Protein AF-0000000079003129 (afdb_homodimer)

Organism: Staphylothermus marinus (strain ATCC 43588 / DSM 3639 / JCM 9404 / F1) (NCBI:txid399550)

Radius of gyration: 28.79 Å; Cα contacts (8 Å, |Δi|>4): 1093; chains: 2; bounding box: 42×87×66 Å

Structure (mmCIF, N/CA/C/O backbone):
data_AF-0000000079003129-model_v1
#
loop_
_entity.id
_entity.type
_entity.pdbx_description
1 polymer 'Damage-control phosphatase ARMT1-like metal-binding domain-containing protein'
#
loop_
_atom_site.group_PDB
_atom_site.id
_atom_site.type_symbol
_atom_site.label_atom_id
_atom_site.label_alt_id
_atom_site.label_comp_id
_atom_site.label_asym_id
_atom_site.label_entity_id
_atom_site.label_seq_id
_atom_site.pdbx_PDB_ins_code
_atom_site.Cartn_x
_atom_site.Cartn_y
_atom_site.Cartn_z
_atom_site.occupancy
_atom_site.B_iso_or_equiv
_atom_site.auth_seq_id
_atom_site.auth_comp_id
_atom_site.auth_asym_id
_atom_site.auth_atom_id
_atom_site.pdbx_PDB_model_num
ATOM 1 N N . MET A 1 1 ? 6.66 21.547 -3.824 1 91.62 1 MET A N 1
ATOM 2 C CA . MET A 1 1 ? 7.543 20.406 -4.074 1 91.62 1 MET A CA 1
ATOM 3 C C . MET A 1 1 ? 7.039 19.578 -5.25 1 91.62 1 MET A C 1
ATOM 5 O O . MET A 1 1 ? 5.828 19.406 -5.418 1 91.62 1 MET A O 1
ATOM 9 N N . LYS A 1 2 ? 7.93 19.141 -6.023 1 94.62 2 LYS A N 1
ATOM 10 C CA . LYS A 1 2 ? 7.59 18.281 -7.152 1 94.62 2 LYS A CA 1
ATOM 11 C C . LYS A 1 2 ? 7.445 16.828 -6.711 1 94.62 2 LYS A C 1
ATOM 13 O O . LYS A 1 2 ? 8.008 16.422 -5.691 1 94.62 2 LYS A O 1
ATOM 18 N N . PRO A 1 3 ? 6.66 16.094 -7.484 1 96.31 3 PRO A N 1
ATOM 19 C CA . PRO A 1 3 ? 6.523 14.664 -7.145 1 96.31 3 PRO A CA 1
ATOM 20 C C . PRO A 1 3 ? 7.852 13.914 -7.211 1 96.31 3 PRO A C 1
ATOM 22 O O . PRO A 1 3 ? 8.672 14.18 -8.102 1 96.31 3 PRO A O 1
ATOM 25 N N . HIS A 1 4 ? 8.047 13.062 -6.23 1 96.31 4 HIS A N 1
ATOM 26 C CA . HIS A 1 4 ? 9.133 12.094 -6.23 1 96.31 4 HIS A CA 1
ATOM 27 C C . HIS A 1 4 ? 8.617 10.688 -6.543 1 96.31 4 HIS A C 1
ATOM 29 O O . HIS A 1 4 ? 7.406 10.461 -6.555 1 96.31 4 HIS A O 1
ATOM 35 N N . THR A 1 5 ? 9.469 9.734 -6.707 1 96 5 THR A N 1
ATOM 36 C CA . THR A 1 5 ? 9.188 8.391 -7.199 1 96 5 THR A CA 1
ATOM 37 C C . THR A 1 5 ? 8.117 7.719 -6.348 1 96 5 THR A C 1
ATOM 39 O O . THR A 1 5 ? 7.18 7.117 -6.879 1 96 5 THR A O 1
ATOM 42 N N . PRO A 1 6 ? 8.141 7.875 -5.074 1 96.62 6 PRO A N 1
ATOM 43 C CA . PRO A 1 6 ? 7.148 7.145 -4.285 1 96.62 6 PRO A CA 1
ATOM 44 C C . PRO A 1 6 ? 5.82 7.891 -4.168 1 96.62 6 PRO A C 1
ATOM 46 O O . PRO A 1 6 ? 4.84 7.332 -3.672 1 96.62 6 PRO A O 1
ATOM 49 N N . CYS A 1 7 ? 5.734 9.125 -4.645 1 97.62 7 CYS A N 1
ATOM 50 C CA . CYS A 1 7 ? 4.609 10 -4.359 1 97.62 7 CYS A CA 1
ATOM 51 C C . CYS A 1 7 ? 3.338 9.5 -5.031 1 97.62 7 CYS A C 1
ATOM 53 O O . CYS A 1 7 ? 2.25 9.578 -4.457 1 97.62 7 CYS A O 1
ATOM 55 N N . ILE A 1 8 ? 3.447 9.008 -6.238 1 98.31 8 ILE A N 1
ATOM 56 C CA . ILE A 1 8 ? 2.273 8.555 -6.977 1 98.31 8 ILE A CA 1
ATOM 57 C C . ILE A 1 8 ? 1.655 7.348 -6.277 1 98.31 8 ILE A C 1
ATOM 59 O O . ILE A 1 8 ? 0.441 7.297 -6.07 1 98.31 8 ILE A O 1
ATOM 63 N N . GLN A 1 9 ? 2.518 6.402 -5.914 1 97.5 9 GLN A N 1
ATOM 64 C CA . GLN A 1 9 ? 2.041 5.23 -5.184 1 97.5 9 GLN A CA 1
ATOM 65 C C . GLN A 1 9 ? 1.341 5.641 -3.889 1 97.5 9 GLN A C 1
ATOM 67 O O . GLN A 1 9 ? 0.284 5.102 -3.553 1 97.5 9 GLN A O 1
ATOM 72 N N . CYS A 1 10 ? 1.914 6.562 -3.26 1 96.75 10 CYS A N 1
ATOM 73 C CA . CYS A 1 10 ? 1.377 7.008 -1.979 1 96.75 10 CYS A CA 1
ATOM 74 C C . CYS A 1 10 ? 0.003 7.645 -2.156 1 96.75 10 CYS A C 1
ATOM 76 O O . CYS A 1 10 ? -0.964 7.234 -1.513 1 96.75 10 CYS A O 1
ATOM 78 N N . ILE A 1 11 ? -0.132 8.578 -3.061 1 97.94 11 ILE A N 1
ATOM 79 C CA . ILE A 1 11 ? -1.363 9.344 -3.246 1 97.94 11 ILE A CA 1
ATOM 80 C C . ILE A 1 11 ? -2.469 8.414 -3.756 1 97.94 11 ILE A C 1
ATOM 82 O O . ILE A 1 11 ? -3.586 8.43 -3.234 1 97.94 11 ILE A O 1
ATOM 86 N N . VAL A 1 12 ? -2.164 7.574 -4.656 1 98.38 12 VAL A N 1
ATOM 87 C CA . VAL A 1 12 ? -3.164 6.695 -5.258 1 98.38 12 VAL A CA 1
ATOM 88 C C . VAL A 1 12 ? -3.617 5.656 -4.234 1 98.38 12 VAL A C 1
ATOM 90 O O . VAL A 1 12 ? -4.812 5.379 -4.109 1 98.38 12 VAL A O 1
ATOM 93 N N . SER A 1 13 ? -2.693 5.113 -3.492 1 96.88 13 SER A N 1
ATOM 94 C CA . SER A 1 13 ? -3.025 4.098 -2.498 1 96.88 13 SER A CA 1
ATOM 95 C C . SER A 1 13 ? -3.959 4.656 -1.429 1 96.88 13 SER A C 1
ATOM 97 O O . SER A 1 13 ? -4.898 3.98 -1 1 96.88 13 SER A O 1
ATOM 99 N N . VAL A 1 14 ? -3.672 5.84 -0.996 1 96.62 14 VAL A N 1
ATOM 100 C CA . VAL A 1 14 ? -4.508 6.457 0.031 1 96.62 14 VAL A CA 1
ATOM 101 C C . VAL A 1 14 ? -5.922 6.652 -0.503 1 96.62 14 VAL A C 1
ATOM 103 O O . VAL A 1 14 ? -6.902 6.375 0.194 1 96.62 14 VAL A O 1
ATOM 106 N N . ARG A 1 15 ? -6.035 7.156 -1.76 1 98.31 15 ARG A N 1
ATOM 107 C CA . ARG A 1 15 ? -7.344 7.387 -2.359 1 98.31 15 ARG A CA 1
ATOM 108 C C . ARG A 1 15 ? -8.102 6.078 -2.539 1 98.31 15 ARG A C 1
ATOM 110 O O . ARG A 1 15 ? -9.312 6.016 -2.303 1 98.31 15 ARG A O 1
ATOM 117 N N . LEU A 1 16 ? -7.391 5.043 -2.965 1 98.19 16 LEU A N 1
ATOM 118 C CA . LEU A 1 16 ? -8.031 3.74 -3.127 1 98.19 16 LEU A CA 1
ATOM 119 C C . LEU A 1 16 ? -8.547 3.215 -1.792 1 98.19 16 LEU A C 1
ATOM 121 O O . LEU A 1 16 ? -9.68 2.736 -1.703 1 98.19 16 LEU A O 1
ATOM 125 N N . ARG A 1 17 ? -7.797 3.334 -0.798 1 96.56 17 ARG A N 1
ATOM 126 C CA . ARG A 1 17 ? -8.195 2.883 0.531 1 96.56 17 ARG A CA 1
ATOM 127 C C . ARG A 1 17 ? -9.414 3.648 1.026 1 96.56 17 ARG A C 1
ATOM 129 O O . ARG A 1 17 ? -10.273 3.084 1.707 1 96.56 17 ARG A O 1
ATOM 136 N N . GLU A 1 18 ? -9.422 4.918 0.735 1 97.06 18 GLU A N 1
ATOM 137 C CA . GLU A 1 18 ? -10.562 5.742 1.132 1 97.06 18 GLU A CA 1
ATOM 138 C C . GLU A 1 18 ? -11.852 5.234 0.502 1 97.06 18 GLU A C 1
ATOM 140 O O . GLU A 1 18 ? -12.891 5.168 1.167 1 97.06 18 GLU A O 1
ATOM 145 N N . ILE A 1 19 ? -11.766 4.918 -0.777 1 98.44 19 ILE A N 1
ATOM 146 C CA . ILE A 1 19 ? -12.938 4.383 -1.465 1 98.44 19 ILE A CA 1
ATOM 147 C C . ILE A 1 19 ? -13.359 3.066 -0.819 1 98.44 19 ILE A C 1
ATOM 149 O O . ILE A 1 19 ? -14.531 2.881 -0.479 1 98.44 19 ILE A O 1
ATOM 153 N N . ILE A 1 20 ? -12.414 2.191 -0.557 1 97.25 20 ILE A N 1
ATOM 154 C CA . ILE A 1 20 ? -12.664 0.854 -0.031 1 97.25 20 ILE A CA 1
ATOM 155 C C . ILE A 1 20 ? -13.297 0.957 1.354 1 97.25 20 ILE A C 1
ATOM 157 O O . ILE A 1 20 ? -14.227 0.212 1.677 1 97.25 20 ILE A O 1
ATOM 161 N N . ASN A 1 21 ? -12.891 1.899 2.135 1 95.88 21 ASN A N 1
ATOM 162 C CA . ASN A 1 21 ? -13.328 2.021 3.52 1 95.88 21 ASN A CA 1
ATOM 163 C C . ASN A 1 21 ? -14.672 2.746 3.615 1 95.88 21 ASN A C 1
ATOM 165 O O . ASN A 1 21 ? -15.375 2.631 4.621 1 95.88 21 ASN A O 1
ATOM 169 N N . SER A 1 22 ? -15.023 3.473 2.594 1 97.19 22 SER A N 1
ATOM 170 C CA . SER A 1 22 ? -16.172 4.352 2.752 1 97.19 22 SER A CA 1
ATOM 171 C C . SER A 1 22 ? -17.359 3.879 1.905 1 97.19 22 SER A C 1
ATOM 173 O O . SER A 1 22 ? -18.516 4.195 2.203 1 97.19 22 SER A O 1
ATOM 175 N N . VAL A 1 23 ? -17.047 3.164 0.83 1 97.5 23 VAL A N 1
ATOM 176 C CA . VAL A 1 23 ? -18.078 2.752 -0.102 1 97.5 23 VAL A CA 1
ATOM 177 C C . VAL A 1 23 ? -18.375 1.263 0.075 1 97.5 23 VAL A C 1
ATOM 179 O O . VAL A 1 23 ? -17.578 0.415 -0.326 1 97.5 23 VAL A O 1
ATOM 182 N N . ARG A 1 24 ? -19.609 0.883 0.523 1 94.19 24 ARG A N 1
ATOM 183 C CA . ARG A 1 24 ? -19.953 -0.479 0.912 1 94.19 24 ARG A CA 1
ATOM 184 C C . ARG A 1 24 ? -20.328 -1.32 -0.307 1 94.19 24 ARG A C 1
ATOM 186 O O . ARG A 1 24 ? -20 -2.506 -0.37 1 94.19 24 ARG A O 1
ATOM 193 N N . ASN A 1 25 ? -20.938 -0.733 -1.204 1 96.62 25 ASN A N 1
ATOM 194 C CA . ASN A 1 25 ? -21.359 -1.46 -2.4 1 96.62 25 ASN A CA 1
ATOM 195 C C . ASN A 1 25 ? -20.156 -1.816 -3.277 1 96.62 25 ASN A C 1
ATOM 197 O O . ASN A 1 25 ? -19.438 -0.932 -3.74 1 96.62 25 ASN A O 1
ATOM 201 N N . GLN A 1 26 ? -19.969 -3.072 -3.547 1 95.75 26 GLN A N 1
ATOM 202 C CA . GLN A 1 26 ? -18.797 -3.557 -4.246 1 95.75 26 GLN A CA 1
ATOM 203 C C . GLN A 1 26 ? -18.719 -3 -5.668 1 95.75 26 GLN A C 1
ATOM 205 O O . GLN A 1 26 ? -17.672 -2.52 -6.102 1 95.75 26 GLN A O 1
ATOM 210 N N . GLU A 1 27 ? -19.781 -3.094 -6.367 1 96.69 27 GLU A N 1
ATOM 211 C CA . GLU A 1 27 ? -19.797 -2.631 -7.754 1 96.69 27 GLU A CA 1
ATOM 212 C C . GLU A 1 27 ? -19.469 -1.141 -7.84 1 96.69 27 GLU A C 1
ATOM 214 O O . GLU A 1 27 ? -18.672 -0.72 -8.68 1 96.69 27 GLU A O 1
ATOM 219 N N . ARG A 1 28 ? -20.094 -0.384 -6.965 1 97.94 28 ARG A N 1
ATOM 220 C CA . ARG A 1 28 ? -19.844 1.054 -6.934 1 97.94 28 ARG A CA 1
ATOM 221 C C . ARG A 1 28 ? -18.391 1.352 -6.539 1 97.94 28 ARG A C 1
ATOM 223 O O . ARG A 1 28 ? -17.766 2.24 -7.113 1 97.94 28 ARG A O 1
ATOM 230 N N . SER A 1 29 ? -17.922 0.639 -5.566 1 98.38 29 SER A N 1
ATOM 231 C CA . SER A 1 29 ? -16.547 0.796 -5.125 1 98.38 29 SER A CA 1
ATOM 232 C C . SER A 1 29 ? -15.57 0.579 -6.273 1 98.38 29 SER A C 1
ATOM 234 O O . SER A 1 29 ? -14.664 1.388 -6.488 1 98.38 29 SER A O 1
ATOM 236 N N . ILE A 1 30 ? -15.766 -0.465 -7.043 1 98.25 30 ILE A N 1
ATOM 237 C CA . ILE A 1 30 ? -14.891 -0.8 -8.156 1 98.25 30 ILE A CA 1
ATOM 238 C C . ILE A 1 30 ? -14.953 0.302 -9.211 1 98.25 30 ILE A C 1
ATOM 240 O O . ILE A 1 30 ? -13.914 0.761 -9.703 1 98.25 30 ILE A O 1
ATOM 244 N N . LYS A 1 31 ? -16.156 0.721 -9.531 1 98.19 31 LYS A N 1
ATOM 245 C CA . LYS A 1 31 ? -16.344 1.772 -10.531 1 98.19 31 LYS A CA 1
ATOM 246 C C . LYS A 1 31 ? -15.617 3.053 -10.117 1 98.19 31 LYS A C 1
ATOM 248 O O . LYS A 1 31 ? -14.969 3.701 -10.938 1 98.19 31 LYS A O 1
ATOM 253 N N . LEU A 1 32 ? -15.703 3.426 -8.859 1 98.75 32 LEU A N 1
ATOM 254 C CA . LEU A 1 32 ? -15.07 4.633 -8.344 1 98.75 32 LEU A CA 1
ATOM 255 C C . LEU A 1 32 ? -13.555 4.508 -8.367 1 98.75 32 LEU A C 1
ATOM 257 O O . LEU A 1 32 ? -12.844 5.48 -8.648 1 98.75 32 LEU A O 1
ATOM 261 N N . GLN A 1 33 ? -13.078 3.32 -8.039 1 98.81 33 GLN A N 1
ATOM 262 C CA . GLN A 1 33 ? -11.641 3.088 -8.078 1 98.81 33 GLN A CA 1
ATOM 263 C C . GLN A 1 33 ? -11.102 3.236 -9.5 1 98.81 33 GLN A C 1
ATOM 265 O O . GLN A 1 33 ? -10.023 3.803 -9.703 1 98.81 33 GLN A O 1
ATOM 270 N N . ILE A 1 34 ? -11.859 2.705 -10.453 1 98.81 34 ILE A N 1
ATOM 271 C CA . ILE A 1 34 ? -11.461 2.84 -11.852 1 98.81 34 ILE A CA 1
ATOM 272 C C . ILE A 1 34 ? -11.445 4.316 -12.242 1 98.81 34 ILE A C 1
ATOM 274 O O . ILE A 1 34 ? -10.508 4.785 -12.883 1 98.81 34 ILE A O 1
ATOM 278 N N . GLN A 1 35 ? -12.422 5.055 -11.867 1 98.75 35 GLN A N 1
ATOM 279 C CA . GLN A 1 35 ? -12.484 6.484 -12.141 1 98.75 35 GLN A CA 1
ATOM 280 C C . GLN A 1 35 ? -11.328 7.227 -11.492 1 98.75 35 GLN A C 1
ATOM 282 O O . GLN A 1 35 ? -10.797 8.188 -12.055 1 98.75 35 GLN A O 1
ATOM 287 N N . LEU A 1 36 ? -10.961 6.812 -10.289 1 98.88 36 LEU A N 1
ATOM 288 C CA . LEU A 1 36 ? -9.836 7.418 -9.586 1 98.88 36 LEU A CA 1
ATOM 289 C C . LEU A 1 36 ? -8.555 7.305 -10.406 1 98.88 36 LEU A C 1
ATOM 291 O O . LEU A 1 36 ? -7.742 8.234 -10.43 1 98.88 36 LEU A O 1
ATOM 295 N N . LEU A 1 37 ? -8.352 6.148 -11.047 1 98.88 37 LEU A N 1
ATOM 296 C CA . LEU A 1 37 ? -7.16 5.965 -11.867 1 98.88 37 LEU A CA 1
ATOM 297 C C . LEU A 1 37 ? -7.102 7.008 -12.984 1 98.88 37 LEU A C 1
ATOM 299 O O . LEU A 1 37 ? -6.039 7.574 -13.25 1 98.88 37 LEU A O 1
ATOM 303 N N . LYS A 1 38 ? -8.234 7.254 -13.586 1 98.81 38 LYS A N 1
ATOM 304 C CA . LYS A 1 38 ? -8.312 8.273 -14.625 1 98.81 38 LYS A CA 1
ATOM 305 C C . LYS A 1 38 ? -8.023 9.656 -14.062 1 98.81 38 LYS A C 1
ATOM 307 O O . LYS A 1 38 ? -7.25 10.422 -14.648 1 98.81 38 LYS A O 1
ATOM 312 N N . ILE A 1 39 ? -8.625 10 -12.984 1 98.81 39 ILE A N 1
ATOM 313 C CA . ILE A 1 39 ? -8.461 11.297 -12.336 1 98.81 39 ILE A CA 1
ATOM 314 C C . ILE A 1 39 ? -6.988 11.508 -11.984 1 98.81 39 ILE A C 1
ATOM 316 O O . ILE A 1 39 ? -6.43 12.578 -12.25 1 98.81 39 ILE A O 1
ATOM 320 N N . ALA A 1 40 ? -6.375 10.484 -11.359 1 98.88 40 ALA A N 1
ATOM 321 C CA . ALA A 1 40 ? -4.973 10.57 -10.961 1 98.88 40 ALA A CA 1
ATOM 322 C C . ALA A 1 40 ? -4.066 10.758 -12.172 1 98.88 40 ALA A C 1
ATOM 324 O O . ALA A 1 40 ? -3.16 11.594 -12.156 1 98.88 40 ALA A O 1
ATOM 325 N N . TYR A 1 41 ? -4.395 10 -13.25 1 98.81 41 TYR A N 1
ATOM 326 C CA . TYR A 1 41 ? -3.629 10.148 -14.484 1 98.81 41 TYR A CA 1
ATOM 327 C C . TYR A 1 41 ? -3.699 11.578 -15 1 98.81 41 TYR A C 1
ATOM 329 O O . TYR A 1 41 ? -2.67 12.188 -15.312 1 98.81 41 TYR A O 1
ATOM 337 N N . GLU A 1 42 ? -4.848 12.133 -15.07 1 98.81 42 GLU A N 1
ATOM 338 C CA . GLU A 1 42 ? -5.066 13.477 -15.594 1 98.81 42 GLU A CA 1
ATOM 339 C C . GLU A 1 42 ? -4.352 14.523 -14.742 1 98.81 42 GLU A C 1
ATOM 341 O O . GLU A 1 42 ? -3.691 15.414 -15.273 1 98.81 42 GLU A O 1
ATOM 346 N N . GLU A 1 43 ? -4.414 14.414 -13.445 1 98.62 43 GLU A N 1
ATOM 347 C CA . GLU A 1 43 ? -3.857 15.414 -12.547 1 98.62 43 GLU A CA 1
ATOM 348 C C . GLU A 1 43 ? -2.332 15.383 -12.555 1 98.62 43 GLU A C 1
ATOM 350 O O . GLU A 1 43 ? -1.68 16.422 -12.609 1 98.62 43 GLU A O 1
ATOM 355 N N . PHE A 1 44 ? -1.783 14.156 -12.508 1 98.44 44 PHE A N 1
ATOM 356 C CA . PHE A 1 44 ? -0.33 14.039 -12.523 1 98.44 44 PHE A CA 1
ATOM 357 C C . PHE A 1 4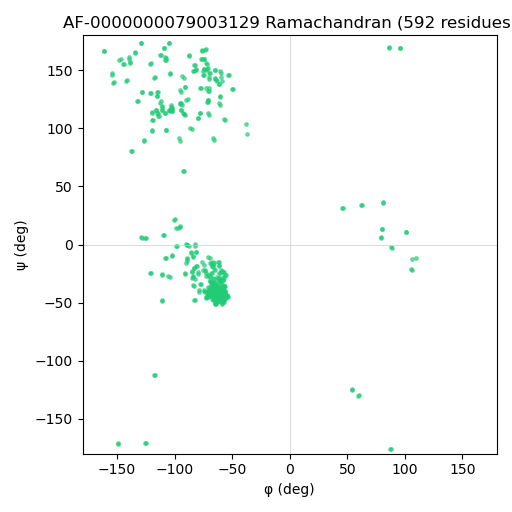4 ? 0.238 14.469 -13.867 1 98.44 44 PHE A C 1
ATOM 359 O O . PHE A 1 44 ? 1.4 14.875 -13.953 1 98.44 44 PHE A O 1
ATOM 366 N N . SER A 1 45 ? -0.617 14.383 -14.953 1 97.88 45 SER A N 1
ATOM 367 C CA . SER A 1 45 ? -0.169 14.773 -16.281 1 97.88 45 SER A CA 1
ATOM 368 C C . SER A 1 45 ? -0.201 16.297 -16.453 1 97.88 45 SER A C 1
ATOM 370 O O . SER A 1 45 ? 0.578 16.844 -17.219 1 97.88 45 SER A O 1
ATOM 372 N N . LYS A 1 46 ? -1 16.938 -15.727 1 96.94 46 LYS A N 1
ATOM 373 C CA . LYS A 1 46 ? -1.263 18.359 -15.977 1 96.94 46 LYS A CA 1
ATOM 374 C C . LYS A 1 46 ? -0.547 19.234 -14.961 1 96.94 46 LYS A C 1
ATOM 376 O O . LYS A 1 46 ? -0.281 20.406 -15.227 1 96.94 46 LYS A O 1
ATOM 381 N N . ASN A 1 47 ? -0.288 18.766 -13.781 1 94.12 47 ASN A N 1
ATOM 382 C CA . ASN A 1 47 ? 0.251 19.562 -12.688 1 94.12 47 ASN A CA 1
ATOM 383 C C . ASN A 1 47 ? 1.589 19.016 -12.203 1 94.12 47 ASN A C 1
ATOM 385 O O . ASN A 1 47 ? 1.892 17.844 -12.398 1 94.12 47 ASN A O 1
ATOM 389 N N . ASN A 1 48 ? 2.338 19.906 -11.602 1 94.5 48 ASN A N 1
ATOM 390 C CA . ASN A 1 48 ? 3.662 19.484 -11.164 1 94.5 48 ASN A CA 1
ATOM 391 C C . ASN A 1 48 ? 3.912 19.844 -9.703 1 94.5 48 ASN A C 1
ATOM 393 O O . ASN A 1 48 ? 5.039 19.734 -9.219 1 94.5 48 ASN A O 1
ATOM 397 N N . GLU A 1 49 ? 2.979 20.328 -9.008 1 95.81 49 GLU A N 1
ATOM 398 C CA . GLU A 1 49 ? 3.064 20.578 -7.578 1 95.81 49 GLU A CA 1
ATOM 399 C C . GLU A 1 49 ? 2.312 19.516 -6.777 1 95.81 49 GLU A C 1
ATOM 401 O O . GLU A 1 49 ? 1.089 19.406 -6.887 1 95.81 49 GLU A O 1
ATOM 406 N N . LEU A 1 50 ? 2.99 18.844 -5.961 1 97.38 50 LEU A N 1
ATOM 407 C CA . LEU A 1 50 ? 2.514 17.625 -5.324 1 97.38 50 LEU A CA 1
ATOM 408 C C . LEU A 1 50 ? 1.254 17.891 -4.508 1 97.38 50 LEU A C 1
ATOM 410 O O . LEU A 1 50 ? 0.261 17.172 -4.633 1 97.38 50 LEU A O 1
ATOM 414 N N . THR A 1 51 ? 1.272 18.953 -3.65 1 97.69 51 THR A N 1
ATOM 415 C CA . THR A 1 51 ? 0.145 19.203 -2.762 1 97.69 51 THR A CA 1
ATOM 416 C C . THR A 1 51 ? -1.08 19.656 -3.559 1 97.69 51 THR A C 1
ATOM 418 O O . THR A 1 51 ? -2.215 19.359 -3.174 1 97.69 51 THR A O 1
ATOM 421 N N . ILE A 1 52 ? -0.861 20.328 -4.637 1 97.81 52 ILE A N 1
ATOM 422 C CA . ILE A 1 52 ? -1.953 20.734 -5.516 1 97.81 52 ILE A CA 1
ATOM 423 C C . ILE A 1 52 ? -2.557 19.5 -6.191 1 97.81 52 ILE A C 1
ATOM 425 O O . ILE A 1 52 ? -3.779 19.344 -6.227 1 97.81 52 ILE A O 1
ATOM 429 N N . ILE A 1 53 ? -1.697 18.609 -6.672 1 98.5 53 ILE A N 1
ATOM 430 C CA . ILE A 1 53 ? -2.129 17.375 -7.301 1 98.5 53 ILE A CA 1
ATOM 431 C C . ILE A 1 53 ? -2.967 16.562 -6.32 1 98.5 53 ILE A C 1
ATOM 433 O O . ILE A 1 53 ? -4.082 16.141 -6.641 1 98.5 53 ILE A O 1
ATOM 437 N N . ALA A 1 54 ? -2.426 16.359 -5.113 1 98.44 54 ALA A N 1
ATOM 438 C CA . ALA A 1 54 ? -3.115 15.578 -4.086 1 98.44 54 ALA A CA 1
ATOM 439 C C . ALA A 1 54 ? -4.477 16.188 -3.764 1 98.44 54 ALA A C 1
ATOM 441 O O . ALA A 1 54 ? -5.473 15.469 -3.652 1 98.44 54 ALA A O 1
ATOM 442 N N . THR A 1 55 ? -4.531 17.484 -3.662 1 98.56 55 THR A N 1
ATOM 443 C CA . THR A 1 55 ? -5.766 18.188 -3.324 1 98.56 55 THR A CA 1
ATOM 444 C C . THR A 1 55 ? -6.789 18.047 -4.445 1 98.56 55 THR A C 1
ATOM 446 O O . THR A 1 55 ? -7.957 17.75 -4.191 1 98.56 55 THR A O 1
ATOM 449 N N . ASN A 1 56 ? -6.324 18.281 -5.672 1 98.56 56 ASN A N 1
ATOM 450 C CA . ASN A 1 56 ? -7.223 18.172 -6.816 1 98.56 56 ASN A CA 1
ATOM 451 C C . ASN A 1 56 ? -7.809 16.781 -6.953 1 98.56 56 ASN A C 1
ATOM 453 O O . ASN A 1 56 ? -9.008 16.625 -7.195 1 98.56 56 ASN A O 1
ATOM 457 N N . ILE A 1 57 ? -7.004 15.773 -6.809 1 98.88 57 ILE A N 1
ATOM 458 C CA . ILE A 1 57 ? -7.473 14.391 -6.906 1 98.88 57 ILE A CA 1
ATOM 459 C C . ILE A 1 57 ? -8.516 14.125 -5.824 1 98.88 57 ILE A C 1
ATOM 461 O O . ILE A 1 57 ? -9.578 13.57 -6.102 1 98.88 57 ILE A O 1
ATOM 465 N N . PHE A 1 58 ? -8.203 14.508 -4.648 1 98.69 58 PHE A N 1
ATOM 466 C CA . PHE A 1 58 ? -9.117 14.297 -3.533 1 98.69 58 PHE A CA 1
ATOM 467 C C . PHE A 1 58 ? -10.453 14.984 -3.789 1 98.69 58 PHE A C 1
ATOM 469 O O . PHE A 1 58 ? -11.508 14.383 -3.615 1 98.69 58 PHE A O 1
ATOM 476 N N . ASN A 1 59 ? -10.383 16.234 -4.191 1 98.56 59 ASN A N 1
ATOM 477 C CA . ASN A 1 59 ? -11.602 17.016 -4.402 1 98.56 59 ASN A CA 1
ATOM 478 C C . ASN A 1 59 ? -12.461 16.422 -5.512 1 98.56 59 ASN A C 1
ATOM 480 O O . ASN A 1 59 ? -13.688 16.375 -5.395 1 98.56 59 ASN A O 1
ATOM 484 N N . ARG A 1 60 ? -11.867 16.031 -6.559 1 98.5 60 ARG A N 1
ATOM 485 C CA . ARG A 1 60 ? -12.625 15.383 -7.621 1 98.5 60 ARG A CA 1
ATOM 486 C C . ARG A 1 60 ? -13.242 14.078 -7.125 1 98.5 60 ARG A C 1
ATOM 488 O O . ARG A 1 60 ? -14.375 13.75 -7.488 1 98.5 60 ARG A O 1
ATOM 495 N N . LEU A 1 61 ? -12.523 13.328 -6.285 1 98.44 61 LEU A N 1
ATOM 496 C CA . LEU A 1 61 ? -12.992 12.055 -5.762 1 98.44 61 LEU A CA 1
ATOM 497 C C . LEU A 1 61 ? -14.195 12.25 -4.848 1 98.44 61 LEU A C 1
ATOM 499 O O . LEU A 1 61 ? -15.195 11.531 -4.953 1 98.44 61 LEU A O 1
ATOM 503 N N . ILE A 1 62 ? -14.141 13.266 -3.963 1 98.19 62 ILE A N 1
ATOM 504 C CA . ILE A 1 62 ? -15.211 13.414 -2.982 1 98.19 62 ILE A CA 1
ATOM 505 C C . ILE A 1 62 ? -16.469 13.953 -3.664 1 98.19 62 ILE A C 1
ATOM 507 O O . ILE A 1 62 ? -17.578 13.828 -3.133 1 98.19 62 ILE A O 1
ATOM 511 N N . ARG A 1 63 ? -16.312 14.625 -4.836 1 98.06 63 ARG A N 1
ATOM 512 C CA . ARG A 1 63 ? -17.484 15.008 -5.613 1 98.06 63 ARG A CA 1
ATOM 513 C C . ARG A 1 63 ? -18.234 13.773 -6.125 1 98.06 63 ARG A C 1
ATOM 515 O O . ARG A 1 63 ? -19.453 13.758 -6.16 1 98.06 63 ARG A O 1
ATOM 522 N N . LEU A 1 64 ? -17.469 12.734 -6.434 1 97.94 64 LEU A N 1
ATOM 523 C CA . LEU A 1 64 ? -18.031 11.5 -6.957 1 97.94 64 LEU A CA 1
ATOM 524 C C . LEU A 1 64 ? -18.516 10.594 -5.824 1 97.94 64 LEU A C 1
ATOM 526 O O . LEU A 1 64 ? -19.438 9.797 -6.004 1 97.94 64 LEU A O 1
ATOM 530 N N . ALA A 1 65 ? -17.922 10.719 -4.664 1 97.88 65 ALA A N 1
ATOM 531 C CA . ALA A 1 65 ? -18.188 9.836 -3.529 1 97.88 65 ALA A CA 1
ATOM 532 C C . ALA A 1 65 ? -18.281 10.633 -2.23 1 97.88 65 ALA A C 1
ATOM 534 O O . ALA A 1 65 ? -17.359 10.609 -1.414 1 97.88 65 ALA A O 1
ATOM 535 N N . PRO A 1 66 ? -19.359 11.219 -1.995 1 97.06 66 PRO A N 1
ATOM 536 C CA . PRO A 1 66 ? -19.531 12.008 -0.772 1 97.06 66 PRO A CA 1
ATOM 537 C C . PRO A 1 66 ? -19.391 11.164 0.495 1 97.06 66 PRO A C 1
ATOM 539 O O . PRO A 1 66 ? -19.188 11.711 1.582 1 97.06 66 PRO A O 1
ATOM 542 N N . GLU A 1 67 ? -19.5 9.789 0.366 1 97.38 67 GLU A N 1
ATOM 543 C CA . GLU A 1 67 ? -19.312 8.867 1.485 1 97.38 67 GLU A CA 1
ATOM 544 C C . GLU A 1 67 ? -17.953 9.07 2.145 1 97.38 67 GLU A C 1
ATOM 546 O O . GLU A 1 67 ? -17.797 8.82 3.342 1 97.38 67 GLU A O 1
ATOM 551 N N . ILE A 1 68 ? -17.094 9.539 1.392 1 98.12 68 ILE A N 1
ATOM 552 C CA . ILE A 1 68 ? -15.734 9.727 1.889 1 98.12 68 ILE A CA 1
ATOM 553 C C . ILE A 1 68 ? -15.703 10.859 2.906 1 98.12 68 ILE A C 1
ATOM 555 O O . ILE A 1 68 ? -14.961 10.805 3.889 1 98.12 68 ILE A O 1
ATOM 559 N N . ILE A 1 69 ? -16.484 11.906 2.686 1 97.75 69 ILE A N 1
ATOM 560 C CA . ILE A 1 69 ? -16.578 13.031 3.607 1 97.75 69 ILE A CA 1
ATOM 561 C C . ILE A 1 69 ? -17.094 12.555 4.965 1 97.75 69 ILE A C 1
ATOM 563 O O . ILE A 1 69 ? -16.531 12.914 6.004 1 97.75 69 ILE A O 1
ATOM 567 N N . GLU A 1 70 ? -18.094 11.727 4.891 1 97.31 70 GLU A N 1
ATOM 568 C CA . GLU A 1 70 ? -18.656 11.195 6.121 1 97.31 70 GLU A CA 1
ATOM 569 C C . GLU A 1 70 ? -17.672 10.289 6.844 1 97.31 70 GLU A C 1
ATOM 571 O O . GLU A 1 70 ? -17.594 10.297 8.07 1 97.31 70 GLU A O 1
ATOM 576 N N . TYR A 1 71 ? -17 9.516 6.062 1 97.06 71 TYR A N 1
ATOM 577 C CA . TYR A 1 71 ? -15.961 8.648 6.602 1 97.06 71 TYR A CA 1
ATOM 578 C C . TYR A 1 71 ? -14.938 9.445 7.402 1 97.06 71 TYR A C 1
ATOM 580 O O . TYR A 1 71 ? -14.633 9.102 8.547 1 97.06 71 TYR A O 1
ATOM 588 N N . TYR A 1 72 ? -14.492 10.562 6.918 1 96.75 72 TYR A N 1
ATOM 589 C CA . TYR A 1 72 ? -13.477 11.359 7.598 1 96.75 72 TYR A CA 1
ATOM 590 C C . TYR A 1 72 ? -14.078 12.148 8.75 1 96.75 72 TYR A C 1
ATOM 592 O O . TYR A 1 72 ? -13.414 12.414 9.75 1 96.75 72 TYR A O 1
ATOM 600 N N . ARG A 1 73 ? -15.289 12.57 8.594 1 96.81 73 ARG A N 1
ATOM 601 C CA . ARG A 1 73 ? -15.961 13.234 9.711 1 96.81 73 ARG A CA 1
ATOM 602 C C . ARG A 1 73 ? -15.93 12.359 10.961 1 96.81 73 ARG A C 1
ATOM 604 O O . ARG A 1 73 ? -15.594 12.836 12.047 1 96.81 73 ARG A O 1
ATOM 611 N N . GLU A 1 74 ? -16.203 11.109 10.773 1 95.88 74 GLU A N 1
ATOM 612 C CA . GLU A 1 74 ? -16.219 10.164 11.883 1 95.88 74 GLU A CA 1
ATOM 613 C C . GLU A 1 74 ? -14.82 9.953 12.453 1 95.88 74 GLU A C 1
ATOM 615 O O . GLU A 1 74 ? -14.641 9.938 13.672 1 95.88 74 GLU A O 1
ATOM 620 N N . ILE A 1 75 ? -13.914 9.828 11.594 1 94.62 75 ILE A N 1
ATOM 621 C CA . ILE A 1 75 ? -12.523 9.609 11.992 1 94.62 75 ILE A CA 1
ATOM 622 C C . ILE A 1 75 ? -12.023 10.812 12.797 1 94.62 75 ILE A C 1
ATOM 624 O O . ILE A 1 75 ? -11.383 10.648 13.836 1 94.62 75 ILE A O 1
ATOM 628 N N . LYS A 1 76 ? -12.336 11.992 12.383 1 95.88 76 LYS A N 1
ATOM 629 C CA . LYS A 1 76 ? -11.883 13.211 13.047 1 95.88 76 LYS A CA 1
ATOM 630 C C . LYS A 1 76 ? -12.516 13.336 14.438 1 95.88 76 LYS A C 1
ATOM 632 O O . LYS A 1 76 ? -11.828 13.656 15.406 1 95.88 76 LYS A O 1
ATOM 637 N N . ARG A 1 77 ? -13.75 13.094 14.5 1 96.38 77 ARG A N 1
ATOM 638 C CA . ARG A 1 77 ? -14.438 13.234 15.781 1 96.38 77 ARG A CA 1
ATOM 639 C C . ARG A 1 77 ? -13.914 12.219 16.797 1 96.38 77 ARG A C 1
ATOM 641 O O . ARG A 1 77 ? -13.695 12.562 17.953 1 96.38 77 ARG A O 1
ATOM 648 N N . LYS A 1 78 ? -13.727 11.031 16.297 1 95.12 78 LYS A N 1
ATOM 649 C CA . LYS A 1 78 ? -13.148 10.016 17.172 1 95.12 78 LYS A CA 1
ATOM 650 C C . LYS A 1 78 ? -11.766 10.438 17.672 1 95.12 78 LYS A C 1
ATOM 652 O O . LYS A 1 78 ? -11.438 10.273 18.844 1 95.12 78 LYS A O 1
ATOM 657 N N . ALA A 1 79 ? -10.992 10.938 16.797 1 94.75 79 ALA A N 1
ATOM 658 C CA . ALA A 1 79 ? -9.633 11.375 17.125 1 94.75 79 ALA A CA 1
ATOM 659 C C . ALA A 1 79 ? -9.664 12.531 18.125 1 94.75 79 ALA A C 1
ATOM 661 O O . ALA A 1 79 ? -8.875 12.547 19.078 1 94.75 79 ALA A O 1
ATOM 662 N N . ILE A 1 80 ? -10.547 13.469 17.953 1 96.94 80 ILE A N 1
ATOM 663 C CA . ILE A 1 80 ? -10.695 14.617 18.844 1 96.94 80 ILE A CA 1
ATOM 664 C C . ILE A 1 80 ? -11.094 14.141 20.234 1 96.94 80 ILE A C 1
ATOM 666 O O . ILE A 1 80 ? -10.484 14.539 21.234 1 96.94 80 ILE A O 1
ATOM 670 N N . ASP A 1 81 ? -12.062 13.266 20.25 1 96.69 81 ASP A N 1
ATOM 671 C CA . ASP A 1 81 ? -12.555 12.75 21.531 1 96.69 81 ASP A CA 1
ATOM 672 C C . ASP A 1 81 ? -11.445 12.016 22.281 1 96.69 81 ASP A C 1
ATOM 674 O O . ASP A 1 81 ? -11.258 12.219 23.484 1 96.69 81 ASP A O 1
ATOM 678 N N . LYS A 1 82 ? -10.742 11.242 21.562 1 94.56 82 LYS A N 1
ATOM 679 C CA . LYS A 1 82 ? -9.648 10.492 22.172 1 94.56 82 LYS A CA 1
ATOM 680 C C . LYS A 1 82 ? -8.562 11.43 22.703 1 94.56 82 LYS A C 1
ATOM 682 O O . LYS A 1 82 ? -8.008 11.203 23.781 1 94.56 82 LYS A O 1
ATOM 687 N N . ALA A 1 83 ? -8.242 12.406 21.953 1 96.25 83 ALA A N 1
ATOM 688 C CA . ALA A 1 83 ? -7.23 13.375 22.359 1 96.25 83 ALA A CA 1
ATOM 689 C C . ALA A 1 83 ? -7.637 14.094 23.641 1 96.25 83 ALA A C 1
ATOM 691 O O . ALA A 1 83 ? -6.828 14.25 24.562 1 96.25 83 ALA A O 1
ATOM 692 N N . TRP A 1 84 ? -8.875 14.516 23.766 1 97.12 84 TRP A N 1
ATOM 693 C CA . TRP A 1 84 ? -9.367 15.195 24.969 1 97.12 84 TRP A CA 1
ATOM 694 C C . TRP A 1 84 ? -9.344 14.258 26.172 1 97.12 84 TRP A C 1
ATOM 696 O O . TRP A 1 84 ? -9.07 14.695 27.297 1 97.12 84 TRP A O 1
ATOM 706 N N . GLU A 1 85 ? -9.641 13.031 25.875 1 95.88 85 GLU A N 1
ATOM 707 C CA . GLU A 1 85 ? -9.641 12.039 26.938 1 95.88 85 GLU A CA 1
ATOM 708 C C . GLU A 1 85 ? -8.25 11.883 27.547 1 95.88 85 GLU A C 1
ATOM 710 O O . GLU A 1 85 ? -8.117 11.602 28.734 1 95.88 85 GLU A O 1
ATOM 715 N N . ASN A 1 86 ? -7.277 12.117 26.75 1 95 86 ASN A N 1
ATOM 716 C CA . ASN A 1 86 ? -5.926 11.766 27.172 1 95 86 ASN A CA 1
ATOM 717 C C . ASN A 1 86 ? -5.098 13 27.516 1 95 86 ASN A C 1
ATOM 719 O O . ASN A 1 86 ? -4.039 12.898 28.125 1 95 86 ASN A O 1
ATOM 723 N N . ILE A 1 87 ? -5.523 14.18 27.219 1 96.75 87 ILE A N 1
ATOM 724 C CA . ILE A 1 87 ? -4.707 15.391 27.266 1 96.75 87 ILE A CA 1
ATOM 725 C C . ILE A 1 87 ? -4.32 15.688 28.719 1 96.75 87 ILE A C 1
ATOM 727 O O . ILE A 1 87 ? -3.258 16.25 28.984 1 96.75 87 ILE A O 1
ATOM 731 N N . GLY A 1 88 ? -5.129 15.305 29.688 1 97.19 88 GLY A N 1
ATOM 732 C CA . GLY A 1 88 ? -4.852 15.555 31.094 1 97.19 88 GLY A CA 1
ATOM 733 C C . GLY A 1 88 ? -3.531 14.961 31.562 1 97.19 88 GLY A C 1
ATOM 734 O O . GLY A 1 88 ? -2.822 15.562 32.375 1 97.19 88 GLY A O 1
ATOM 735 N N . GLU A 1 89 ? -3.215 13.812 31.047 1 97 89 GLU A N 1
ATOM 736 C CA . GLU A 1 89 ? -1.959 13.156 31.391 1 97 89 GLU A CA 1
ATOM 737 C C . GLU A 1 89 ? -0.759 13.969 30.922 1 97 89 GLU A C 1
ATOM 739 O O . GLU A 1 89 ? 0.221 14.125 31.656 1 97 89 GLU A O 1
ATOM 744 N N . TYR A 1 90 ? -0.826 14.477 29.75 1 97.62 90 TYR A N 1
ATOM 745 C CA . TYR A 1 90 ? 0.258 15.281 29.188 1 97.62 90 TYR A CA 1
ATOM 746 C C . TYR A 1 90 ? 0.404 16.594 29.938 1 97.62 90 TYR A C 1
ATOM 748 O O . TYR A 1 90 ? 1.521 17.031 30.219 1 97.62 90 TYR A O 1
ATOM 756 N N . LYS A 1 91 ? -0.721 17.219 30.234 1 97.62 91 LYS A N 1
ATOM 757 C CA . LYS A 1 91 ? -0.727 18.484 30.953 1 97.62 91 LYS A CA 1
ATOM 758 C C . LYS A 1 91 ? -0.08 18.344 32.312 1 97.62 91 LYS A C 1
ATOM 760 O O . LYS A 1 91 ? 0.733 19.172 32.719 1 97.62 91 LYS A O 1
ATOM 765 N N . SER A 1 92 ? -0.489 17.25 33 1 98 92 SER A N 1
ATOM 766 C CA . SER A 1 92 ? 0.073 17 34.344 1 98 92 SER A CA 1
ATOM 767 C C . SER A 1 92 ? 1.585 16.812 34.281 1 98 92 SER A C 1
ATOM 769 O O . SER A 1 92 ? 2.316 17.344 35.094 1 98 92 SER A O 1
ATOM 771 N N . PHE A 1 93 ? 2.043 16.062 33.312 1 97.81 93 PHE A N 1
ATOM 772 C CA . PHE A 1 93 ? 3.475 15.836 33.188 1 97.81 93 PHE A CA 1
ATOM 773 C C . PHE A 1 93 ? 4.199 17.125 32.781 1 97.81 93 PHE A C 1
ATOM 775 O O . PHE A 1 93 ? 5.309 17.375 33.25 1 97.81 93 PHE A O 1
ATOM 782 N N . LEU A 1 94 ? 3.59 17.859 31.969 1 97.75 94 LEU A N 1
ATOM 783 C CA . LEU A 1 94 ? 4.141 19.125 31.484 1 97.75 94 LEU A CA 1
ATOM 784 C C . LEU A 1 94 ? 4.438 20.062 32.625 1 97.75 94 LEU A C 1
ATOM 786 O O . LEU A 1 94 ? 5.387 20.859 32.562 1 97.75 94 LEU A O 1
ATOM 790 N N . GLU A 1 95 ? 3.691 20 33.719 1 97.38 95 GLU A N 1
ATOM 791 C CA . GLU A 1 95 ? 3.82 20.891 34.844 1 97.38 95 GLU A CA 1
ATOM 792 C C . GLU A 1 95 ? 5.113 20.625 35.625 1 97.38 95 GLU A C 1
ATOM 794 O O . GLU A 1 95 ? 5.531 21.438 36.438 1 97.38 95 GLU A O 1
ATOM 799 N N . LYS A 1 96 ? 5.738 19.531 35.281 1 97.56 96 LYS A N 1
ATOM 800 C CA . LYS A 1 96 ? 7.008 19.203 35.938 1 97.56 96 LYS A CA 1
ATOM 801 C C . LYS A 1 96 ? 8.133 20.078 35.375 1 97.56 96 LYS A C 1
ATOM 803 O O . LYS A 1 96 ? 9.219 20.141 35.969 1 97.56 96 LYS A O 1
ATOM 808 N N . PHE A 1 97 ? 7.918 20.688 34.312 1 97.88 97 PHE A N 1
ATOM 809 C CA . PHE A 1 97 ? 8.93 21.5 33.625 1 97.88 97 PHE A CA 1
ATOM 810 C C . PHE A 1 97 ? 8.602 22.984 33.781 1 97.88 97 PHE A C 1
ATOM 812 O O . PHE A 1 97 ? 7.484 23.344 34.125 1 97.88 97 PHE A O 1
ATOM 819 N N . MET A 1 98 ? 9.664 23.812 33.562 1 97.19 98 MET A N 1
ATOM 820 C CA . MET A 1 98 ? 9.5 25.266 33.562 1 97.19 98 MET A CA 1
ATOM 821 C C . MET A 1 98 ? 10.32 25.891 32.438 1 97.19 98 MET A C 1
ATOM 823 O O . MET A 1 98 ? 11.258 25.281 31.922 1 97.19 98 MET A O 1
ATOM 827 N N . GLY A 1 99 ? 9.891 27.109 32 1 97.31 99 GLY A N 1
ATOM 828 C CA . GLY A 1 99 ? 10.648 27.875 31.031 1 97.31 99 GLY A CA 1
ATOM 829 C C . GLY A 1 99 ? 10.836 27.156 29.719 1 97.31 99 GLY A C 1
ATOM 830 O O . GLY A 1 99 ? 9.867 26.656 29.125 1 97.31 99 GLY A O 1
ATOM 831 N N . TYR A 1 100 ? 12.062 27.125 29.312 1 98.31 100 TYR A N 1
ATOM 832 C CA . TYR A 1 100 ? 12.414 26.562 28.016 1 98.31 100 TYR A CA 1
ATOM 833 C C . TYR A 1 100 ? 12.07 25.078 27.969 1 98.31 100 TYR A C 1
ATOM 835 O O . TYR A 1 100 ? 11.555 24.594 26.953 1 98.31 100 TYR A O 1
ATOM 843 N N . GLU A 1 101 ? 12.289 24.359 29.016 1 98.31 101 GLU A N 1
ATOM 844 C CA . GLU A 1 101 ? 12.062 22.922 29.031 1 98.31 101 GLU A CA 1
ATOM 845 C C . GLU A 1 101 ? 10.57 22.594 28.906 1 98.31 101 GLU A C 1
ATOM 847 O O . GLU A 1 101 ? 10.195 21.594 28.297 1 98.31 101 GLU A O 1
ATOM 852 N N . LYS A 1 102 ? 9.758 23.438 29.516 1 98.38 102 LYS A N 1
ATOM 853 C CA . LYS A 1 102 ? 8.312 23.266 29.391 1 98.38 102 LYS A CA 1
ATOM 854 C C . LYS A 1 102 ? 7.867 23.5 27.938 1 98.38 102 LYS A C 1
ATOM 856 O O . LYS A 1 102 ? 7.102 22.719 27.391 1 98.38 102 LYS A O 1
ATOM 861 N N . PHE A 1 103 ? 8.445 24.594 27.391 1 98.62 103 PHE A N 1
ATOM 862 C CA . PHE A 1 103 ? 8.141 24.922 26 1 98.62 103 PHE A CA 1
ATOM 863 C C . PHE A 1 103 ? 8.57 23.781 25.062 1 98.62 103 PHE A C 1
ATOM 865 O O . PHE A 1 103 ? 7.805 23.375 24.203 1 98.62 103 PHE A O 1
ATOM 872 N N . ARG A 1 104 ? 9.766 23.312 25.266 1 98.5 104 ARG A N 1
ATOM 873 C CA . ARG A 1 104 ? 10.336 22.281 24.406 1 98.5 104 ARG A CA 1
ATOM 874 C C . ARG A 1 104 ? 9.531 20.984 24.5 1 98.5 104 ARG A C 1
ATOM 876 O O . ARG A 1 104 ? 9.266 20.344 23.484 1 98.5 104 ARG A O 1
ATOM 883 N N . PHE A 1 105 ? 9.109 20.594 25.656 1 98.31 105 PHE A N 1
ATOM 884 C CA . PHE A 1 105 ? 8.312 19.391 25.828 1 98.31 105 PHE A CA 1
ATOM 885 C C . PHE A 1 105 ? 6.93 19.562 25.219 1 98.31 105 PHE A C 1
ATOM 887 O O . PHE A 1 105 ? 6.414 18.641 24.562 1 98.31 105 PHE A O 1
ATOM 894 N N . ALA A 1 106 ? 6.301 20.734 25.422 1 98.69 106 ALA A N 1
ATOM 895 C CA . ALA A 1 106 ? 5.004 21.016 24.812 1 98.69 106 ALA A CA 1
ATOM 896 C C . ALA A 1 106 ? 5.094 20.938 23.281 1 98.69 106 ALA A C 1
ATOM 898 O O . ALA A 1 106 ? 4.152 20.5 22.625 1 98.69 106 ALA A O 1
ATOM 899 N N . THR A 1 107 ? 6.215 21.422 22.766 1 98.81 107 THR A N 1
ATOM 900 C CA . THR A 1 107 ? 6.449 21.344 21.328 1 98.81 107 THR A CA 1
ATOM 901 C C . THR A 1 107 ? 6.488 19.891 20.875 1 98.81 107 THR A C 1
ATOM 903 O O . THR A 1 107 ? 5.867 19.531 19.875 1 98.81 107 THR A O 1
ATOM 906 N N . LYS A 1 108 ? 7.125 19.062 21.625 1 98.44 108 LYS A N 1
ATOM 907 C CA . LYS A 1 108 ? 7.195 17.641 21.297 1 98.44 108 LYS A CA 1
ATOM 908 C C . LYS A 1 108 ? 5.816 17 21.359 1 98.44 108 LYS A C 1
ATOM 910 O O . LYS A 1 108 ? 5.484 16.156 20.516 1 98.44 108 LYS A O 1
ATOM 915 N N . ILE A 1 109 ? 5.008 17.359 22.344 1 98.06 109 ILE A N 1
ATOM 916 C CA . ILE A 1 109 ? 3.648 16.844 22.453 1 98.06 109 ILE A CA 1
ATOM 917 C C . ILE A 1 109 ? 2.848 17.234 21.203 1 98.06 109 ILE A C 1
ATOM 919 O O . ILE A 1 109 ? 2.148 16.391 20.625 1 98.06 109 ILE A O 1
ATOM 923 N N . SER A 1 110 ? 2.949 18.484 20.844 1 98.25 110 SER A N 1
ATOM 924 C CA . SER A 1 110 ? 2.256 19.016 19.672 1 98.25 110 SER A CA 1
ATOM 925 C C . SER A 1 110 ? 2.631 18.234 18.422 1 98.25 110 SER A C 1
ATOM 927 O O . SER A 1 110 ? 1.761 17.875 17.625 1 98.25 110 SER A O 1
ATOM 929 N N . ILE A 1 111 ? 3.902 17.906 18.25 1 98 111 ILE A N 1
ATOM 930 C CA . ILE A 1 111 ? 4.391 17.188 17.078 1 98 111 ILE A CA 1
ATOM 931 C C . ILE A 1 111 ? 3.924 15.734 17.141 1 98 111 ILE A C 1
ATOM 933 O O . ILE A 1 111 ? 3.459 15.18 16.141 1 98 111 ILE A O 1
ATOM 937 N N . ALA A 1 112 ? 3.961 15.125 18.312 1 95.81 112 ALA A N 1
ATOM 938 C CA . ALA A 1 112 ? 3.625 13.719 18.516 1 95.81 112 ALA A CA 1
ATOM 939 C C . ALA A 1 112 ? 2.148 13.461 18.219 1 95.81 112 ALA A C 1
ATOM 941 O O . ALA A 1 112 ? 1.755 12.328 17.938 1 95.81 112 ALA A O 1
ATOM 942 N N . GLY A 1 113 ? 1.335 14.492 18.281 1 93.94 113 GLY A N 1
ATOM 943 C CA . GLY A 1 113 ? -0.088 14.367 18 1 93.94 113 GLY A CA 1
ATOM 944 C C . GLY A 1 113 ? -0.386 13.836 16.609 1 93.94 113 GLY A C 1
ATOM 945 O O . GLY A 1 113 ? -1.469 13.297 16.375 1 93.94 113 GLY A O 1
ATOM 946 N N . ASN A 1 114 ? 0.521 13.977 15.703 1 87.94 114 ASN A N 1
ATOM 947 C CA . ASN A 1 114 ? 0.388 13.477 14.336 1 87.94 114 ASN A CA 1
ATOM 948 C C . ASN A 1 114 ? 0.125 11.977 14.305 1 87.94 114 ASN A C 1
ATOM 950 O O . ASN A 1 114 ? -0.496 11.469 13.367 1 87.94 114 ASN A O 1
ATOM 954 N N . ALA A 1 115 ? 0.477 11.219 15.297 1 82.19 115 ALA A N 1
ATOM 955 C CA . ALA A 1 115 ? 0.373 9.766 15.352 1 82.19 115 ALA A CA 1
ATOM 956 C C . ALA A 1 115 ? -1.024 9.336 15.789 1 82.19 115 ALA A C 1
ATOM 958 O O . ALA A 1 115 ? -1.354 8.148 15.75 1 82.19 115 ALA A O 1
ATOM 959 N N . LEU A 1 116 ? -1.834 10.156 16.219 1 79.5 116 LEU A N 1
ATOM 960 C CA . LEU A 1 116 ? -3.119 9.812 16.828 1 79.5 116 LEU A CA 1
ATOM 961 C C . LEU A 1 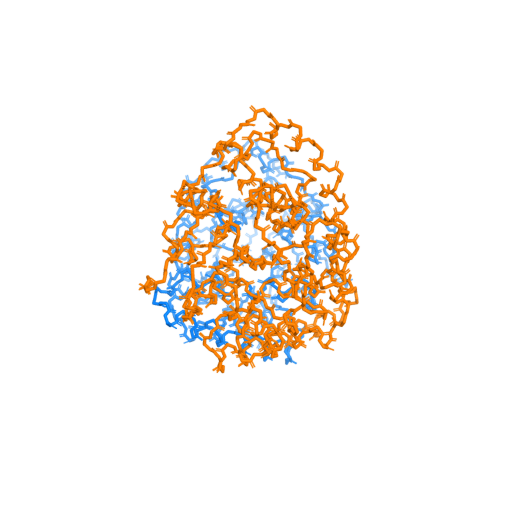116 ? -4.098 9.32 15.758 1 79.5 116 LEU A C 1
ATOM 963 O O . LEU A 1 116 ? -5.039 8.586 16.078 1 79.5 116 LEU A O 1
ATOM 967 N N . ASP A 1 117 ? -3.988 9.711 14.578 1 71.88 117 ASP A N 1
ATOM 968 C CA . ASP A 1 117 ? -5.008 9.32 13.609 1 71.88 117 ASP A CA 1
ATOM 969 C C . ASP A 1 117 ? -4.383 8.633 12.398 1 71.88 117 ASP A C 1
ATOM 971 O O . ASP A 1 117 ? -5.02 8.508 11.352 1 71.88 117 ASP A O 1
ATOM 975 N N . THR A 1 118 ? -3.223 8.43 12.484 1 64.25 118 THR A N 1
ATOM 976 C CA . THR A 1 118 ? -2.562 7.766 11.367 1 64.25 118 THR A CA 1
ATOM 977 C C . THR A 1 118 ? -2.441 6.266 11.617 1 64.25 118 THR A C 1
ATOM 979 O O . THR A 1 118 ? -1.76 5.844 12.555 1 64.25 118 THR A O 1
ATOM 982 N N . GLY A 1 119 ? -3.451 5.707 11.133 1 54.97 119 GLY A N 1
ATOM 983 C CA . GLY A 1 119 ? -3.346 4.258 11.188 1 54.97 119 GLY A CA 1
ATOM 984 C C . GLY A 1 119 ? -2.326 3.695 10.211 1 54.97 119 GLY A C 1
ATOM 985 O O . GLY A 1 119 ? -2.094 4.27 9.148 1 54.97 119 GLY A O 1
ATOM 986 N N . VAL A 1 120 ? -1.312 3.166 10.531 1 50.41 120 VAL A N 1
ATOM 987 C CA . VAL A 1 120 ? -0.446 2.443 9.602 1 50.41 120 VAL A CA 1
ATOM 988 C C . VAL A 1 120 ? -1.218 1.287 8.969 1 50.41 120 VAL A C 1
ATOM 990 O O . VAL A 1 120 ? -2.184 0.785 9.547 1 50.41 120 VAL A O 1
ATOM 993 N N . ALA A 1 121 ? -0.912 1.054 7.707 1 47.78 121 ALA A N 1
ATOM 994 C CA . ALA A 1 121 ? -1.581 0.044 6.891 1 47.78 121 ALA A CA 1
ATOM 995 C C . ALA A 1 121 ? -1.908 -1.199 7.715 1 47.78 121 ALA A C 1
ATOM 997 O O . ALA A 1 121 ? -1.011 -1.961 8.078 1 47.78 121 ALA A O 1
ATOM 998 N N . GLY A 1 122 ? -3.211 -1.3 8.281 1 49.56 122 GLY A N 1
ATOM 999 C CA . GLY A 1 122 ? -3.758 -2.506 8.883 1 49.56 122 GLY A CA 1
ATOM 1000 C C . GLY A 1 122 ? -3.912 -2.406 10.391 1 49.56 122 GLY A C 1
ATOM 1001 O O . GLY A 1 122 ? -4.473 -3.303 11.023 1 49.56 122 GLY A O 1
ATOM 1002 N N . TYR A 1 123 ? -3.281 -1.305 10.891 1 52.38 123 TYR A N 1
ATOM 1003 C CA . TYR A 1 123 ? -3.377 -1.216 12.344 1 52.38 123 TYR A CA 1
ATOM 1004 C C . TYR A 1 123 ? -4.148 0.03 12.766 1 52.38 123 TYR A C 1
ATOM 1006 O O . TYR A 1 123 ? -4.078 1.064 12.094 1 52.38 123 TYR A O 1
ATOM 1014 N N . GLU A 1 124 ? -4.812 -0.217 13.75 1 65.38 124 GLU A N 1
ATOM 1015 C CA . GLU A 1 124 ? -5.535 0.906 14.344 1 65.38 124 GLU A CA 1
ATOM 1016 C C . GLU A 1 124 ? -4.578 1.886 15.016 1 65.38 124 GLU A C 1
ATOM 1018 O O . GLU A 1 124 ? -3.607 1.474 15.656 1 65.38 124 GLU A O 1
ATOM 1023 N N . PRO A 1 125 ? -4.82 3.1 14.742 1 71.44 125 PRO A N 1
ATOM 1024 C CA . PRO A 1 125 ? -4.031 4.086 15.484 1 71.44 125 PRO A CA 1
ATOM 1025 C C . PRO A 1 125 ? -4.094 3.879 17 1 71.44 125 PRO A C 1
ATOM 1027 O O . PRO A 1 125 ? -5.07 3.326 17.5 1 71.44 125 PRO A O 1
ATOM 1030 N N . PRO A 1 126 ? -3.027 4.164 17.656 1 72.06 126 PRO A N 1
ATOM 1031 C CA . PRO A 1 126 ? -3.039 4.031 19.109 1 72.06 126 PRO A CA 1
ATOM 1032 C C . PRO A 1 126 ? -4.078 4.934 19.781 1 72.06 126 PRO A C 1
ATOM 1034 O O . PRO A 1 126 ? -4.387 6.008 19.266 1 72.06 126 PRO A O 1
ATOM 1037 N N . ASN A 1 127 ? -4.543 4.453 20.844 1 78.56 127 ASN A N 1
ATOM 1038 C CA . ASN A 1 127 ? -5.469 5.234 21.656 1 78.56 127 ASN A CA 1
ATOM 1039 C C . ASN A 1 127 ? -4.793 6.477 22.234 1 78.56 127 ASN A C 1
ATOM 1041 O O . ASN A 1 127 ? -5.422 7.527 22.359 1 78.56 127 ASN A O 1
ATOM 1045 N N . LYS A 1 128 ? -3.588 6.328 22.641 1 86.69 128 LYS A N 1
ATOM 1046 C CA . LYS A 1 128 ? -2.799 7.441 23.172 1 86.69 128 LYS A CA 1
ATOM 1047 C C . LYS A 1 128 ? -1.318 7.27 22.828 1 86.69 128 LYS A C 1
ATOM 1049 O O . LYS A 1 128 ? -0.872 6.164 22.516 1 86.69 128 LYS A O 1
ATOM 1054 N N . ILE A 1 129 ? -0.647 8.367 22.891 1 90.38 129 ILE A N 1
ATOM 1055 C CA . ILE A 1 129 ? 0.8 8.328 22.703 1 90.38 129 ILE A CA 1
ATOM 1056 C C . ILE A 1 129 ? 1.487 8.266 24.062 1 90.38 129 ILE A C 1
ATOM 1058 O O . ILE A 1 129 ? 1.187 9.062 24.953 1 90.38 129 ILE A O 1
ATOM 1062 N N . SER A 1 130 ? 2.377 7.449 24.25 1 92.88 130 SER A N 1
ATOM 1063 C CA . SER A 1 130 ? 3.07 7.32 25.531 1 92.88 130 SER A CA 1
ATOM 1064 C C . SER A 1 130 ? 3.965 8.523 25.797 1 92.88 130 SER A C 1
ATOM 1066 O O . SER A 1 130 ? 4.641 9.016 24.891 1 92.88 130 SER A O 1
ATOM 1068 N N . ILE A 1 131 ? 4.02 8.938 27.078 1 95.5 131 ILE A N 1
ATOM 1069 C CA . ILE A 1 131 ? 4.879 10.047 27.484 1 95.5 131 ILE A CA 1
ATOM 1070 C C . ILE A 1 131 ? 6.344 9.672 27.266 1 95.5 131 ILE A C 1
ATOM 1072 O O . ILE A 1 131 ? 7.129 10.492 26.781 1 95.5 131 ILE A O 1
ATOM 1076 N N . ASP A 1 132 ? 6.648 8.469 27.594 1 95.06 132 ASP A N 1
ATOM 1077 C CA . ASP A 1 132 ? 8.008 7.988 27.406 1 95.06 132 ASP A CA 1
ATOM 1078 C C . ASP A 1 132 ? 8.43 8.07 25.938 1 95.06 132 ASP A C 1
ATOM 1080 O O . ASP A 1 132 ? 9.578 8.422 25.641 1 95.06 132 ASP A O 1
ATOM 1084 N N . ARG A 1 133 ? 7.59 7.742 25.062 1 93.06 133 ARG A N 1
ATOM 1085 C CA . ARG A 1 133 ? 7.883 7.828 23.641 1 93.06 133 ARG A CA 1
ATOM 1086 C C . ARG A 1 133 ? 8.109 9.273 23.219 1 93.06 133 ARG A C 1
ATOM 1088 O O . ARG A 1 133 ? 9.016 9.555 22.422 1 93.06 133 ARG A O 1
ATOM 1095 N N . ILE A 1 134 ? 7.25 10.203 23.703 1 95.62 134 ILE A N 1
ATOM 1096 C CA . ILE A 1 134 ? 7.383 11.617 23.359 1 95.62 134 ILE A CA 1
ATOM 1097 C C . ILE A 1 134 ? 8.734 12.133 23.844 1 95.62 134 ILE A C 1
ATOM 1099 O O . ILE A 1 134 ? 9.445 12.82 23.094 1 95.62 134 ILE A O 1
ATOM 1103 N N . LEU A 1 135 ? 9.094 11.711 25.031 1 94.25 135 LEU A N 1
ATOM 1104 C CA . LEU A 1 135 ? 10.336 12.172 25.641 1 94.25 135 LEU A CA 1
ATOM 1105 C C . LEU A 1 135 ? 11.547 11.602 24.891 1 94.25 135 LEU A C 1
ATOM 1107 O O . LEU A 1 135 ? 12.516 12.32 24.656 1 94.25 135 LEU A O 1
ATOM 1111 N N . SER A 1 136 ? 11.422 10.391 24.547 1 95.12 136 SER A N 1
ATOM 1112 C CA . SER A 1 136 ? 12.594 9.68 24.047 1 95.12 136 SER A CA 1
ATOM 1113 C C . SER A 1 136 ? 12.805 9.922 22.547 1 95.12 136 SER A C 1
ATOM 1115 O O . SER A 1 136 ? 13.906 9.75 22.031 1 95.12 136 SER A O 1
ATOM 1117 N N . THR A 1 137 ? 11.781 10.281 21.828 1 95.81 137 THR A N 1
ATOM 1118 C CA . THR A 1 137 ? 11.945 10.562 20.406 1 95.81 137 THR A CA 1
ATOM 1119 C C . THR A 1 137 ? 12.703 11.867 20.188 1 95.81 137 THR A C 1
ATOM 1121 O O . THR A 1 137 ? 12.297 12.922 20.688 1 95.81 137 THR A O 1
ATOM 1124 N N . PRO A 1 138 ? 13.75 11.797 19.469 1 96.25 138 PRO A N 1
ATOM 1125 C CA . PRO A 1 138 ? 14.562 13.008 19.359 1 96.25 138 PRO A CA 1
ATOM 1126 C C . PRO A 1 138 ? 14.016 13.992 18.328 1 96.25 138 PRO A C 1
ATOM 1128 O O . PRO A 1 138 ? 13.367 13.586 17.359 1 96.25 138 PRO A O 1
ATOM 1131 N N . LEU A 1 139 ? 14.258 15.234 18.531 1 97.88 139 LEU A N 1
ATOM 1132 C CA . LEU A 1 139 ? 14.164 16.266 17.5 1 97.88 139 LEU A CA 1
ATOM 1133 C C . LEU A 1 139 ? 15.414 16.266 16.625 1 97.88 139 LEU A C 1
ATOM 1135 O O . LEU A 1 139 ? 16.484 16.703 17.062 1 97.88 139 LEU A O 1
ATOM 1139 N N . ILE A 1 140 ? 15.242 15.836 15.43 1 98 140 ILE A N 1
ATOM 1140 C CA . ILE A 1 140 ? 16.391 15.781 14.523 1 98 140 ILE A CA 1
ATOM 1141 C C . ILE A 1 140 ? 16.766 17.203 14.086 1 98 140 ILE A C 1
ATOM 1143 O O . ILE A 1 140 ? 17.938 17.531 13.977 1 98 140 ILE A O 1
ATOM 1147 N N . ILE A 1 141 ? 15.812 17.969 13.734 1 98.06 141 ILE A N 1
ATOM 1148 C CA . ILE A 1 141 ? 15.953 19.422 13.609 1 98.06 141 ILE A CA 1
ATOM 1149 C C . ILE A 1 141 ? 15.32 20.109 14.82 1 98.06 141 ILE A C 1
ATOM 1151 O O . ILE A 1 141 ? 14.117 20 15.039 1 98.06 141 ILE A O 1
ATOM 1155 N N . ASP A 1 142 ? 16.203 20.781 15.594 1 98.38 142 ASP A N 1
ATOM 1156 C CA . ASP A 1 142 ? 15.734 21.344 16.844 1 98.38 142 ASP A CA 1
ATOM 1157 C C . ASP A 1 142 ? 16.062 22.828 16.938 1 98.38 142 ASP A C 1
ATOM 1159 O O . ASP A 1 142 ? 17.094 23.203 17.516 1 98.38 142 ASP A O 1
ATOM 1163 N N . HIS A 1 143 ? 15.195 23.578 16.484 1 98.5 143 HIS A N 1
ATOM 1164 C CA . HIS A 1 143 ? 15.344 25.031 16.594 1 98.5 143 HIS A CA 1
ATOM 1165 C C . HIS A 1 143 ? 14.508 25.578 17.75 1 98.5 143 HIS A C 1
ATOM 1167 O O . HIS A 1 143 ? 14.133 26.75 17.75 1 98.5 143 HIS A O 1
ATOM 1173 N N . THR A 1 144 ? 14.156 24.75 18.703 1 98.62 144 THR A N 1
ATOM 1174 C CA . THR A 1 144 ? 13.219 25.109 19.766 1 98.62 144 THR A CA 1
ATOM 1175 C C . THR A 1 144 ? 13.789 26.219 20.641 1 98.62 144 THR A C 1
ATOM 1177 O O . THR A 1 144 ? 13.055 27.062 21.141 1 98.62 144 THR A O 1
ATOM 1180 N N . ARG A 1 145 ? 15.07 26.203 20.844 1 98.56 145 ARG A N 1
ATOM 1181 C CA . ARG A 1 145 ? 15.656 27.266 21.656 1 98.56 145 ARG A CA 1
ATOM 1182 C C . ARG A 1 145 ? 15.453 28.625 21 1 98.56 145 ARG A C 1
ATOM 1184 O O . ARG A 1 145 ? 15.031 29.578 21.656 1 98.56 145 ARG A O 1
ATOM 1191 N N . GLU A 1 146 ? 15.758 28.734 19.734 1 98.25 146 GLU A N 1
ATOM 1192 C CA . GLU A 1 146 ? 15.578 29.984 19 1 98.25 146 GLU A CA 1
ATOM 1193 C C . GLU A 1 146 ? 14.109 30.391 18.984 1 98.25 146 GLU A C 1
ATOM 1195 O O . GLU A 1 146 ? 13.789 31.578 19.125 1 98.25 146 GLU A O 1
ATOM 1200 N N . ILE A 1 147 ? 13.289 29.453 18.781 1 98.38 147 ILE A N 1
ATOM 1201 C CA . ILE A 1 147 ? 11.852 29.719 18.75 1 98.38 147 ILE A CA 1
ATOM 1202 C C . ILE A 1 147 ? 11.391 30.25 20.109 1 98.38 147 ILE A C 1
ATOM 1204 O O . ILE A 1 147 ? 10.672 31.25 20.172 1 98.38 147 ILE A O 1
ATOM 1208 N N . TYR A 1 148 ? 11.844 29.578 21.125 1 98.56 148 TYR A N 1
ATOM 1209 C CA . TYR A 1 148 ? 11.508 29.969 22.484 1 98.56 148 TYR A CA 1
ATOM 1210 C C . TYR A 1 148 ? 11.93 31.406 22.75 1 98.56 148 TYR A C 1
ATOM 1212 O O . TYR A 1 148 ? 11.148 32.219 23.281 1 98.56 148 TYR A O 1
ATOM 1220 N N . ASP A 1 149 ? 13.141 31.688 22.422 1 98.25 149 ASP A N 1
ATOM 1221 C CA . ASP A 1 149 ? 13.68 33.031 22.656 1 98.25 149 ASP A CA 1
ATOM 1222 C C . ASP A 1 149 ? 12.883 34.094 21.906 1 98.25 149 ASP A C 1
ATOM 1224 O O . ASP A 1 149 ? 12.727 35.219 22.375 1 98.25 149 ASP A O 1
ATOM 1228 N N . TYR A 1 150 ? 12.391 33.75 20.781 1 97.31 150 TYR A N 1
ATOM 1229 C CA . TYR A 1 150 ? 11.602 34.688 19.953 1 97.31 150 TYR A CA 1
ATOM 1230 C C . TYR A 1 150 ? 10.219 34.906 20.562 1 97.31 150 TYR A C 1
ATOM 1232 O O . TYR A 1 150 ? 9.75 36.031 20.656 1 97.31 150 TYR A O 1
ATOM 1240 N N . ILE A 1 151 ? 9.57 33.906 21.062 1 97.31 151 ILE A N 1
ATOM 1241 C CA . ILE A 1 151 ? 8.172 34 21.453 1 97.31 151 ILE A CA 1
ATOM 1242 C C . ILE A 1 151 ? 8.07 34.562 22.875 1 97.31 151 ILE A C 1
ATOM 1244 O O . ILE A 1 151 ? 7.055 35.188 23.219 1 97.31 151 ILE A O 1
ATOM 1248 N N . ARG A 1 152 ? 9.07 34.312 23.656 1 97.69 152 ARG A N 1
ATOM 1249 C CA . ARG A 1 152 ? 9.008 34.75 25.047 1 97.69 152 ARG A CA 1
ATOM 1250 C C . ARG A 1 152 ? 9.016 36.281 25.156 1 97.69 152 ARG A C 1
ATOM 1252 O O . ARG A 1 152 ? 8.711 36.844 26.219 1 97.69 152 ARG A O 1
ATOM 1259 N N . ILE A 1 153 ? 9.438 36.938 24.094 1 97.62 153 ILE A N 1
ATOM 1260 C CA . ILE A 1 153 ? 9.438 38.406 24.062 1 97.62 153 ILE A CA 1
ATOM 1261 C C . ILE A 1 153 ? 8 38.906 24.172 1 97.62 153 ILE A C 1
ATOM 1263 O O . ILE A 1 153 ? 7.762 39.969 24.766 1 97.62 153 ILE A O 1
ATOM 1267 N N . GLY A 1 154 ? 7.078 38.219 23.594 1 97.88 154 GLY A N 1
ATOM 1268 C CA . GLY A 1 154 ? 5.672 38.594 23.672 1 97.88 154 GLY A CA 1
ATOM 1269 C C . GLY A 1 154 ? 5.246 39.594 22.609 1 97.88 154 GLY A C 1
ATOM 1270 O O . GLY A 1 154 ? 6.07 40.031 21.812 1 97.88 154 GLY A O 1
ATOM 1271 N N . GLY A 1 155 ? 3.893 39.781 22.516 1 98.19 155 GLY A N 1
ATOM 1272 C CA . GLY A 1 155 ? 3.344 40.812 21.656 1 98.19 155 GLY A CA 1
ATOM 1273 C C . GLY A 1 155 ? 3.279 40.406 20.188 1 98.19 155 GLY A C 1
ATOM 1274 O O . GLY A 1 155 ? 3.199 41.25 19.312 1 98.19 155 GLY A O 1
ATOM 1275 N N . LYS A 1 156 ? 3.441 39.188 19.922 1 98.19 156 LYS A N 1
ATOM 1276 C CA . LYS A 1 156 ? 3.428 38.719 18.531 1 98.19 156 LYS A CA 1
ATOM 1277 C C . LYS A 1 156 ? 2.033 38.25 18.125 1 98.19 156 LYS A C 1
ATOM 1279 O O . LYS A 1 156 ? 1.301 37.688 18.953 1 98.19 156 LYS A O 1
ATOM 1284 N N . LYS A 1 157 ? 1.729 38.5 16.906 1 98.62 157 LYS A N 1
ATOM 1285 C CA . LYS A 1 157 ? 0.584 37.875 16.25 1 98.62 157 LYS A CA 1
ATOM 1286 C C . LYS A 1 157 ? 0.997 36.594 15.539 1 98.62 157 LYS A C 1
ATOM 1288 O O . LYS A 1 157 ? 1.688 36.625 14.516 1 98.62 157 LYS A O 1
ATOM 1293 N N . ILE A 1 158 ? 0.516 35.438 16.047 1 98.75 158 ILE A N 1
ATOM 1294 C CA . ILE A 1 158 ? 0.951 34.156 15.547 1 98.75 158 ILE A CA 1
ATOM 1295 C C . ILE A 1 158 ? -0.203 33.469 14.82 1 98.75 158 ILE A C 1
ATOM 1297 O O . ILE A 1 158 ? -1.291 33.312 15.375 1 98.75 158 ILE A O 1
ATOM 1301 N N . LEU A 1 159 ? -0.022 33.094 13.547 1 98.75 159 LEU A N 1
ATOM 1302 C CA . LEU A 1 159 ? -0.957 32.25 12.836 1 98.75 159 LEU A CA 1
ATOM 1303 C C . LEU A 1 159 ? -0.583 30.781 13.016 1 98.75 159 LEU A C 1
ATOM 1305 O O . LEU A 1 159 ? 0.549 30.375 12.734 1 98.75 159 LEU A O 1
ATOM 1309 N N . TRP A 1 160 ? -1.516 30.016 13.492 1 98.88 160 TRP A N 1
ATOM 1310 C CA . TRP A 1 160 ? -1.32 28.578 13.75 1 98.88 160 TRP A CA 1
ATOM 1311 C C . TRP A 1 160 ? -2.066 27.734 12.719 1 98.88 160 TRP A C 1
ATOM 1313 O O . TRP A 1 160 ? -3.277 27.547 12.828 1 98.88 160 TRP A O 1
ATOM 1323 N N . LEU A 1 161 ? -1.364 27.266 11.703 1 98.81 161 LEU A N 1
ATOM 1324 C CA . LEU A 1 161 ? -1.97 26.406 10.688 1 98.81 161 LEU A CA 1
ATOM 1325 C C . LEU A 1 161 ? -2.119 24.984 11.195 1 98.81 161 LEU A C 1
ATOM 1327 O O . LEU A 1 161 ? -1.127 24.266 11.352 1 98.81 161 LEU A O 1
ATOM 1331 N N . PHE A 1 162 ? -3.346 24.594 11.359 1 98.56 162 PHE A N 1
ATOM 1332 C CA . PHE A 1 162 ? -3.625 23.266 11.891 1 98.56 162 PHE A CA 1
ATOM 1333 C C . PHE A 1 162 ? -3.357 22.203 10.836 1 98.56 162 PHE A C 1
ATOM 1335 O O . PHE A 1 162 ? -3.34 22.484 9.641 1 98.56 162 PHE A O 1
ATOM 1342 N N . ASP A 1 163 ? -3.172 20.984 11.312 1 97.56 163 ASP A N 1
ATOM 1343 C CA . ASP A 1 163 ? -3.117 19.781 10.492 1 97.56 163 ASP A CA 1
ATOM 1344 C C . ASP A 1 163 ? -4.246 18.812 10.859 1 97.56 163 ASP A C 1
ATOM 1346 O O . ASP A 1 163 ? -5.426 19.172 10.758 1 97.56 163 ASP A O 1
ATOM 1350 N N . ASN A 1 164 ? -3.992 17.656 11.43 1 96.5 164 ASN A N 1
ATOM 1351 C CA . ASN A 1 164 ? -5 16.641 11.734 1 96.5 164 ASN A CA 1
ATOM 1352 C C . ASN A 1 164 ? -5.902 17.078 12.891 1 96.5 164 ASN A C 1
ATOM 1354 O O . ASN A 1 164 ? -5.461 17.781 13.797 1 96.5 164 ASN A O 1
ATOM 1358 N N . ALA A 1 165 ? -7.031 16.625 12.883 1 97.06 165 ALA A N 1
ATOM 1359 C CA . ALA A 1 165 ? -8.047 17.047 13.836 1 97.06 165 ALA A CA 1
ATOM 1360 C C . ALA A 1 165 ? -7.664 16.656 15.266 1 97.06 165 ALA A C 1
ATOM 1362 O O . ALA A 1 165 ? -7.711 17.484 16.172 1 97.06 165 ALA A O 1
ATOM 1363 N N . GLY A 1 166 ? -7.301 15.438 15.5 1 95.94 166 GLY A N 1
ATOM 1364 C CA . GLY A 1 166 ? -6.922 15 16.828 1 95.94 166 GLY A CA 1
ATOM 1365 C C . GLY A 1 166 ? -5.695 15.719 17.359 1 95.94 166 GLY A C 1
ATOM 1366 O O . GLY A 1 166 ? -5.641 16.078 18.547 1 95.94 166 GLY A O 1
ATOM 1367 N N . GLU A 1 167 ? -4.789 15.883 16.516 1 96.62 167 GLU A N 1
ATOM 1368 C CA . GLU A 1 167 ? -3.541 16.578 16.828 1 96.62 167 GLU A CA 1
ATOM 1369 C C . GLU A 1 167 ? -3.803 17.984 17.359 1 96.62 167 GLU A C 1
ATOM 1371 O O . GLU A 1 167 ? -3.08 18.469 18.219 1 96.62 167 GLU A O 1
ATOM 1376 N N . SER A 1 168 ? -4.789 18.641 16.859 1 98.12 168 SER A N 1
ATOM 1377 C CA . SER A 1 168 ? -5.102 20.016 17.188 1 98.12 168 SER A CA 1
ATOM 1378 C C . SER A 1 168 ? -5.41 20.188 18.672 1 98.12 168 SER A C 1
ATOM 1380 O O . SER A 1 168 ? -5.16 21.25 19.25 1 98.12 168 SER A O 1
ATOM 1382 N N . VAL A 1 169 ? -5.941 19.188 19.266 1 98.06 169 VAL A N 1
ATOM 1383 C CA . VAL A 1 169 ? -6.246 19.219 20.703 1 98.06 169 VAL A CA 1
ATOM 1384 C C . VAL A 1 169 ? -4.953 19.266 21.5 1 98.06 169 VAL A C 1
ATOM 1386 O O . VAL A 1 169 ? -4.836 20.047 22.453 1 98.06 169 VAL A O 1
ATOM 1389 N N . LEU A 1 170 ? -3.996 18.516 21.125 1 97.75 170 LEU A N 1
ATOM 1390 C CA . LEU A 1 170 ? -2.715 18.5 21.812 1 97.75 170 LEU A CA 1
ATOM 1391 C C . LEU A 1 170 ? -1.961 19.812 21.594 1 97.75 170 LEU A C 1
ATOM 1393 O O . LEU A 1 170 ? -1.178 20.234 22.453 1 97.75 170 LEU A O 1
ATOM 1397 N N . ASP A 1 171 ? -2.211 20.453 20.516 1 98.56 171 ASP A N 1
ATOM 1398 C CA . ASP A 1 171 ? -1.614 21.75 20.219 1 98.56 171 ASP A CA 1
ATOM 1399 C C . ASP A 1 171 ? -1.948 22.766 21.312 1 98.56 171 ASP A C 1
ATOM 1401 O O . ASP A 1 171 ? -1.207 23.734 21.531 1 98.56 171 ASP A O 1
ATOM 1405 N N . THR A 1 172 ? -3.082 22.609 22 1 98.69 172 THR A N 1
ATOM 1406 C CA . THR A 1 172 ? -3.564 23.609 22.953 1 98.69 172 THR A CA 1
ATOM 1407 C C . THR A 1 172 ? -2.557 23.812 24.094 1 98.69 172 THR A C 1
ATOM 1409 O O . THR A 1 172 ? -2.424 24.906 24.625 1 98.69 172 THR A O 1
ATOM 1412 N N . LEU A 1 173 ? -1.846 22.766 24.422 1 98.62 173 LEU A N 1
ATOM 1413 C CA . LEU A 1 173 ? -0.859 22.875 25.484 1 98.62 173 LEU A CA 1
ATOM 1414 C C . LEU A 1 173 ? 0.246 23.859 25.125 1 98.62 173 LEU A C 1
ATOM 1416 O O . LEU A 1 173 ? 0.68 24.656 25.953 1 98.62 173 LEU A O 1
ATOM 1420 N N . LEU A 1 174 ? 0.707 23.766 23.922 1 98.81 174 LEU A N 1
ATOM 1421 C CA . LEU A 1 174 ? 1.745 24.672 23.438 1 98.81 174 LEU A CA 1
ATOM 1422 C C . LEU A 1 174 ? 1.19 26.078 23.234 1 98.81 174 LEU A C 1
ATOM 1424 O O . LEU A 1 174 ? 1.851 27.062 23.578 1 98.81 174 LEU A O 1
ATOM 1428 N N . VAL A 1 175 ? 0.034 26.219 22.734 1 98.81 175 VAL A N 1
ATOM 1429 C CA . VAL A 1 175 ? -0.625 27.5 22.469 1 98.81 175 VAL A CA 1
ATOM 1430 C C . VAL A 1 175 ? -0.782 28.281 23.766 1 98.81 175 VAL A C 1
ATOM 1432 O O . VAL A 1 175 ? -0.534 29.484 23.812 1 98.81 175 VAL A O 1
ATOM 1435 N N . GLU A 1 176 ? -1.177 27.594 24.797 1 98.5 176 GLU A N 1
ATOM 1436 C CA . GLU A 1 176 ? -1.326 28.234 26.094 1 98.5 176 GLU A CA 1
ATOM 1437 C C . GLU A 1 176 ? -0.01 28.859 26.562 1 98.5 176 GLU A C 1
ATOM 1439 O O . GLU A 1 176 ? 0.004 29.953 27.141 1 98.5 176 GLU A O 1
ATOM 1444 N N . ILE A 1 177 ? 1.024 28.141 26.375 1 98.56 177 ILE A N 1
ATOM 1445 C CA . ILE A 1 177 ? 2.34 28.656 26.734 1 98.56 177 ILE A CA 1
ATOM 1446 C C . ILE A 1 177 ? 2.645 29.922 25.938 1 98.56 177 ILE A C 1
ATOM 1448 O O . ILE A 1 177 ? 3.096 30.922 26.5 1 98.56 177 ILE A O 1
ATOM 1452 N N . LEU A 1 178 ? 2.389 29.922 24.641 1 98.69 178 LEU A N 1
ATOM 1453 C CA . LEU A 1 178 ? 2.613 31.078 23.781 1 98.69 178 LEU A CA 1
ATOM 1454 C C . LEU A 1 178 ? 1.797 32.281 24.266 1 98.69 178 LEU A C 1
ATOM 1456 O O . LEU A 1 178 ? 2.299 33.406 24.297 1 98.69 178 LEU A O 1
ATOM 1460 N N . GLN A 1 179 ? 0.605 32.031 24.625 1 98.69 179 GLN A N 1
ATOM 1461 C CA . GLN A 1 179 ? -0.304 33.094 25.078 1 98.69 179 GLN A CA 1
ATOM 1462 C C . GLN A 1 179 ? 0.138 33.656 26.422 1 98.69 179 GLN A C 1
ATOM 1464 O O . GLN A 1 179 ? 0.004 34.844 26.688 1 98.69 179 GLN A O 1
ATOM 1469 N N . ASN A 1 180 ? 0.607 32.781 27.266 1 98.19 180 ASN A N 1
ATOM 1470 C CA . ASN A 1 180 ? 1.054 33.188 28.594 1 98.19 180 ASN A CA 1
ATOM 1471 C C . ASN A 1 180 ? 2.209 34.188 28.5 1 98.19 180 ASN A C 1
ATOM 1473 O O . ASN A 1 180 ? 2.428 34.969 29.422 1 98.19 180 ASN A O 1
ATOM 1477 N N . TYR A 1 181 ? 2.9 34.156 27.453 1 98.19 181 TYR A N 1
ATOM 1478 C CA . TYR A 1 181 ? 3.982 35.094 27.266 1 98.19 181 TYR A CA 1
ATOM 1479 C C . TYR A 1 181 ? 3.469 36.375 26.594 1 98.19 181 TYR A C 1
ATOM 1481 O O . TYR A 1 181 ? 4.254 37.25 26.234 1 98.19 181 TYR A O 1
ATOM 1489 N N . GLY A 1 182 ? 2.184 36.438 26.297 1 98.5 182 GLY A N 1
ATOM 1490 C CA . GLY A 1 182 ? 1.567 37.656 25.844 1 98.5 182 GLY A CA 1
ATOM 1491 C C . GLY A 1 182 ? 1.357 37.688 24.344 1 98.5 182 GLY A C 1
ATOM 1492 O O . GLY A 1 182 ? 1.106 38.75 23.766 1 98.5 182 GLY A O 1
ATOM 1493 N N . ASN A 1 183 ? 1.531 36.594 23.656 1 98.75 183 ASN A N 1
ATOM 1494 C CA . ASN A 1 183 ? 1.289 36.5 22.219 1 98.75 183 ASN A CA 1
ATOM 1495 C C . ASN A 1 183 ? -0.181 36.25 21.906 1 98.75 183 ASN A C 1
ATOM 1497 O O . ASN A 1 183 ? -0.899 35.688 22.734 1 98.75 183 ASN A O 1
ATOM 1501 N N . LYS A 1 184 ? -0.588 36.75 20.797 1 98.81 184 LYS A N 1
ATOM 1502 C CA . LYS A 1 184 ? -1.902 36.406 20.266 1 98.81 184 LYS A CA 1
ATOM 1503 C C . LYS A 1 184 ? -1.81 35.25 19.281 1 98.81 184 LYS A C 1
ATOM 1505 O O . LYS A 1 184 ? -1.087 35.344 18.281 1 98.81 184 LYS A O 1
ATOM 1510 N N . VAL A 1 185 ? -2.498 34.188 19.547 1 98.88 185 VAL A N 1
ATOM 1511 C CA . VAL A 1 185 ? -2.428 33 18.703 1 98.88 185 VAL A CA 1
ATOM 1512 C C . VAL A 1 185 ? -3.758 32.812 17.969 1 98.88 185 VAL A C 1
ATOM 1514 O O . VAL A 1 185 ? -4.793 32.594 18.609 1 98.88 185 VAL A O 1
ATOM 1517 N N . ILE A 1 186 ? -3.742 32.906 16.688 1 98.88 186 ILE A N 1
ATOM 1518 C CA . ILE A 1 186 ? -4.91 32.75 15.82 1 98.88 186 ILE A CA 1
ATOM 1519 C C . ILE A 1 186 ? -4.855 31.375 15.148 1 98.88 186 ILE A C 1
ATOM 1521 O O . ILE A 1 186 ? -3.947 31.109 14.359 1 98.88 186 ILE A O 1
ATOM 1525 N N . GLY A 1 187 ? -5.848 30.531 15.477 1 98.81 187 GLY A N 1
ATOM 1526 C CA . GLY A 1 187 ? -5.941 29.234 14.82 1 98.81 187 GLY A CA 1
ATOM 1527 C C . GLY A 1 187 ? -6.523 29.312 13.422 1 98.81 187 GLY A C 1
ATOM 1528 O O . GLY A 1 187 ? -7.516 30 13.195 1 98.81 187 GLY A O 1
ATOM 1529 N N . VAL A 1 188 ? -5.879 28.609 12.508 1 98.81 188 VAL A N 1
ATOM 1530 C CA . VAL A 1 188 ? -6.305 28.609 11.109 1 98.81 188 VAL A CA 1
ATOM 1531 C C . VAL A 1 188 ? -6.672 27.203 10.68 1 98.81 188 VAL A C 1
ATOM 1533 O O . VAL A 1 188 ? -5.801 26.328 10.57 1 98.81 188 VAL A O 1
ATOM 1536 N N . ALA A 1 189 ? -7.93 26.984 10.391 1 98.69 189 ALA A N 1
ATOM 1537 C CA . ALA A 1 189 ? -8.43 25.688 9.953 1 98.69 189 ALA A CA 1
ATOM 1538 C C . ALA A 1 189 ? -8.805 25.703 8.477 1 98.69 189 ALA A C 1
ATOM 1540 O O . ALA A 1 189 ? -9 26.781 7.895 1 98.69 189 ALA A O 1
ATOM 1541 N N . LYS A 1 190 ? -8.844 24.531 7.898 1 98.31 190 LYS A N 1
ATOM 1542 C CA . LYS A 1 190 ? -9.312 24.406 6.523 1 98.31 190 LYS A CA 1
ATOM 1543 C C . LYS A 1 190 ? -10.828 24.609 6.438 1 98.31 190 LYS A C 1
ATOM 1545 O O . LYS A 1 190 ? -11.539 24.422 7.43 1 98.31 190 LYS A O 1
ATOM 1550 N N . GLU A 1 191 ? -11.242 25.016 5.273 1 98.56 191 GLU A N 1
ATOM 1551 C CA . GLU A 1 191 ? -12.68 25.109 5.031 1 98.56 191 GLU A CA 1
ATOM 1552 C C . GLU A 1 191 ? -13.32 23.734 4.887 1 98.56 191 GLU A C 1
ATOM 1554 O O . GLU A 1 191 ? -12.656 22.781 4.473 1 98.56 191 GLU A O 1
ATOM 1559 N N . ASP A 1 192 ? -14.555 23.656 5.27 1 97.94 192 ASP A N 1
ATOM 1560 C CA . ASP A 1 192 ? -15.281 22.422 5.027 1 97.94 192 ASP A CA 1
ATOM 1561 C C . ASP A 1 192 ? -15.453 22.172 3.529 1 97.94 192 ASP A C 1
ATOM 1563 O O . ASP A 1 192 ? -15.617 23.109 2.75 1 97.94 192 ASP A O 1
ATOM 1567 N N . PRO A 1 193 ? -15.391 20.938 3.016 1 97.5 193 PRO A N 1
ATOM 1568 C CA . PRO A 1 193 ? -15.414 19.703 3.803 1 97.5 193 PRO A CA 1
ATOM 1569 C C . PRO A 1 193 ? -14.023 19.25 4.223 1 97.5 193 PRO A C 1
ATOM 1571 O O . PRO A 1 193 ? -13.883 18.234 4.906 1 97.5 193 PRO A O 1
ATOM 1574 N N . GLY A 1 194 ? -13.016 20 3.818 1 97.56 194 GLY A N 1
ATOM 1575 C CA . GLY A 1 194 ? -11.656 19.734 4.289 1 97.56 194 GLY A CA 1
ATOM 1576 C C . GLY A 1 194 ? -10.914 18.734 3.438 1 97.56 194 GLY A C 1
ATOM 1577 O O . GLY A 1 194 ? -11.422 18.281 2.414 1 97.56 194 GLY A O 1
ATOM 1578 N N . PHE A 1 195 ? -9.719 18.422 3.883 1 98.06 195 PHE A N 1
ATOM 1579 C CA . PHE A 1 195 ? -8.828 17.453 3.246 1 98.06 195 PHE A CA 1
ATOM 1580 C C . PHE A 1 195 ? -8.516 16.297 4.191 1 98.06 195 PHE A C 1
ATOM 1582 O O . PHE A 1 195 ? -7.777 16.469 5.164 1 98.06 195 PHE A O 1
ATOM 1589 N N . GLN A 1 196 ? -9.102 15.125 3.908 1 97 196 GLN A N 1
ATOM 1590 C CA . GLN A 1 196 ? -8.867 13.922 4.703 1 97 196 GLN A CA 1
ATOM 1591 C C . GLN A 1 196 ? -9.156 14.172 6.18 1 97 196 GLN A C 1
ATOM 1593 O O . GLN A 1 196 ? -10.258 14.602 6.539 1 97 196 GLN A O 1
ATOM 1598 N N . ASN A 1 197 ? -8.234 13.93 7.02 1 96.19 197 ASN A N 1
ATOM 1599 C CA . ASN A 1 197 ? -8.469 14.039 8.453 1 96.19 197 ASN A CA 1
ATOM 1600 C C . ASN A 1 197 ? -7.973 15.367 9.008 1 96.19 197 ASN A C 1
ATOM 1602 O O . ASN A 1 197 ? -7.863 15.539 10.219 1 96.19 197 ASN A O 1
ATOM 1606 N N . ASP A 1 198 ? -7.691 16.312 8.133 1 97.5 198 ASP A N 1
ATOM 1607 C CA . ASP A 1 198 ? -7.297 17.641 8.562 1 97.5 198 ASP A CA 1
ATOM 1608 C C . ASP A 1 198 ? -8.438 18.344 9.297 1 97.5 198 ASP A C 1
ATOM 1610 O O . ASP A 1 198 ? -9.609 18.125 8.984 1 97.5 198 ASP A O 1
ATOM 1614 N N . LEU A 1 199 ? -8.062 19.172 10.172 1 98.06 199 LEU A N 1
ATOM 1615 C CA . LEU A 1 199 ? -9.039 19.922 10.953 1 98.06 199 LEU A CA 1
ATOM 1616 C C . LEU A 1 199 ? -9.742 20.953 10.086 1 98.06 199 LEU A C 1
ATOM 1618 O O . LEU A 1 199 ? -9.086 21.719 9.375 1 98.06 199 LEU A O 1
ATOM 1622 N N . THR A 1 200 ? -11.039 21.016 10.148 1 98.5 200 THR A N 1
ATOM 1623 C CA . THR A 1 200 ? -11.836 22.016 9.445 1 98.5 200 THR A CA 1
ATOM 1624 C C . THR A 1 200 ? -12.438 23.016 10.438 1 98.5 200 THR A C 1
ATOM 1626 O O . THR A 1 200 ? -12.375 22.797 11.648 1 98.5 200 THR A O 1
ATOM 1629 N N . ILE A 1 201 ? -12.969 24.062 9.898 1 98.5 201 ILE A N 1
ATOM 1630 C CA . ILE A 1 201 ? -13.539 25.109 10.727 1 98.5 201 ILE A CA 1
ATOM 1631 C C . ILE A 1 201 ? -14.648 24.531 11.602 1 98.5 201 ILE A C 1
ATOM 1633 O O . ILE A 1 201 ? -14.75 24.844 12.789 1 98.5 201 ILE A O 1
ATOM 1637 N N . SER A 1 202 ? -15.469 23.594 11.102 1 98.31 202 SER A N 1
ATOM 1638 C CA . SER A 1 202 ? -16.516 22.969 11.891 1 98.31 202 SER A CA 1
ATOM 1639 C C . SER A 1 202 ? -15.922 22.094 12.992 1 98.31 202 SER A C 1
ATOM 1641 O O . SER A 1 202 ? -16.453 22.031 14.102 1 98.31 202 SER A O 1
ATOM 1643 N N . ASP A 1 203 ? -14.883 21.438 12.648 1 98.38 203 ASP A N 1
ATOM 1644 C CA . ASP A 1 203 ? -14.219 20.594 13.633 1 98.38 203 ASP A CA 1
ATOM 1645 C C . ASP A 1 203 ? -13.711 21.406 14.812 1 98.38 203 ASP A C 1
ATOM 1647 O O . ASP A 1 203 ? -13.672 20.922 15.945 1 98.38 203 ASP A O 1
ATOM 1651 N N . THR A 1 204 ? -13.227 22.641 14.562 1 98.56 204 THR A N 1
ATOM 1652 C CA . THR A 1 204 ? -12.664 23.469 15.625 1 98.56 204 THR A CA 1
ATOM 1653 C C . THR A 1 204 ? -13.695 23.719 16.719 1 98.56 204 THR A C 1
ATOM 1655 O O . THR A 1 204 ? -13.359 23.75 17.906 1 98.56 204 THR A O 1
ATOM 1658 N N . TYR A 1 205 ? -14.883 23.906 16.297 1 98.06 205 TYR A N 1
ATOM 1659 C CA . TYR A 1 205 ? -15.945 24.172 17.266 1 98.06 205 TYR A CA 1
ATOM 1660 C C . TYR A 1 205 ? -16.328 22.906 18.016 1 98.06 205 TYR A C 1
ATOM 1662 O O . TYR A 1 205 ? -16.578 22.938 19.219 1 98.06 205 TYR A O 1
ATOM 1670 N N . TYR A 1 206 ? -16.344 21.859 17.234 1 98.19 206 TYR A N 1
ATOM 1671 C CA . TYR A 1 206 ? -16.578 20.594 17.891 1 98.19 206 TYR A CA 1
ATOM 1672 C C . TYR A 1 206 ? -15.516 20.312 18.953 1 98.19 206 TYR A C 1
ATOM 1674 O O . TYR A 1 206 ? -15.82 19.844 20.047 1 98.19 206 TYR A O 1
ATOM 1682 N N . ALA A 1 207 ? -14.32 20.641 18.594 1 98.5 207 ALA A N 1
ATOM 1683 C CA . ALA A 1 207 ? -13.18 20.391 19.469 1 98.5 207 ALA A CA 1
ATOM 1684 C C . ALA A 1 207 ? -13.055 21.484 20.531 1 98.5 207 ALA A C 1
ATOM 1686 O O . ALA A 1 207 ? -12.164 21.422 21.391 1 98.5 207 ALA A O 1
ATOM 1687 N N . ARG A 1 208 ? -13.852 22.547 20.484 1 98.12 208 ARG A N 1
ATOM 1688 C CA . ARG A 1 208 ? -13.883 23.641 21.422 1 98.12 208 ARG A CA 1
ATOM 1689 C C . ARG A 1 208 ? -12.555 24.391 21.453 1 98.12 208 ARG A C 1
ATOM 1691 O O . ARG A 1 208 ? -12.086 24.812 22.516 1 98.12 208 ARG A O 1
ATOM 1698 N N . LEU A 1 209 ? -11.977 24.438 20.312 1 98.75 209 LEU A N 1
ATOM 1699 C CA . LEU A 1 209 ? -10.703 25.141 20.203 1 98.75 209 LEU A CA 1
ATOM 1700 C C . LEU A 1 209 ? -10.922 26.656 20.266 1 98.75 209 LEU A C 1
ATOM 1702 O O . LEU A 1 209 ? -9.984 27.406 20.578 1 98.75 209 LEU A O 1
ATOM 1706 N N . ASP A 1 210 ? -12.109 27.094 19.938 1 96.94 210 ASP A N 1
ATOM 1707 C CA . ASP A 1 210 ? -12.469 28.5 20.031 1 96.94 210 ASP A CA 1
ATOM 1708 C C . ASP A 1 210 ? -12.398 29 21.469 1 96.94 210 ASP A C 1
ATOM 1710 O O . ASP A 1 210 ? -12.328 30.203 21.703 1 96.94 210 ASP A O 1
ATOM 1714 N N . LYS A 1 211 ? -12.336 28.109 22.375 1 97.69 211 LYS A N 1
ATOM 1715 C CA . LYS A 1 211 ? -12.227 28.484 23.797 1 97.69 211 LYS A CA 1
ATOM 1716 C C . LYS A 1 211 ? -10.766 28.625 24.219 1 97.69 211 LYS A C 1
ATOM 1718 O O . LYS A 1 211 ? -10.477 29.156 25.281 1 97.69 211 LYS A O 1
ATOM 1723 N N . VAL A 1 212 ? -9.852 28.172 23.391 1 98.25 212 VAL A N 1
ATOM 1724 C CA . VAL A 1 212 ? -8.445 28.188 23.75 1 98.25 212 VAL A CA 1
ATOM 1725 C C . VAL A 1 212 ? -7.691 29.203 22.891 1 98.25 212 VAL A C 1
ATOM 1727 O O . VAL A 1 212 ? -6.938 30.031 23.422 1 98.25 212 VAL A O 1
ATOM 1730 N N . PHE A 1 213 ? -7.883 29.188 21.641 1 98.81 213 PHE A N 1
ATOM 1731 C CA . PHE A 1 213 ? -7.215 30.125 20.75 1 98.81 213 PHE A CA 1
ATOM 1732 C C . PHE A 1 213 ? -7.848 31.5 20.844 1 98.81 213 PHE A C 1
ATOM 1734 O O . PHE A 1 213 ? -9.047 31.625 21.094 1 98.81 213 PHE A O 1
ATOM 1741 N N . ASP A 1 214 ? -7.051 32.531 20.625 1 98.75 214 ASP A N 1
ATOM 1742 C CA . ASP A 1 214 ? -7.559 33.875 20.719 1 98.75 214 ASP A CA 1
ATOM 1743 C C . ASP A 1 214 ? -8.602 34.156 19.641 1 98.75 214 ASP A C 1
ATOM 1745 O O . ASP A 1 214 ? -9.516 34.969 19.844 1 98.75 214 ASP A O 1
ATOM 1749 N N . GLU A 1 215 ? -8.43 33.562 18.547 1 98.62 215 GLU A N 1
ATOM 1750 C CA . GLU A 1 215 ? -9.305 33.656 17.391 1 98.62 215 GLU A CA 1
ATOM 1751 C C . GLU A 1 215 ? -9.195 32.406 16.5 1 98.62 215 GLU A C 1
ATOM 1753 O O . GLU A 1 215 ? -8.172 31.734 16.516 1 98.62 215 GLU A O 1
ATOM 1758 N N . ILE A 1 216 ? -10.297 32.031 15.852 1 98.69 216 ILE A N 1
ATOM 1759 C CA . ILE A 1 216 ? -10.312 30.938 14.883 1 98.69 216 ILE A CA 1
ATOM 1760 C C . ILE A 1 216 ? -10.789 31.453 13.531 1 98.69 216 ILE A C 1
ATOM 1762 O O . ILE A 1 216 ? -11.82 32.125 13.445 1 98.69 216 ILE A O 1
ATOM 1766 N N . ILE A 1 217 ? -10.039 31.141 12.492 1 98.62 217 ILE A N 1
ATOM 1767 C CA . ILE A 1 217 ? -10.453 31.547 11.156 1 98.62 217 ILE A CA 1
ATOM 1768 C C . ILE A 1 217 ? -10.289 30.375 10.195 1 98.62 217 ILE A C 1
ATOM 1770 O O . ILE A 1 217 ? -9.672 29.359 10.539 1 98.62 217 ILE A O 1
ATOM 1774 N N . SER A 1 218 ? -10.883 30.5 9.047 1 98.56 218 SER A N 1
ATOM 1775 C CA . SER A 1 218 ? -10.75 29.531 7.953 1 98.56 218 SER A CA 1
ATOM 1776 C C . SER A 1 218 ? -9.828 30.062 6.859 1 98.56 218 SER A C 1
ATOM 1778 O O . SER A 1 218 ? -9.781 31.281 6.621 1 98.56 218 SER A O 1
ATOM 1780 N N . THR A 1 219 ? -9.117 29.109 6.242 1 98.44 219 THR A N 1
ATOM 1781 C CA . THR A 1 219 ? -8.352 29.5 5.062 1 98.44 219 THR A CA 1
ATOM 1782 C C . THR A 1 219 ? -9.289 29.891 3.918 1 98.44 219 THR A C 1
ATOM 1784 O O . THR A 1 219 ? -8.859 30.5 2.939 1 98.44 219 THR A O 1
ATOM 1787 N N . GLY A 1 220 ? -10.531 29.484 3.986 1 98.62 220 GLY A N 1
ATOM 1788 C CA . GLY A 1 220 ? -11.477 29.656 2.896 1 98.62 220 GLY A CA 1
ATOM 1789 C C . GLY A 1 220 ? -11.305 28.625 1.793 1 98.62 220 GLY A C 1
ATOM 1790 O O . GLY A 1 220 ? -11.906 28.75 0.726 1 98.62 220 GLY A O 1
ATOM 1791 N N . TYR A 1 221 ? -10.484 27.688 1.987 1 98.25 221 TYR A N 1
ATOM 1792 C CA . TYR A 1 221 ? -10.117 26.656 1.021 1 98.25 221 TYR A CA 1
ATOM 1793 C C . TYR A 1 221 ? -9.938 25.312 1.704 1 98.25 221 TYR A C 1
ATOM 1795 O O . TYR A 1 221 ? -9.453 25.234 2.836 1 98.25 221 TYR A O 1
ATOM 1803 N N . ASN A 1 222 ? -10.359 24.234 1.083 1 98.06 222 ASN A N 1
ATOM 1804 C CA . ASN A 1 222 ? -10.32 22.922 1.71 1 98.06 222 ASN A CA 1
ATOM 1805 C C . ASN A 1 222 ? -9.062 22.156 1.332 1 98.06 222 ASN A C 1
ATOM 1807 O O . ASN A 1 222 ? -8.992 20.938 1.503 1 98.06 222 ASN A O 1
ATOM 1811 N N . GLY A 1 223 ? -8.062 22.797 0.785 1 97.88 223 GLY A N 1
ATOM 1812 C CA . GLY A 1 223 ? -6.879 22.125 0.284 1 97.88 223 GLY A CA 1
ATOM 1813 C C . GLY A 1 223 ? -5.969 21.609 1.388 1 97.88 223 GLY A C 1
ATOM 1814 O O . GLY A 1 223 ? -6.133 21.984 2.553 1 97.88 223 GLY A O 1
ATOM 1815 N N . SER A 1 224 ? -4.992 20.766 0.99 1 97.56 224 SER A N 1
ATOM 1816 C CA . SER A 1 224 ? -4.07 20.125 1.92 1 97.56 224 SER A CA 1
ATOM 1817 C C . SER A 1 224 ? -3.109 21.141 2.535 1 97.56 224 SER A C 1
ATOM 1819 O O . SER A 1 224 ? -2.453 20.859 3.537 1 97.56 224 SER A O 1
ATOM 1821 N N . SER A 1 225 ? -3.014 22.297 1.944 1 98 225 SER A N 1
ATOM 1822 C CA . SER A 1 225 ? -2.18 23.391 2.426 1 98 225 SER A CA 1
ATOM 1823 C C . SER A 1 225 ? -2.779 24.734 2.061 1 98 225 SER A C 1
ATOM 1825 O O . SER A 1 225 ? -3.938 24.812 1.646 1 98 225 SER A O 1
ATOM 1827 N N . ILE A 1 226 ? -1.96 25.812 2.328 1 97.81 226 ILE A N 1
ATOM 1828 C CA . ILE A 1 226 ? -2.449 27.156 2.076 1 97.81 226 ILE A CA 1
ATOM 1829 C C . ILE A 1 226 ? -2.066 27.594 0.661 1 97.81 226 ILE A C 1
ATOM 1831 O O . ILE A 1 226 ? -1.377 28.594 0.478 1 97.81 226 ILE A O 1
ATOM 1835 N N . HIS A 1 227 ? -2.572 26.922 -0.337 1 97.81 227 HIS A N 1
ATOM 1836 C CA . HIS A 1 227 ? -2.33 27.312 -1.719 1 97.81 227 HIS A CA 1
ATOM 1837 C C . HIS A 1 227 ? -2.781 28.75 -1.964 1 97.81 227 HIS A C 1
ATOM 1839 O O . HIS A 1 227 ? -3.973 29.016 -2.143 1 97.81 227 HIS A O 1
ATOM 1845 N N . LEU A 1 228 ? -1.871 29.656 -2.123 1 97.12 228 LEU A N 1
ATOM 1846 C CA . LEU A 1 228 ? -2.107 31.094 -2.045 1 97.12 228 LEU A CA 1
ATOM 1847 C C . LEU A 1 228 ? -3.086 31.531 -3.123 1 97.12 228 LEU A C 1
ATOM 1849 O O . LEU A 1 228 ? -3.814 32.5 -2.939 1 97.12 228 LEU A O 1
ATOM 1853 N N . ASN A 1 229 ? -3.168 30.875 -4.238 1 96.62 229 ASN A N 1
ATOM 1854 C CA . ASN A 1 229 ? -4.059 31.266 -5.328 1 96.62 229 ASN A CA 1
ATOM 1855 C C . ASN A 1 229 ? -5.48 30.766 -5.094 1 96.62 229 ASN A C 1
ATOM 1857 O O . ASN A 1 229 ? -6.391 31.094 -5.859 1 96.62 229 ASN A O 1
ATOM 1861 N N . LYS A 1 230 ? -5.707 30.047 -3.994 1 98.19 230 LYS A N 1
ATOM 1862 C CA . LYS A 1 230 ? -7.02 29.438 -3.779 1 98.19 230 LYS A CA 1
ATOM 1863 C C . LYS A 1 230 ? -7.656 29.953 -2.488 1 98.19 230 LYS A C 1
ATOM 1865 O O . LYS A 1 230 ? -8.883 29.969 -2.359 1 98.19 230 LYS A O 1
ATOM 1870 N N . VAL A 1 231 ? -6.906 30.391 -1.562 1 98.44 231 VAL A N 1
ATOM 1871 C CA . VAL A 1 231 ? -7.398 30.766 -0.245 1 98.44 231 VAL A CA 1
ATOM 1872 C C . VAL A 1 231 ? -8.109 32.125 -0.336 1 98.44 231 VAL A C 1
ATOM 1874 O O . VAL A 1 231 ? -7.98 32.844 -1.335 1 98.44 231 VAL A O 1
ATOM 1877 N N . SER A 1 232 ? -8.812 32.469 0.678 1 98.56 232 SER A N 1
ATOM 1878 C CA . SER A 1 232 ? -9.648 33.656 0.678 1 98.56 232 SER A CA 1
ATOM 1879 C C . SER A 1 232 ? -8.805 34.938 0.862 1 98.56 232 SER A C 1
ATOM 1881 O O . SER A 1 232 ? -7.699 34.875 1.411 1 98.56 232 SER A O 1
ATOM 1883 N N . GLU A 1 233 ? -9.359 36.031 0.48 1 98.25 233 GLU A N 1
ATOM 1884 C CA . GLU A 1 233 ? -8.711 37.312 0.705 1 98.25 233 GLU A CA 1
ATOM 1885 C C . GLU A 1 233 ? -8.609 37.625 2.193 1 98.25 233 GLU A C 1
ATOM 1887 O O . GLU A 1 233 ? -7.641 38.25 2.637 1 98.25 233 GLU A O 1
ATOM 1892 N N . GLN A 1 234 ? -9.578 37.219 2.869 1 98.19 234 GLN A N 1
ATOM 1893 C CA . GLN A 1 234 ? -9.547 37.406 4.312 1 98.19 234 GLN A CA 1
ATOM 1894 C C . GLN A 1 234 ? -8.336 36.719 4.934 1 98.19 234 GLN A C 1
ATOM 1896 O O . GLN A 1 234 ? -7.613 37.312 5.73 1 98.19 234 GLN A O 1
ATOM 1901 N N . PHE A 1 235 ? -8.141 35.531 4.578 1 98.44 235 PHE A N 1
ATOM 1902 C CA . PHE A 1 235 ? -7.004 34.812 5.121 1 98.44 235 PHE A CA 1
ATOM 1903 C C . PHE A 1 235 ? -5.691 35.469 4.699 1 98.44 235 PHE A C 1
ATOM 1905 O O . PHE A 1 235 ? -4.758 35.562 5.496 1 98.44 235 PHE A O 1
ATOM 1912 N N . LYS A 1 236 ? -5.609 35.875 3.482 1 98.12 236 LYS A N 1
ATOM 1913 C CA . LYS A 1 236 ? -4.402 36.531 2.998 1 98.12 236 LYS A CA 1
ATOM 1914 C C . LYS A 1 236 ? -4.078 37.781 3.832 1 98.12 236 LYS A C 1
ATOM 1916 O O . LYS A 1 236 ? -2.908 38.094 4.051 1 98.12 236 LYS A O 1
ATOM 1921 N N . LYS A 1 237 ? -5.062 38.438 4.266 1 98.06 237 LYS A N 1
ATOM 1922 C CA . LYS A 1 237 ? -4.859 39.594 5.133 1 98.06 237 LYS A CA 1
ATOM 1923 C C . LYS A 1 237 ? -4.242 39.188 6.465 1 98.06 237 LYS A C 1
ATOM 1925 O O . LYS A 1 237 ? -3.312 39.844 6.953 1 98.06 237 LYS A O 1
ATOM 1930 N N . TYR A 1 238 ? -4.766 38.125 7 1 98.19 238 TYR A N 1
ATOM 1931 C CA . TYR A 1 238 ? -4.211 37.625 8.242 1 98.19 238 TYR A CA 1
ATOM 1932 C C . TYR A 1 238 ? -2.758 37.188 8.055 1 98.19 238 TYR A C 1
ATOM 1934 O O . TYR A 1 238 ? -1.916 37.438 8.922 1 98.19 238 TYR A O 1
ATOM 1942 N N . LEU A 1 239 ? -2.498 36.562 6.938 1 97.69 239 LEU A N 1
ATOM 1943 C CA . LEU A 1 239 ? -1.143 36.125 6.625 1 97.69 239 LEU A CA 1
ATOM 1944 C C . LEU A 1 239 ? -0.185 37.312 6.566 1 97.69 239 LEU A C 1
ATOM 1946 O O . LEU A 1 239 ? 0.93 37.25 7.09 1 97.69 239 LEU A O 1
ATOM 1950 N N . LYS A 1 240 ? -0.604 38.375 5.996 1 96.19 240 LYS A N 1
ATOM 1951 C CA . LYS A 1 240 ? 0.211 39.562 5.84 1 96.19 240 LYS A CA 1
ATOM 1952 C C . LYS A 1 240 ? 0.476 40.25 7.184 1 96.19 240 LYS A C 1
ATOM 1954 O O . LYS A 1 240 ? 1.56 40.781 7.414 1 96.19 240 LYS A O 1
ATOM 1959 N N . GLU A 1 241 ? -0.412 40.156 8.062 1 97.31 241 GLU A N 1
ATOM 1960 C CA . GLU A 1 241 ? -0.349 40.875 9.328 1 97.31 241 GLU A CA 1
ATOM 1961 C C . GLU A 1 241 ? 0.372 40.062 10.398 1 97.31 241 GLU A C 1
ATOM 1963 O O . GLU A 1 241 ? 0.756 40.625 11.438 1 97.31 241 GLU A O 1
ATOM 1968 N N . ALA A 1 242 ? 0.54 38.812 10.18 1 97.75 242 ALA A N 1
ATOM 1969 C CA . ALA A 1 242 ? 1.131 37.938 11.18 1 97.75 242 ALA A CA 1
ATOM 1970 C C . ALA A 1 242 ? 2.615 38.25 11.375 1 97.75 242 ALA A C 1
ATOM 1972 O O . ALA A 1 242 ? 3.305 38.625 10.422 1 97.75 242 ALA A O 1
ATOM 1973 N N . ASP A 1 243 ? 3.104 38.062 12.602 1 97.56 243 ASP A N 1
ATOM 1974 C CA . ASP A 1 243 ? 4.527 38.188 12.906 1 97.56 243 ASP A CA 1
ATOM 1975 C C . ASP A 1 243 ? 5.234 36.844 12.75 1 97.56 243 ASP A C 1
ATOM 1977 O O . ASP A 1 243 ? 6.445 36.781 12.516 1 97.56 243 ASP A O 1
ATOM 1981 N N . LEU A 1 244 ? 4.504 35.781 12.898 1 97.81 244 LEU A N 1
ATOM 1982 C CA . LEU A 1 244 ? 5.02 34.406 12.898 1 97.81 244 LEU A CA 1
ATOM 1983 C C . LEU A 1 244 ? 3.953 33.438 12.438 1 97.81 244 LEU A C 1
ATOM 1985 O O . LEU A 1 244 ? 2.775 33.594 12.773 1 97.81 244 LEU A O 1
ATOM 1989 N N . ILE A 1 245 ? 4.375 32.5 11.672 1 98.56 245 ILE A N 1
ATOM 1990 C CA . ILE A 1 245 ? 3.492 31.406 11.25 1 98.56 245 ILE A CA 1
ATOM 1991 C C . ILE A 1 245 ? 3.998 30.078 11.82 1 98.56 245 ILE A C 1
ATOM 1993 O O . ILE A 1 245 ? 5.191 29.766 11.727 1 98.56 245 ILE A O 1
ATOM 1997 N N . VAL A 1 246 ? 3.145 29.344 12.469 1 98.81 246 VAL A N 1
ATOM 1998 C CA . VAL A 1 246 ? 3.41 27.969 12.844 1 98.81 246 VAL A CA 1
ATOM 1999 C C . VAL A 1 246 ? 2.666 27.031 11.898 1 98.81 246 VAL A C 1
ATOM 2001 O O . VAL A 1 246 ? 1.435 27.047 11.836 1 98.81 246 VAL A O 1
ATOM 2004 N N . ALA A 1 247 ? 3.367 26.297 11.172 1 98.62 247 ALA A N 1
ATOM 2005 C CA . ALA A 1 247 ? 2.795 25.375 10.195 1 98.62 247 ALA A CA 1
ATOM 2006 C C . ALA A 1 247 ? 2.943 23.922 10.656 1 98.62 247 ALA A C 1
ATOM 2008 O O . ALA A 1 247 ? 4.059 23.391 10.711 1 98.62 247 ALA A O 1
ATOM 2009 N N . LYS A 1 248 ? 1.822 23.281 10.953 1 98.38 248 LYS A N 1
ATOM 2010 C CA . LYS A 1 248 ? 1.816 21.906 11.406 1 98.38 248 LYS A CA 1
ATOM 2011 C C . LYS A 1 248 ? 1.694 20.938 10.234 1 98.38 248 LYS A C 1
ATOM 2013 O O . LYS A 1 248 ? 0.914 21.172 9.305 1 98.38 248 LYS A O 1
ATOM 2018 N N . GLY A 1 249 ? 2.539 19.844 10.25 1 96.62 249 GLY A N 1
ATOM 2019 C CA . GLY A 1 249 ? 2.318 18.75 9.312 1 96.62 249 GLY A CA 1
ATOM 2020 C C . GLY A 1 249 ? 3.166 18.859 8.062 1 96.62 249 GLY A C 1
ATOM 2021 O O . GLY A 1 249 ? 3.668 19.938 7.73 1 96.62 249 GLY A O 1
ATOM 2022 N N . MET A 1 250 ? 3.195 17.844 7.297 1 95.25 250 MET A N 1
ATOM 2023 C CA . MET A 1 250 ? 4.074 17.688 6.141 1 95.25 250 MET A CA 1
ATOM 2024 C C . MET A 1 250 ? 3.551 18.469 4.945 1 95.25 250 MET A C 1
ATOM 2026 O O . MET A 1 250 ? 4.328 19.062 4.199 1 95.25 250 MET A O 1
ATOM 2030 N N . ALA A 1 251 ? 2.268 18.453 4.77 1 96.88 251 ALA A N 1
ATOM 2031 C CA . ALA A 1 251 ? 1.699 19.078 3.582 1 96.88 251 ALA A CA 1
ATOM 2032 C C . ALA A 1 251 ? 1.952 20.594 3.59 1 96.88 251 ALA A C 1
ATOM 2034 O O . ALA A 1 251 ? 2.23 21.188 2.547 1 96.88 251 ALA A O 1
ATOM 2035 N N . HIS A 1 252 ? 1.813 21.188 4.746 1 98.06 252 HIS A N 1
ATOM 2036 C CA . HIS A 1 252 ? 2.154 22.594 4.836 1 98.06 252 HIS A CA 1
ATOM 2037 C C . HIS A 1 252 ? 3.623 22.828 4.504 1 98.06 252 HIS A C 1
ATOM 2039 O O . HIS A 1 252 ? 3.955 23.75 3.756 1 98.06 252 HIS A O 1
ATOM 2045 N N . TYR A 1 253 ? 4.508 22.016 5.02 1 97.62 253 TYR A N 1
ATOM 2046 C CA . TYR A 1 253 ? 5.926 22.156 4.715 1 97.62 253 TYR A CA 1
ATOM 2047 C C . TYR A 1 253 ? 6.176 22.062 3.217 1 97.62 253 TYR A C 1
ATOM 2049 O O . TYR A 1 253 ? 6.879 22.906 2.643 1 97.62 253 TYR A O 1
ATOM 2057 N N . GLU A 1 254 ? 5.598 21.062 2.605 1 97.19 254 GLU A N 1
ATOM 2058 C CA . GLU A 1 254 ? 5.828 20.797 1.188 1 97.19 254 GLU A CA 1
ATOM 2059 C C . GLU A 1 254 ? 5.457 22 0.33 1 97.19 254 GLU A C 1
ATOM 2061 O O . GLU A 1 254 ? 6.16 22.328 -0.629 1 97.19 254 GLU A O 1
ATOM 2066 N N . TYR A 1 255 ? 4.41 22.625 0.648 1 97.31 255 TYR A N 1
ATOM 2067 C CA . TYR A 1 255 ? 3.973 23.766 -0.154 1 97.31 255 TYR A CA 1
ATOM 2068 C C . TYR A 1 255 ? 4.715 25.031 0.247 1 97.31 255 TYR A C 1
ATOM 2070 O O . TYR A 1 255 ? 5.273 25.734 -0.605 1 97.31 255 TYR A O 1
ATOM 2078 N N . ILE A 1 256 ? 4.789 25.297 1.524 1 96.62 256 ILE A N 1
ATOM 2079 C CA . ILE A 1 256 ? 5.309 26.562 2.031 1 96.62 256 ILE A CA 1
ATOM 2080 C C . ILE A 1 256 ? 6.805 26.656 1.74 1 96.62 256 ILE A C 1
ATOM 2082 O O . ILE A 1 256 ? 7.316 27.75 1.449 1 96.62 256 ILE A O 1
ATOM 2086 N N . SER A 1 257 ? 7.434 25.531 1.779 1 93.25 257 SER A N 1
ATOM 2087 C CA . SER A 1 257 ? 8.867 25.531 1.505 1 93.25 257 SER A CA 1
ATOM 2088 C C . SER A 1 257 ? 9.148 25.922 0.058 1 93.25 257 SER A C 1
ATOM 2090 O O . SER A 1 257 ? 10.281 26.266 -0.289 1 93.25 257 SER A O 1
ATOM 2092 N N . SER A 1 258 ? 8.172 25.875 -0.739 1 92.06 258 SER A N 1
ATOM 2093 C CA . SER A 1 258 ? 8.367 26.141 -2.16 1 92.06 258 SER A CA 1
ATOM 2094 C C . SER A 1 258 ? 8.008 27.578 -2.51 1 92.06 258 SER A C 1
ATOM 2096 O O . SER A 1 258 ? 8.156 28 -3.658 1 92.06 258 SER A O 1
ATOM 2098 N N . ILE A 1 259 ? 7.547 28.359 -1.514 1 91.88 259 ILE A N 1
ATOM 2099 C CA . ILE A 1 259 ? 7.148 29.734 -1.787 1 91.88 259 ILE A CA 1
ATOM 2100 C C . ILE A 1 259 ? 7.832 30.672 -0.797 1 91.88 259 ILE A C 1
ATOM 2102 O O . ILE A 1 259 ? 8.461 30.219 0.164 1 91.88 259 ILE A O 1
ATOM 2106 N N . GLU A 1 260 ? 7.629 31.953 -1.075 1 89.12 260 GLU A N 1
ATOM 2107 C CA . GLU A 1 260 ? 8.164 32.969 -0.188 1 89.12 260 GLU A CA 1
ATOM 2108 C C . GLU A 1 260 ? 7.047 33.688 0.564 1 89.12 260 GLU A C 1
ATOM 2110 O O . GLU A 1 260 ? 6.129 34.25 -0.05 1 89.12 260 GLU A O 1
ATOM 2115 N N . LEU A 1 261 ? 6.934 33.688 1.893 1 89.75 261 LEU A N 1
ATOM 2116 C CA . LEU A 1 261 ? 5.926 34.375 2.701 1 89.75 261 LEU A CA 1
ATOM 2117 C C . LEU A 1 261 ? 6.543 35.531 3.467 1 89.75 261 LEU A C 1
ATOM 2119 O O . LEU A 1 261 ? 5.82 36.375 4.008 1 89.75 261 LEU A O 1
ATOM 2123 N N . ALA A 1 262 ? 7.641 35.969 3.363 1 87.69 262 ALA A N 1
ATOM 2124 C CA . ALA A 1 262 ? 8.375 37.094 3.918 1 87.69 262 ALA A CA 1
ATOM 2125 C C . ALA A 1 262 ? 8.164 37.219 5.426 1 87.69 262 ALA A C 1
ATOM 2127 O O . ALA A 1 262 ? 7.973 38.312 5.957 1 87.69 262 ALA A O 1
ATOM 2128 N N . LYS A 1 263 ? 7.969 36.312 6.203 1 93 263 LYS A N 1
ATOM 2129 C CA . LYS A 1 263 ? 7.883 36.219 7.66 1 93 263 LYS A CA 1
ATOM 2130 C C . LYS A 1 263 ? 8.469 34.906 8.18 1 93 263 LYS A C 1
ATOM 2132 O O . LYS A 1 263 ? 8.57 33.938 7.434 1 93 263 LYS A O 1
ATOM 2137 N N . PRO A 1 264 ? 8.906 34.906 9.43 1 96.25 264 PRO A N 1
ATOM 2138 C CA . PRO A 1 264 ? 9.414 33.656 9.984 1 96.25 264 PRO A CA 1
ATOM 2139 C C . PRO A 1 264 ? 8.344 32.562 10.07 1 96.25 264 PRO A C 1
ATOM 2141 O O . PRO A 1 264 ? 7.188 32.844 10.375 1 96.25 264 PRO A O 1
ATOM 2144 N N . ILE A 1 265 ? 8.734 31.375 9.781 1 98.06 265 ILE A N 1
ATOM 2145 C CA . ILE A 1 265 ? 7.832 30.234 9.805 1 98.06 265 ILE A CA 1
ATOM 2146 C C . ILE A 1 265 ? 8.43 29.109 10.648 1 98.06 265 ILE A C 1
ATOM 2148 O O . ILE A 1 265 ? 9.617 28.797 10.516 1 98.06 265 ILE A O 1
ATOM 2152 N N . ILE A 1 266 ? 7.668 28.594 11.516 1 98.56 266 ILE A N 1
ATOM 2153 C CA . ILE A 1 266 ? 8.039 27.406 12.273 1 98.56 266 ILE A CA 1
ATOM 2154 C C . ILE A 1 266 ? 7.324 26.188 11.703 1 98.56 266 ILE A C 1
ATOM 2156 O O . ILE A 1 266 ? 6.094 26.141 11.672 1 98.56 266 ILE A O 1
ATOM 2160 N N . HIS A 1 267 ? 8.086 25.266 11.227 1 98.44 267 HIS A N 1
ATOM 2161 C CA . HIS A 1 267 ? 7.523 23.984 10.812 1 98.44 267 HIS A CA 1
ATOM 2162 C C . HIS A 1 267 ? 7.633 22.953 11.93 1 98.44 267 HIS A C 1
ATOM 2164 O O . HIS A 1 267 ? 8.727 22.656 12.406 1 98.44 267 HIS A O 1
ATOM 2170 N N . LEU A 1 268 ? 6.52 22.422 12.367 1 98.69 268 LEU A N 1
ATOM 2171 C CA . LEU A 1 268 ? 6.441 21.312 13.32 1 98.69 268 LEU A CA 1
ATOM 2172 C C . LEU A 1 268 ? 5.84 20.078 12.664 1 98.69 268 LEU A C 1
ATOM 2174 O O . LEU A 1 268 ? 4.66 20.062 12.305 1 98.69 268 LEU A O 1
ATOM 2178 N N . LEU A 1 269 ? 6.637 19.031 12.508 1 97.81 269 LEU A N 1
ATOM 2179 C CA . LEU A 1 269 ? 6.117 17.906 11.758 1 97.81 269 LEU A CA 1
ATOM 2180 C C . LEU A 1 269 ? 6.93 16.641 12.047 1 97.81 269 LEU A C 1
ATOM 2182 O O . LEU A 1 269 ? 7.973 16.703 12.703 1 97.81 269 LEU A O 1
ATOM 2186 N N . ILE A 1 270 ? 6.426 15.531 11.656 1 96.69 270 ILE A N 1
ATOM 2187 C CA . ILE A 1 270 ? 7.121 14.258 11.523 1 96.69 270 ILE A CA 1
ATOM 2188 C C . ILE A 1 270 ? 7.176 13.852 10.055 1 96.69 270 ILE A C 1
ATOM 2190 O O . ILE A 1 270 ? 6.141 13.562 9.445 1 96.69 270 ILE A O 1
ATOM 2194 N N . PRO A 1 271 ? 8.383 13.883 9.492 1 96 271 PRO A N 1
ATOM 2195 C CA . PRO A 1 271 ? 8.445 13.375 8.117 1 96 271 PRO A CA 1
ATOM 2196 C C . PRO A 1 271 ? 8.023 11.914 8.016 1 96 271 PRO A C 1
ATOM 2198 O O . PRO A 1 271 ? 8.594 11.047 8.688 1 96 271 PRO A O 1
ATOM 2201 N N . LYS A 1 272 ? 7.133 11.648 7.172 1 92.62 272 LYS A N 1
ATOM 2202 C CA . LYS A 1 272 ? 6.605 10.289 7.055 1 92.62 272 LYS A CA 1
ATOM 2203 C C . LYS A 1 272 ? 7.195 9.57 5.848 1 92.62 272 LYS A C 1
ATOM 2205 O O . LYS A 1 272 ? 6.93 8.383 5.629 1 92.62 272 LYS A O 1
ATOM 2210 N N . CYS A 1 273 ? 7.91 10.219 4.98 1 95.19 273 CYS A N 1
ATOM 2211 C CA . CYS A 1 273 ? 8.508 9.625 3.791 1 95.19 273 CYS A CA 1
ATOM 2212 C C . CYS A 1 273 ? 9.914 10.18 3.553 1 95.19 273 CYS A C 1
ATOM 2214 O O . CYS A 1 273 ? 10.25 11.25 4.047 1 95.19 273 CYS A O 1
ATOM 2216 N N . GLU A 1 274 ? 10.633 9.453 2.787 1 95.38 274 GLU A N 1
ATOM 2217 C CA . GLU A 1 274 ? 12.031 9.789 2.555 1 95.38 274 GLU A CA 1
ATOM 2218 C C . GLU A 1 274 ? 12.164 11.109 1.79 1 95.38 274 GLU A C 1
ATOM 2220 O O . GLU A 1 274 ? 13.023 11.93 2.102 1 95.38 274 GLU A O 1
ATOM 2225 N N . PRO A 1 275 ? 11.359 11.336 0.777 1 95.44 275 PRO A N 1
ATOM 2226 C CA . PRO A 1 275 ? 11.484 12.594 0.044 1 95.44 275 PRO A CA 1
ATOM 2227 C C . PRO A 1 275 ? 11.367 13.82 0.95 1 95.44 275 PRO A C 1
ATOM 2229 O O . PRO A 1 275 ? 12.188 14.73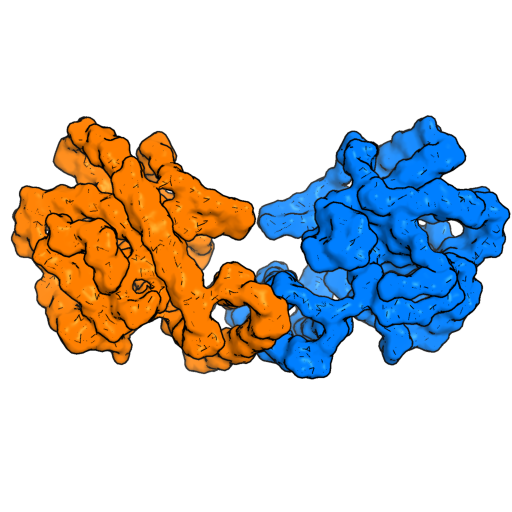4 0.867 1 95.44 275 PRO A O 1
ATOM 2232 N N . VAL A 1 276 ? 10.43 13.852 1.868 1 96.31 276 VAL A N 1
ATOM 2233 C CA . VAL A 1 276 ? 10.25 14.984 2.762 1 96.31 276 VAL A CA 1
ATOM 2234 C C . VAL A 1 276 ? 11.391 15.039 3.775 1 96.31 276 VAL A C 1
ATOM 2236 O O . VAL A 1 276 ? 11.93 16.109 4.055 1 96.31 276 VAL A O 1
ATOM 2239 N N . ALA A 1 277 ? 11.734 13.844 4.359 1 97.19 277 ALA A N 1
ATOM 2240 C CA . ALA A 1 277 ? 12.844 13.781 5.309 1 97.19 277 ALA A CA 1
ATOM 2241 C C . ALA A 1 277 ? 14.117 14.367 4.699 1 97.19 277 ALA A C 1
ATOM 2243 O O . ALA A 1 277 ? 14.805 15.172 5.336 1 97.19 277 ALA A O 1
ATOM 2244 N N . LYS A 1 278 ? 14.375 14 3.496 1 96.31 278 LYS A N 1
ATOM 2245 C CA . LYS A 1 278 ? 15.57 14.477 2.807 1 96.31 278 LYS A CA 1
ATOM 2246 C C . LYS A 1 278 ? 15.5 15.984 2.562 1 96.31 278 LYS A C 1
ATOM 2248 O O . LYS A 1 278 ? 16.484 16.703 2.756 1 96.31 278 LYS A O 1
ATOM 2253 N N . THR A 1 279 ? 14.375 16.453 2.135 1 95.06 279 THR A N 1
ATOM 2254 C CA . THR A 1 279 ? 14.219 17.859 1.796 1 95.06 279 THR A CA 1
ATOM 2255 C C . THR A 1 279 ? 14.375 18.734 3.035 1 95.06 279 THR A C 1
ATOM 2257 O O . THR A 1 279 ? 14.992 19.797 2.975 1 95.06 279 THR A O 1
ATOM 2260 N N . VAL A 1 280 ? 13.844 18.281 4.172 1 95.62 280 VAL A N 1
ATOM 2261 C CA . VAL A 1 280 ? 13.906 19.062 5.406 1 95.62 280 VAL A CA 1
ATOM 2262 C C . VAL A 1 280 ? 15.273 18.875 6.062 1 95.62 280 VAL A C 1
ATOM 2264 O O . VAL A 1 280 ? 15.703 19.719 6.863 1 95.62 280 VAL A O 1
ATOM 2267 N N . GLY A 1 281 ? 16 17.859 5.711 1 96.12 281 GLY A N 1
ATOM 2268 C CA . GLY A 1 281 ? 17.281 17.516 6.324 1 96.12 281 GLY A CA 1
ATOM 2269 C C . GLY A 1 281 ? 17.125 16.766 7.637 1 96.12 281 GLY A C 1
ATOM 2270 O O . GLY A 1 281 ? 17.875 17.031 8.586 1 96.12 281 GLY A O 1
ATOM 2271 N N . ALA A 1 282 ? 16.172 15.969 7.684 1 97.31 282 ALA A N 1
ATOM 2272 C CA . ALA A 1 282 ? 15.867 15.227 8.906 1 97.31 282 ALA A CA 1
ATOM 2273 C C . ALA A 1 282 ? 15.812 13.727 8.641 1 97.31 282 ALA A C 1
ATOM 2275 O O . ALA A 1 282 ? 16.391 13.242 7.66 1 97.31 282 ALA A O 1
ATOM 2276 N N . ILE A 1 283 ? 15.367 13 9.641 1 97.12 283 ILE A N 1
ATOM 2277 C CA . ILE A 1 283 ? 15.234 11.547 9.547 1 97.12 283 ILE A CA 1
ATOM 2278 C C . ILE A 1 283 ? 13.758 11.164 9.633 1 97.12 283 ILE A C 1
ATOM 2280 O O . ILE A 1 283 ? 13.023 11.672 10.484 1 97.12 283 ILE A O 1
ATOM 2284 N N . ARG A 1 284 ? 13.375 10.328 8.695 1 96.06 284 ARG A N 1
ATOM 2285 C CA . ARG A 1 284 ? 11.992 9.867 8.656 1 96.06 284 ARG A CA 1
ATOM 2286 C C . ARG A 1 284 ? 11.555 9.352 10.023 1 96.06 284 ARG A C 1
ATOM 2288 O O . ARG A 1 284 ? 12.297 8.625 10.688 1 96.06 284 ARG A O 1
ATOM 2295 N N . GLY A 1 285 ? 10.383 9.75 10.461 1 93.94 285 GLY A N 1
ATOM 2296 C CA . GLY A 1 285 ? 9.781 9.211 11.664 1 93.94 285 GLY A CA 1
ATOM 2297 C C . GLY A 1 285 ? 10.188 9.953 12.922 1 93.94 285 GLY A C 1
ATOM 2298 O O . GLY A 1 285 ? 9.672 9.672 14.008 1 93.94 285 GLY A O 1
ATOM 2299 N N . PHE A 1 286 ? 11.023 10.922 12.797 1 96.62 286 PHE A N 1
ATOM 2300 C CA . PHE A 1 286 ? 11.484 11.664 13.969 1 96.62 286 PHE A CA 1
ATOM 2301 C C . PHE A 1 286 ? 10.969 13.094 13.945 1 96.62 286 PHE A C 1
ATOM 2303 O O . PHE A 1 286 ? 10.5 13.57 12.906 1 96.62 286 PHE A O 1
ATOM 2310 N N . TYR A 1 287 ? 11.031 13.719 15.078 1 97.88 287 TYR A N 1
ATOM 2311 C CA . TYR A 1 287 ? 10.406 15.023 15.25 1 97.88 287 TYR A CA 1
ATOM 2312 C C . TYR A 1 287 ? 11.227 16.109 14.562 1 97.88 287 TYR A C 1
ATOM 2314 O O . TYR A 1 287 ? 12.453 16.031 14.516 1 97.88 287 TYR A O 1
ATOM 2322 N N . VAL A 1 288 ? 10.531 17.094 14.047 1 98.56 288 VAL A N 1
ATOM 2323 C CA . VAL A 1 288 ? 11.164 18.25 13.43 1 98.56 288 VAL A CA 1
ATOM 2324 C C . VAL A 1 288 ? 10.523 19.531 13.961 1 98.56 288 VAL A C 1
ATOM 2326 O O . VAL A 1 288 ? 9.305 19.703 13.898 1 98.56 288 VAL A O 1
ATOM 2329 N N . ALA A 1 289 ? 11.289 20.406 14.523 1 98.75 289 ALA A N 1
ATOM 2330 C CA . ALA A 1 289 ? 10.977 21.812 14.82 1 98.75 289 ALA A CA 1
ATOM 2331 C C . ALA A 1 289 ? 11.93 22.75 14.102 1 98.75 289 ALA A C 1
ATOM 2333 O O . ALA A 1 289 ? 13.031 23.031 14.594 1 98.75 289 ALA A O 1
ATOM 2334 N N . TYR A 1 290 ? 11.453 23.234 12.984 1 98.25 290 TYR A N 1
ATOM 2335 C CA . TYR A 1 290 ? 12.32 23.953 12.062 1 98.25 290 TYR A CA 1
ATOM 2336 C C . TYR A 1 290 ? 11.875 25.406 11.914 1 98.25 290 TYR A C 1
ATOM 2338 O O . TYR A 1 290 ? 10.742 25.672 11.508 1 98.25 290 TYR A O 1
ATOM 2346 N N . LEU A 1 291 ? 12.719 26.328 12.328 1 97.94 291 LEU A N 1
ATOM 2347 C CA . LEU A 1 291 ? 12.477 27.766 12.148 1 97.94 291 LEU A CA 1
ATOM 2348 C C . LEU A 1 291 ? 13.086 28.25 10.844 1 97.94 291 LEU A C 1
ATOM 2350 O O . LEU A 1 291 ? 14.305 28.203 10.656 1 97.94 291 LEU A O 1
ATOM 2354 N N . ARG A 1 292 ? 12.266 28.609 9.938 1 95.06 292 ARG A N 1
ATOM 2355 C CA . ARG A 1 292 ? 12.688 29.234 8.695 1 95.06 292 ARG A CA 1
ATOM 2356 C C . ARG A 1 292 ? 12.633 30.75 8.797 1 95.06 292 ARG A C 1
ATOM 2358 O O . ARG A 1 292 ? 11.547 31.328 8.898 1 95.06 292 ARG A O 1
ATOM 2365 N N . LYS A 1 293 ? 13.766 31.422 8.703 1 88.75 293 LYS A N 1
ATOM 2366 C CA . LYS A 1 293 ? 13.836 32.875 8.836 1 88.75 293 LYS A CA 1
ATOM 2367 C C . LYS A 1 293 ? 13.594 33.562 7.496 1 88.75 293 LYS A C 1
ATOM 2369 O O . LYS A 1 293 ? 13.695 32.938 6.441 1 88.75 293 LYS A O 1
ATOM 2374 N N . THR A 1 294 ? 13.305 34.812 7.691 1 75.75 294 THR A N 1
ATOM 2375 C CA . THR A 1 294 ? 13.086 35.625 6.496 1 75.75 294 THR A CA 1
ATOM 2376 C C . THR A 1 294 ? 14.336 35.656 5.629 1 75.75 294 THR A C 1
ATOM 2378 O O . THR A 1 294 ? 15.445 35.844 6.133 1 75.75 294 THR A O 1
ATOM 2381 N N . GLY A 1 295 ? 14.273 35.219 4.449 1 64.31 295 GLY A N 1
ATOM 2382 C CA . GLY A 1 295 ? 15.422 35.25 3.559 1 64.31 295 GLY A CA 1
ATOM 2383 C C . GLY A 1 295 ? 16.031 33.875 3.348 1 64.31 295 GLY A C 1
ATOM 2384 O O . GLY A 1 295 ? 16.875 33.688 2.459 1 64.31 295 GLY A O 1
ATOM 2385 N N . ASP A 1 296 ? 15.812 32.906 4.254 1 58.16 296 ASP A N 1
ATOM 2386 C CA . ASP A 1 296 ? 16.312 31.547 4.105 1 58.16 296 ASP A CA 1
ATOM 2387 C C . ASP A 1 296 ? 15.648 30.844 2.932 1 58.16 296 ASP A C 1
ATOM 2389 O O . ASP A 1 296 ? 14.422 30.875 2.797 1 58.16 296 ASP A O 1
ATOM 2393 N N . HIS A 1 297 ? 16.328 30.984 1.759 1 51.19 297 HIS A N 1
ATOM 2394 C CA . HIS A 1 297 ? 15.781 30.219 0.645 1 51.19 297 HIS A CA 1
ATOM 2395 C C . HIS A 1 297 ? 16.344 28.797 0.621 1 51.19 297 HIS A C 1
ATOM 2397 O O . HIS A 1 297 ? 17.562 28.609 0.764 1 51.19 297 HIS A O 1
ATOM 2403 N N . ASN A 1 298 ? 15.617 27.812 1.107 1 44.66 298 ASN A N 1
ATOM 2404 C CA . ASN A 1 298 ? 16.141 26.469 0.882 1 44.66 298 ASN A CA 1
ATOM 2405 C C . ASN A 1 298 ? 16.344 26.188 -0.604 1 44.66 298 ASN A C 1
ATOM 2407 O O . ASN A 1 298 ? 15.57 26.656 -1.44 1 44.66 298 ASN A O 1
ATOM 2411 N N . MET B 1 1 ? -12.469 -15.094 -12.766 1 91.69 1 MET B N 1
ATOM 2412 C CA . MET B 1 1 ? -13 -14.359 -11.625 1 91.69 1 MET B CA 1
ATOM 2413 C C . MET B 1 1 ? -13.07 -12.867 -11.93 1 91.69 1 MET B C 1
ATOM 2415 O O . MET B 1 1 ? -12.195 -12.32 -12.609 1 91.69 1 MET B O 1
ATOM 2419 N N . LYS B 1 2 ? -14.094 -12.273 -11.5 1 94.62 2 LYS B N 1
ATOM 2420 C CA . LYS B 1 2 ? -14.266 -10.836 -11.664 1 94.62 2 LYS B CA 1
ATOM 2421 C C . LYS B 1 2 ? -13.523 -10.062 -10.578 1 94.62 2 LYS B C 1
ATOM 2423 O O . LYS B 1 2 ? -13.266 -10.602 -9.5 1 94.62 2 LYS B O 1
ATOM 2428 N N . PRO B 1 3 ? -13.164 -8.836 -10.906 1 96.25 3 PRO B N 1
ATOM 2429 C CA . PRO B 1 3 ? -12.5 -8.031 -9.883 1 96.25 3 PRO B CA 1
ATOM 2430 C C . PRO B 1 3 ? -13.375 -7.797 -8.656 1 96.25 3 PRO B C 1
ATOM 2432 O O . PRO B 1 3 ? -14.586 -7.602 -8.781 1 96.25 3 PRO B O 1
ATOM 2435 N N . HIS B 1 4 ? -12.742 -7.895 -7.508 1 96.19 4 HIS B N 1
ATOM 2436 C CA . HIS B 1 4 ? -13.328 -7.488 -6.234 1 96.19 4 HIS B CA 1
ATOM 2437 C C . HIS B 1 4 ? -12.742 -6.164 -5.758 1 96.19 4 HIS B C 1
ATOM 2439 O O . HIS B 1 4 ? -11.75 -5.68 -6.309 1 96.19 4 HIS B O 1
ATOM 2445 N N . THR B 1 5 ? -13.25 -5.598 -4.707 1 95.88 5 THR B N 1
ATOM 2446 C CA . THR B 1 5 ? -12.961 -4.254 -4.219 1 95.88 5 THR B CA 1
ATOM 2447 C C . THR B 1 5 ? -11.461 -4.074 -3.984 1 95.88 5 THR B C 1
ATOM 2449 O O . THR B 1 5 ? -10.883 -3.064 -4.387 1 95.88 5 THR B O 1
ATOM 2452 N N . PRO B 1 6 ? -10.797 -5.047 -3.469 1 96.5 6 PRO B N 1
ATOM 2453 C CA . PRO B 1 6 ? -9.383 -4.809 -3.18 1 96.5 6 PRO B CA 1
ATOM 2454 C C . PRO B 1 6 ? -8.484 -5.066 -4.383 1 96.5 6 PRO B C 1
ATOM 2456 O O . PRO B 1 6 ? -7.293 -4.75 -4.348 1 96.5 6 PRO B O 1
ATOM 2459 N N . CYS B 1 7 ? -9 -5.59 -5.477 1 97.62 7 CYS B N 1
ATOM 2460 C CA . CYS B 1 7 ? -8.195 -6.105 -6.574 1 97.62 7 CYS B CA 1
ATOM 2461 C C . CYS B 1 7 ? -7.469 -4.973 -7.297 1 97.62 7 CYS B C 1
ATOM 2463 O O . CYS B 1 7 ? -6.312 -5.125 -7.695 1 97.62 7 CYS B O 1
ATOM 2465 N N . ILE B 1 8 ? -8.117 -3.854 -7.48 1 98.31 8 ILE B N 1
ATOM 2466 C CA . ILE B 1 8 ? -7.527 -2.738 -8.211 1 98.31 8 ILE B CA 1
ATOM 2467 C C . ILE B 1 8 ? -6.332 -2.191 -7.434 1 98.31 8 ILE B C 1
ATOM 2469 O O . ILE B 1 8 ? -5.262 -1.974 -8 1 98.31 8 ILE B O 1
ATOM 2473 N N . GLN B 1 9 ? -6.551 -1.996 -6.141 1 97.5 9 GLN B N 1
ATOM 2474 C CA . GLN B 1 9 ? -5.457 -1.53 -5.293 1 97.5 9 GLN B CA 1
ATOM 2475 C C . GLN B 1 9 ? -4.27 -2.488 -5.348 1 97.5 9 GLN B C 1
ATOM 2477 O O . GLN B 1 9 ? -3.121 -2.055 -5.441 1 97.5 9 GLN B O 1
ATOM 2482 N N . CYS B 1 10 ? -4.586 -3.705 -5.328 1 96.81 10 CYS B N 1
ATOM 2483 C CA . CYS B 1 10 ? -3.543 -4.727 -5.324 1 96.81 10 CYS B CA 1
ATOM 2484 C C . CYS B 1 10 ? -2.748 -4.699 -6.621 1 96.81 10 CYS B C 1
ATOM 2486 O O . CYS B 1 10 ? -1.521 -4.59 -6.602 1 96.81 10 CYS B O 1
ATOM 2488 N N . ILE B 1 11 ? -3.41 -4.719 -7.75 1 98 11 ILE B N 1
ATOM 2489 C CA . ILE B 1 11 ? -2.762 -4.812 -9.055 1 98 11 ILE B CA 1
ATOM 2490 C C . ILE B 1 11 ? -1.965 -3.537 -9.328 1 98 11 ILE B C 1
ATOM 2492 O O . ILE B 1 11 ? -0.803 -3.6 -9.734 1 98 11 ILE B O 1
ATOM 2496 N N . VAL B 1 12 ? -2.506 -2.424 -9.016 1 98.38 12 VAL B N 1
ATOM 2497 C CA . VAL B 1 12 ? -1.853 -1.148 -9.297 1 98.38 12 VAL B CA 1
ATOM 2498 C C . VAL B 1 12 ? -0.642 -0.978 -8.383 1 98.38 12 VAL B C 1
ATOM 2500 O O . VAL B 1 12 ? 0.427 -0.555 -8.828 1 98.38 12 VAL B O 1
ATOM 2503 N N . SER B 1 13 ? -0.788 -1.338 -7.141 1 96.94 13 SER B N 1
ATOM 2504 C CA . SER B 1 13 ? 0.306 -1.2 -6.188 1 96.94 13 SER B CA 1
ATOM 2505 C C . SER B 1 13 ? 1.501 -2.061 -6.586 1 96.94 13 SER B C 1
ATOM 2507 O O . SER B 1 13 ? 2.648 -1.627 -6.473 1 96.94 13 SER B O 1
ATOM 2509 N N . VAL B 1 14 ? 1.23 -3.248 -7 1 96.69 14 VAL B N 1
ATOM 2510 C CA . VAL B 1 14 ? 2.309 -4.145 -7.402 1 96.69 14 VAL B CA 1
ATOM 2511 C C . VAL B 1 14 ? 3.043 -3.564 -8.609 1 96.69 14 VAL B C 1
ATOM 2513 O O . VAL B 1 14 ? 4.277 -3.582 -8.656 1 96.69 14 VAL B O 1
ATOM 2516 N N . ARG B 1 15 ? 2.271 -3.043 -9.602 1 98.31 15 ARG B N 1
ATOM 2517 C CA . ARG B 1 15 ? 2.877 -2.469 -10.797 1 98.31 15 ARG B CA 1
ATOM 2518 C C . ARG B 1 15 ? 3.703 -1.234 -10.453 1 98.31 15 ARG B C 1
ATOM 2520 O O . ARG B 1 15 ? 4.789 -1.037 -10.992 1 98.31 15 ARG B O 1
ATOM 2527 N N . LEU B 1 16 ? 3.174 -0.415 -9.555 1 98.25 16 LEU B N 1
ATOM 2528 C CA . LEU B 1 16 ? 3.914 0.771 -9.133 1 98.25 16 LEU B CA 1
ATOM 2529 C C . LEU B 1 16 ? 5.219 0.385 -8.445 1 98.25 16 LEU B C 1
ATOM 2531 O O . LEU B 1 16 ? 6.273 0.955 -8.742 1 98.25 16 LEU B O 1
ATOM 2535 N N . ARG B 1 17 ? 5.184 -0.555 -7.621 1 96.62 17 ARG B N 1
ATOM 2536 C CA . ARG B 1 17 ? 6.375 -1.021 -6.918 1 96.62 17 ARG B CA 1
ATOM 2537 C C . ARG B 1 17 ? 7.406 -1.568 -7.898 1 96.62 17 ARG B C 1
ATOM 2539 O O . ARG B 1 17 ? 8.609 -1.403 -7.695 1 96.62 17 ARG B O 1
ATOM 2546 N N . GLU B 1 18 ? 6.918 -2.26 -8.883 1 97.19 18 GLU B N 1
ATOM 2547 C CA . GLU B 1 18 ? 7.816 -2.803 -9.898 1 97.19 18 GLU B CA 1
ATOM 2548 C C . GLU B 1 18 ? 8.586 -1.69 -10.609 1 97.19 18 GLU B C 1
ATOM 2550 O O . GLU B 1 18 ? 9.789 -1.816 -10.852 1 97.19 18 GLU B O 1
ATOM 2555 N N . ILE B 1 19 ? 7.859 -0.646 -10.961 1 98.44 19 ILE B N 1
ATOM 2556 C CA . ILE B 1 19 ? 8.5 0.49 -11.609 1 98.44 19 ILE B CA 1
ATOM 2557 C C . ILE B 1 19 ? 9.547 1.097 -10.664 1 98.44 19 ILE B C 1
ATOM 2559 O O . ILE B 1 19 ? 10.695 1.309 -11.062 1 98.44 19 ILE B O 1
ATOM 2563 N N . ILE B 1 20 ? 9.188 1.294 -9.422 1 97.31 20 ILE B N 1
ATOM 2564 C CA . ILE B 1 20 ? 10.031 1.95 -8.43 1 97.31 20 ILE B CA 1
ATOM 2565 C C . ILE B 1 20 ? 11.297 1.124 -8.203 1 97.31 20 ILE B C 1
ATOM 2567 O O . ILE B 1 20 ? 12.391 1.675 -8.094 1 97.31 20 ILE B O 1
ATOM 2571 N N . ASN B 1 21 ? 11.188 -0.166 -8.219 1 95.94 21 ASN B N 1
ATOM 2572 C CA . ASN B 1 21 ? 12.297 -1.055 -7.898 1 95.94 21 ASN B CA 1
ATOM 2573 C C . ASN B 1 21 ? 13.203 -1.276 -9.102 1 95.94 21 ASN B C 1
ATOM 2575 O O . ASN B 1 21 ? 14.359 -1.677 -8.953 1 95.94 21 ASN B O 1
ATOM 2579 N N . SER B 1 22 ? 12.695 -1.021 -10.281 1 97.25 22 SER B N 1
ATOM 2580 C CA . SER B 1 22 ? 13.445 -1.445 -11.453 1 97.25 22 SER B CA 1
ATOM 2581 C C . SER B 1 22 ? 13.992 -0.246 -12.227 1 97.25 22 SER B C 1
ATOM 2583 O O . SER B 1 22 ? 14.977 -0.367 -12.953 1 97.25 22 SER B O 1
ATOM 2585 N N . VAL B 1 23 ? 13.297 0.878 -12.062 1 97.56 23 VAL B N 1
ATOM 2586 C CA . VAL B 1 23 ? 13.68 2.059 -12.828 1 97.56 23 VAL B CA 1
ATOM 2587 C C . VAL B 1 23 ? 14.398 3.057 -11.922 1 97.56 23 VAL B C 1
ATOM 2589 O O . VAL B 1 23 ? 13.766 3.693 -11.07 1 97.56 23 VAL B O 1
ATOM 2592 N N . ARG B 1 24 ? 15.711 3.367 -12.141 1 94.19 24 ARG B N 1
ATOM 2593 C CA . ARG B 1 24 ? 16.562 4.148 -11.25 1 94.19 24 ARG B CA 1
ATOM 2594 C C . ARG B 1 24 ? 16.375 5.645 -11.477 1 94.19 24 ARG B C 1
ATOM 2596 O O . ARG B 1 24 ? 16.391 6.43 -10.531 1 94.19 24 ARG B O 1
ATOM 2603 N N . ASN B 1 25 ? 16.156 5.992 -12.68 1 97 25 ASN B N 1
ATOM 2604 C CA . ASN B 1 25 ? 15.977 7.406 -13 1 97 25 ASN B CA 1
ATOM 2605 C C . ASN B 1 25 ? 14.633 7.93 -12.492 1 97 25 ASN B C 1
ATOM 2607 O O . ASN B 1 25 ? 13.578 7.438 -12.898 1 97 25 ASN B O 1
ATOM 2611 N N . GLN B 1 26 ? 14.672 8.93 -11.695 1 95.88 26 GLN B N 1
ATOM 2612 C CA . GLN B 1 26 ? 13.469 9.43 -11.031 1 95.88 26 GLN B CA 1
ATOM 2613 C C . GLN B 1 26 ? 12.461 9.961 -12.039 1 95.88 26 GLN B C 1
ATOM 2615 O O . GLN B 1 26 ? 11.273 9.641 -11.961 1 95.88 26 GLN B O 1
ATOM 2620 N N . GLU B 1 27 ? 12.891 10.781 -12.93 1 96.75 27 GLU B N 1
ATOM 2621 C CA . GLU B 1 27 ? 11.984 11.375 -13.898 1 96.75 27 GLU B CA 1
ATOM 2622 C C . GLU B 1 27 ? 11.305 10.305 -14.742 1 96.75 27 GLU B C 1
ATOM 2624 O O . GLU B 1 27 ? 10.086 10.359 -14.961 1 96.75 27 GLU B O 1
ATOM 2629 N N . ARG B 1 28 ? 12.086 9.359 -15.203 1 98 28 ARG B N 1
ATOM 2630 C CA . ARG B 1 28 ? 11.539 8.258 -16 1 98 28 ARG B CA 1
ATOM 2631 C C . ARG B 1 28 ? 10.57 7.414 -15.18 1 98 28 ARG B C 1
ATOM 2633 O O . ARG B 1 28 ? 9.523 7.008 -15.672 1 98 28 ARG B O 1
ATOM 2640 N N . SER B 1 29 ? 10.953 7.141 -13.969 1 98.38 29 SER B N 1
ATOM 2641 C CA . SER B 1 29 ? 10.102 6.375 -13.07 1 98.38 29 SER B CA 1
ATOM 2642 C C . SER B 1 29 ? 8.734 7.035 -12.906 1 98.38 29 SER B C 1
ATOM 2644 O O . SER B 1 29 ? 7.703 6.371 -13.016 1 98.38 29 SER B O 1
ATOM 2646 N N . ILE B 1 30 ? 8.727 8.328 -12.68 1 98.31 30 ILE B N 1
ATOM 2647 C CA . ILE B 1 30 ? 7.484 9.07 -12.484 1 98.31 30 ILE B CA 1
ATOM 2648 C C . ILE B 1 30 ? 6.641 9.016 -13.75 1 98.31 30 ILE B C 1
ATOM 2650 O O . ILE B 1 30 ? 5.438 8.75 -13.695 1 98.31 30 ILE B O 1
ATOM 2654 N N . LYS B 1 31 ? 7.281 9.242 -14.883 1 98.25 31 LYS B N 1
ATOM 2655 C CA . LYS B 1 31 ? 6.574 9.211 -16.156 1 98.25 31 LYS B CA 1
ATOM 2656 C C . LYS B 1 31 ? 5.922 7.855 -16.391 1 98.25 31 LYS B C 1
ATOM 2658 O O . LYS B 1 31 ? 4.777 7.777 -16.844 1 98.25 31 LYS B O 1
ATOM 2663 N N . LEU B 1 32 ? 6.625 6.793 -16.094 1 98.75 32 LEU B N 1
ATOM 2664 C CA . LEU B 1 32 ? 6.121 5.438 -16.281 1 98.75 32 LEU B CA 1
ATOM 2665 C C . LEU B 1 32 ? 4.965 5.145 -15.328 1 98.75 32 LEU B C 1
ATOM 2667 O O . LEU B 1 32 ? 4.008 4.461 -15.703 1 98.75 32 LEU B O 1
ATOM 2671 N N . GLN B 1 33 ? 5.086 5.625 -14.117 1 98.88 33 GLN B N 1
ATOM 2672 C CA . GLN B 1 33 ? 4.004 5.441 -13.148 1 98.88 33 GLN B CA 1
ATOM 2673 C C . GLN B 1 33 ? 2.729 6.137 -13.609 1 98.88 33 GLN B C 1
ATOM 2675 O O . GLN B 1 33 ? 1.631 5.594 -13.461 1 98.88 33 GLN B O 1
ATOM 2680 N N . ILE B 1 34 ? 2.906 7.344 -14.156 1 98.81 34 ILE B N 1
ATOM 2681 C CA . ILE B 1 34 ? 1.759 8.07 -14.688 1 98.81 34 ILE B CA 1
ATOM 2682 C C . ILE B 1 34 ? 1.14 7.289 -15.836 1 98.81 34 ILE B C 1
ATOM 2684 O O . ILE B 1 34 ? -0.083 7.141 -15.914 1 98.81 34 ILE B O 1
ATOM 2688 N N . GLN B 1 35 ? 1.915 6.766 -16.719 1 98.75 35 GLN B N 1
ATOM 2689 C CA . GLN B 1 35 ? 1.438 5.965 -17.828 1 98.75 35 GLN B CA 1
ATOM 2690 C C . GLN B 1 35 ? 0.723 4.707 -17.344 1 98.75 35 GLN B C 1
ATOM 2692 O O . GLN B 1 35 ? -0.263 4.273 -17.938 1 98.75 35 GLN B O 1
ATOM 2697 N N . LEU B 1 36 ? 1.244 4.105 -16.281 1 98.88 36 LEU B N 1
ATOM 2698 C CA . LEU B 1 36 ? 0.622 2.924 -15.703 1 98.88 36 LEU B CA 1
ATOM 2699 C C . LEU B 1 36 ? -0.813 3.217 -15.273 1 98.88 36 LEU B C 1
ATOM 2701 O O . LEU B 1 36 ? -1.696 2.373 -15.438 1 98.88 36 LEU B O 1
ATOM 2705 N N . LEU B 1 37 ? -1.044 4.402 -14.695 1 98.88 37 LEU B N 1
ATOM 2706 C CA . LEU B 1 37 ? -2.393 4.77 -14.273 1 98.88 37 LEU B CA 1
ATOM 2707 C C . LEU B 1 37 ? -3.35 4.762 -15.461 1 98.88 37 LEU B C 1
ATOM 2709 O O . LEU B 1 37 ? -4.473 4.266 -15.359 1 98.88 37 LEU B O 1
ATOM 2713 N N . LYS B 1 38 ? -2.883 5.293 -16.562 1 98.81 38 LYS B N 1
ATOM 2714 C CA . LYS B 1 38 ? -3.686 5.293 -17.781 1 98.81 38 LYS B CA 1
ATOM 2715 C C . LYS B 1 38 ? -3.949 3.869 -18.266 1 98.81 38 LYS B C 1
ATOM 2717 O O . LYS B 1 38 ? -5.082 3.521 -18.594 1 98.81 38 LYS B O 1
ATOM 2722 N N . ILE B 1 39 ? -2.945 3.066 -18.328 1 98.81 39 ILE B N 1
ATOM 2723 C CA . ILE B 1 39 ? -3.039 1.685 -18.781 1 98.81 39 ILE B CA 1
ATOM 2724 C C . ILE B 1 39 ? -4.031 0.919 -17.906 1 98.81 39 ILE B C 1
ATOM 2726 O O . ILE B 1 39 ? -4.895 0.203 -18.422 1 98.81 39 ILE B O 1
ATOM 2730 N N . ALA B 1 40 ? -3.875 1.053 -16.578 1 98.88 40 ALA B N 1
ATOM 2731 C CA . ALA B 1 40 ? -4.754 0.361 -15.633 1 98.88 40 ALA B CA 1
ATOM 2732 C C . ALA B 1 40 ? -6.203 0.799 -15.82 1 98.88 40 ALA B C 1
ATOM 2734 O O . ALA B 1 40 ? -7.113 -0.035 -15.836 1 98.88 40 ALA B O 1
ATOM 2735 N N . TYR B 1 41 ? -6.375 2.139 -16 1 98.81 41 TYR B N 1
ATOM 2736 C CA . TYR B 1 41 ? -7.719 2.652 -16.25 1 98.81 41 TYR B CA 1
ATOM 2737 C C . TYR B 1 41 ? -8.336 2.006 -17.484 1 98.81 41 TYR B C 1
ATOM 2739 O O . TYR B 1 41 ? -9.469 1.521 -17.438 1 98.81 41 TYR B O 1
ATOM 2747 N N . GLU B 1 42 ? -7.633 1.973 -18.547 1 98.81 42 GLU B N 1
ATOM 2748 C CA . GLU B 1 42 ? -8.117 1.431 -19.812 1 98.81 42 GLU B CA 1
ATOM 2749 C C . GLU B 1 42 ? -8.453 -0.054 -19.688 1 98.81 42 GLU B C 1
ATOM 2751 O O . GLU B 1 42 ? -9.5 -0.5 -20.156 1 98.81 42 GLU B O 1
ATOM 2756 N N . GLU B 1 43 ? -7.617 -0.822 -19.047 1 98.62 43 GLU B N 1
ATOM 2757 C CA . GLU B 1 43 ? -7.789 -2.27 -18.969 1 98.62 43 GLU B CA 1
ATOM 2758 C C . GLU B 1 43 ? -8.961 -2.635 -18.062 1 98.62 43 GLU B C 1
ATOM 2760 O O . GLU B 1 43 ? -9.773 -3.496 -18.406 1 98.62 43 GLU B O 1
ATOM 2765 N N . PHE B 1 44 ? -9.047 -1.946 -16.906 1 98.44 44 PHE B N 1
ATOM 2766 C CA . PHE B 1 44 ? -10.148 -2.238 -15.992 1 98.44 44 PHE B CA 1
ATOM 2767 C C . PHE B 1 44 ? -11.477 -1.798 -16.594 1 98.44 44 PHE B C 1
ATOM 2769 O O . PHE B 1 44 ? -12.531 -2.322 -16.234 1 98.44 44 PHE B O 1
ATOM 2776 N N . SER B 1 45 ? -11.43 -0.788 -17.547 1 97.88 45 SER B N 1
ATOM 2777 C CA . SER B 1 45 ? -12.648 -0.297 -18.172 1 97.88 45 SER B CA 1
ATOM 2778 C C . SER B 1 45 ? -13.117 -1.24 -19.281 1 97.88 45 SER B C 1
ATOM 2780 O O . SER B 1 45 ? -14.312 -1.315 -19.578 1 97.88 45 SER B O 1
ATOM 2782 N N . LYS B 1 46 ? -12.242 -1.989 -19.828 1 97 46 LYS B N 1
ATOM 2783 C CA . LYS B 1 46 ? -12.555 -2.744 -21.031 1 97 46 LYS B CA 1
ATOM 2784 C C . LYS B 1 46 ? -12.742 -4.227 -20.719 1 97 46 LYS B C 1
ATOM 2786 O O . LYS B 1 46 ? -13.406 -4.945 -21.484 1 97 46 LYS B O 1
ATOM 2791 N N . ASN B 1 47 ? -12.141 -4.73 -19.703 1 94.38 47 ASN B N 1
ATOM 2792 C CA . ASN B 1 47 ? -12.125 -6.16 -19.406 1 94.38 47 ASN B CA 1
ATOM 2793 C C . ASN B 1 47 ? -12.727 -6.453 -18.031 1 94.38 47 ASN B C 1
ATOM 2795 O O . ASN B 1 47 ? -12.758 -5.578 -17.172 1 94.38 47 ASN B O 1
ATOM 2799 N N . ASN B 1 48 ? -13.203 -7.664 -17.906 1 94.5 48 ASN B N 1
ATOM 2800 C CA . ASN B 1 48 ? -13.867 -7.996 -16.656 1 94.5 48 ASN B CA 1
ATOM 2801 C C . ASN B 1 48 ? -13.305 -9.281 -16.047 1 94.5 48 ASN B C 1
ATOM 2803 O O . ASN B 1 48 ? -13.867 -9.82 -15.094 1 94.5 48 ASN B O 1
ATOM 2807 N N . GLU B 1 49 ? -12.312 -9.836 -16.578 1 95.88 49 GLU B N 1
ATOM 2808 C CA . GLU B 1 49 ? -11.617 -10.992 -16.031 1 95.88 49 GLU B CA 1
ATOM 2809 C C . GLU B 1 49 ? -10.297 -10.586 -15.375 1 95.88 49 GLU B C 1
ATOM 2811 O O . GLU B 1 49 ? -9.383 -10.109 -16.047 1 95.88 49 GLU B O 1
ATOM 2816 N N . LEU B 1 50 ? -10.172 -10.82 -14.141 1 97.38 50 LEU B N 1
ATOM 2817 C CA . LEU B 1 50 ? -9.117 -10.266 -13.305 1 97.38 50 LEU B CA 1
ATOM 2818 C C . LEU B 1 50 ? -7.742 -10.664 -13.82 1 97.38 50 LEU B C 1
ATOM 2820 O O . LEU B 1 50 ? -6.859 -9.82 -13.977 1 97.38 50 LEU B O 1
ATOM 2824 N N . THR B 1 51 ? -7.531 -11.984 -14.109 1 97.69 51 THR B N 1
ATOM 2825 C CA . THR B 1 51 ? -6.215 -12.461 -14.508 1 97.69 51 THR B CA 1
ATOM 2826 C C . THR B 1 51 ? -5.844 -11.922 -15.891 1 97.69 51 THR B C 1
ATOM 2828 O O . THR B 1 51 ? -4.668 -11.68 -16.172 1 97.69 51 THR B O 1
ATOM 2831 N N . ILE B 1 52 ? -6.801 -11.734 -16.719 1 97.81 52 ILE B N 1
ATOM 2832 C CA . ILE B 1 52 ? -6.57 -11.156 -18.031 1 97.81 52 ILE B CA 1
ATOM 2833 C C . ILE B 1 52 ? -6.176 -9.688 -17.891 1 97.81 52 ILE B C 1
ATOM 2835 O O . ILE B 1 52 ? -5.211 -9.227 -18.516 1 97.81 52 ILE B O 1
ATOM 2839 N N . ILE B 1 53 ? -6.895 -8.969 -17.031 1 98.5 53 ILE B N 1
ATOM 2840 C CA . ILE B 1 53 ? -6.602 -7.566 -16.766 1 98.5 53 ILE B CA 1
ATOM 2841 C C . ILE B 1 53 ? -5.176 -7.43 -16.234 1 98.5 53 ILE B C 1
ATOM 2843 O O . ILE B 1 53 ? -4.391 -6.633 -16.766 1 98.5 53 ILE B O 1
ATOM 2847 N N . ALA B 1 54 ? -4.844 -8.234 -15.219 1 98.44 54 ALA B N 1
ATOM 2848 C CA . ALA B 1 54 ? -3.516 -8.195 -14.609 1 98.44 54 ALA B CA 1
ATOM 2849 C C . ALA B 1 54 ? -2.43 -8.477 -15.648 1 98.44 54 ALA B C 1
ATOM 2851 O O . ALA B 1 54 ? -1.408 -7.789 -15.688 1 98.44 54 ALA B O 1
ATOM 2852 N N . THR B 1 55 ? -2.664 -9.438 -16.5 1 98.56 55 THR B N 1
ATOM 2853 C CA . THR B 1 55 ? -1.696 -9.828 -17.516 1 98.56 55 THR B CA 1
ATOM 2854 C C . THR B 1 55 ? -1.512 -8.719 -18.547 1 98.56 55 THR B C 1
ATOM 2856 O O . THR B 1 55 ? -0.382 -8.375 -18.891 1 98.56 55 THR B O 1
ATOM 2859 N N . ASN B 1 56 ? -2.639 -8.188 -19 1 98.56 56 ASN B N 1
ATOM 2860 C CA . ASN B 1 56 ? -2.58 -7.125 -20 1 98.56 56 ASN B CA 1
ATOM 2861 C C . ASN B 1 56 ? -1.844 -5.898 -19.469 1 98.56 56 ASN B C 1
ATOM 2863 O O . ASN B 1 56 ? -1.017 -5.312 -20.172 1 98.56 56 ASN B O 1
ATOM 2867 N N . ILE B 1 57 ? -2.131 -5.5 -18.266 1 98.88 57 ILE B N 1
ATOM 2868 C CA . ILE B 1 57 ? -1.468 -4.348 -17.672 1 98.88 57 ILE B CA 1
ATOM 2869 C C . ILE B 1 57 ? 0.034 -4.605 -17.578 1 98.88 57 ILE B C 1
ATOM 2871 O O . ILE B 1 57 ? 0.842 -3.758 -17.969 1 98.88 57 ILE B O 1
ATOM 2875 N N . PHE B 1 58 ? 0.375 -5.738 -17.094 1 98.69 58 PHE B N 1
ATOM 2876 C CA . PHE B 1 58 ? 1.782 -6.094 -16.953 1 98.69 58 PHE B CA 1
ATOM 2877 C C . PHE B 1 58 ? 2.49 -6.062 -18.297 1 98.69 58 PHE B C 1
ATOM 2879 O O . PHE B 1 58 ? 3.57 -5.484 -18.438 1 98.69 58 PHE B O 1
ATOM 2886 N N . ASN B 1 59 ? 1.882 -6.684 -19.281 1 98.56 59 ASN B N 1
ATOM 2887 C CA . ASN B 1 59 ? 2.498 -6.781 -20.609 1 98.56 59 ASN B CA 1
ATOM 2888 C C . ASN B 1 59 ? 2.68 -5.406 -21.234 1 98.56 59 ASN B C 1
ATOM 2890 O O . ASN B 1 59 ? 3.707 -5.137 -21.859 1 98.56 59 ASN B O 1
ATOM 2894 N N . ARG B 1 60 ? 1.722 -4.598 -21.141 1 98.5 60 ARG B N 1
ATOM 2895 C CA . ARG B 1 60 ? 1.859 -3.236 -21.641 1 98.5 60 ARG B CA 1
ATOM 2896 C C . ARG B 1 60 ? 2.963 -2.486 -20.906 1 98.5 60 ARG B C 1
ATOM 2898 O O . ARG B 1 60 ? 3.715 -1.721 -21.516 1 98.5 60 ARG B O 1
ATOM 2905 N N . LEU B 1 61 ? 3.082 -2.705 -19.594 1 98.44 61 LEU B N 1
ATOM 2906 C CA . LEU B 1 61 ? 4.082 -2.035 -18.766 1 98.44 61 LEU B CA 1
ATOM 2907 C C . LEU B 1 61 ? 5.488 -2.467 -19.156 1 98.44 61 LEU B C 1
ATOM 2909 O O . LEU B 1 61 ? 6.383 -1.63 -19.312 1 98.44 61 LEU B O 1
ATOM 2913 N N . ILE B 1 62 ? 5.695 -3.775 -19.391 1 98.19 62 ILE B N 1
ATOM 2914 C CA . ILE B 1 62 ? 7.051 -4.254 -19.625 1 98.19 62 ILE B CA 1
ATOM 2915 C C . ILE B 1 62 ? 7.488 -3.855 -21.047 1 98.19 62 ILE B C 1
ATOM 2917 O O . ILE B 1 62 ? 8.688 -3.832 -21.344 1 98.19 62 ILE B O 1
ATOM 2921 N N . ARG B 1 63 ? 6.516 -3.584 -21.953 1 98.06 63 ARG B N 1
ATOM 2922 C CA . ARG B 1 63 ? 6.879 -3.031 -23.25 1 98.06 63 ARG B CA 1
ATOM 2923 C C . ARG B 1 63 ? 7.473 -1.634 -23.109 1 98.06 63 ARG B C 1
ATOM 2925 O O . ARG B 1 63 ? 8.406 -1.273 -23.828 1 98.06 63 ARG B O 1
ATOM 2932 N N . LEU B 1 64 ? 6.98 -0.898 -22.125 1 98 64 LEU B N 1
ATOM 2933 C CA . LEU B 1 64 ? 7.438 0.465 -21.875 1 98 64 LEU B CA 1
ATOM 2934 C C . LEU B 1 64 ? 8.695 0.469 -21.016 1 98 64 LEU B C 1
ATOM 2936 O O . LEU B 1 64 ? 9.516 1.388 -21.094 1 98 64 LEU B O 1
ATOM 2940 N N . ALA B 1 65 ? 8.867 -0.535 -20.203 1 97.88 65 ALA B N 1
ATOM 2941 C CA . ALA B 1 65 ? 9.961 -0.599 -19.234 1 97.88 65 ALA B CA 1
ATOM 2942 C C . ALA B 1 65 ? 10.578 -1.994 -19.203 1 97.88 65 ALA B C 1
ATOM 2944 O O . ALA B 1 65 ? 10.336 -2.766 -18.266 1 97.88 65 ALA B O 1
ATOM 2945 N N . PRO B 1 66 ? 11.398 -2.271 -20.094 1 97.19 66 PRO B N 1
ATOM 2946 C CA . PRO B 1 66 ? 12.039 -3.584 -20.141 1 97.19 66 PRO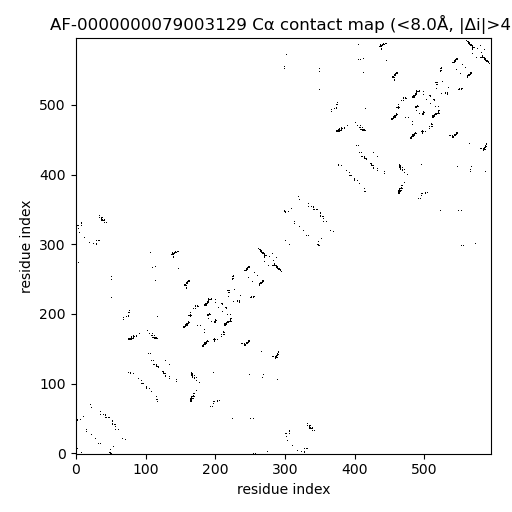 B CA 1
ATOM 2947 C C . PRO B 1 66 ? 12.883 -3.871 -18.891 1 97.19 66 PRO B C 1
ATOM 2949 O O . PRO B 1 66 ? 13.211 -5.027 -18.625 1 97.19 66 PRO B O 1
ATOM 2952 N N . GLU B 1 67 ? 13.25 -2.793 -18.109 1 97.44 67 GLU B N 1
ATOM 2953 C CA . GLU B 1 67 ? 13.992 -2.939 -16.859 1 97.44 67 GLU B CA 1
ATOM 2954 C C . GLU B 1 67 ? 13.266 -3.873 -15.891 1 97.44 67 GLU B C 1
ATOM 2956 O O . GLU B 1 67 ? 13.906 -4.535 -15.062 1 97.44 67 GLU B O 1
ATOM 2961 N N . ILE B 1 68 ? 12.039 -3.932 -16.062 1 98.19 68 ILE B N 1
ATOM 2962 C CA . ILE B 1 68 ? 11.227 -4.746 -15.164 1 98.19 68 ILE B CA 1
ATOM 2963 C C . ILE B 1 68 ? 11.492 -6.227 -15.422 1 98.19 68 ILE B C 1
ATOM 2965 O O . ILE B 1 68 ? 11.508 -7.035 -14.492 1 98.19 68 ILE B O 1
ATOM 2969 N N . ILE B 1 69 ? 11.703 -6.602 -16.672 1 97.81 69 ILE B N 1
ATOM 2970 C CA . ILE B 1 69 ? 12.008 -7.98 -17.047 1 97.81 69 ILE B CA 1
ATOM 2971 C C . ILE B 1 69 ? 13.312 -8.414 -16.375 1 97.81 69 ILE B C 1
ATOM 2973 O O . ILE B 1 69 ? 13.391 -9.5 -15.797 1 97.81 69 ILE B O 1
ATOM 2977 N N . GLU B 1 70 ? 14.266 -7.516 -16.438 1 97.31 70 GLU B N 1
ATOM 2978 C CA . GLU B 1 70 ? 15.555 -7.809 -15.828 1 97.31 70 GLU B CA 1
ATOM 2979 C C . GLU B 1 70 ? 15.445 -7.914 -14.312 1 97.31 70 GLU B C 1
ATOM 2981 O O . GLU B 1 70 ? 16.078 -8.766 -13.688 1 97.31 70 GLU B O 1
ATOM 2986 N N . TYR B 1 71 ? 14.664 -7.039 -13.781 1 97.12 71 TYR B N 1
ATOM 2987 C CA . TYR B 1 71 ? 14.398 -7.059 -12.352 1 97.12 71 TYR B CA 1
ATOM 2988 C C . TYR B 1 71 ? 13.867 -8.414 -11.914 1 97.12 71 TYR B C 1
ATOM 2990 O O . TYR B 1 71 ? 14.383 -9.016 -10.969 1 97.12 71 TYR B O 1
ATOM 2998 N N . TYR B 1 72 ? 12.945 -8.992 -12.625 1 96.81 72 TYR B N 1
ATOM 2999 C CA . TYR B 1 72 ? 12.344 -10.266 -12.25 1 96.81 72 TYR B CA 1
ATOM 3000 C C . TYR B 1 72 ? 13.273 -11.43 -12.57 1 96.81 72 TYR B C 1
ATOM 3002 O O . TYR B 1 72 ? 13.266 -12.453 -11.883 1 96.81 72 TYR B O 1
ATOM 3010 N N . ARG B 1 73 ? 14.016 -11.312 -13.617 1 96.88 73 ARG B N 1
ATOM 3011 C CA . ARG B 1 73 ? 15.008 -12.344 -13.914 1 96.88 73 ARG B CA 1
ATOM 3012 C C . ARG B 1 73 ? 15.93 -12.562 -12.719 1 96.88 73 ARG B C 1
ATOM 3014 O O . ARG B 1 73 ? 16.172 -13.703 -12.32 1 96.88 73 ARG B O 1
ATOM 3021 N N . GLU B 1 74 ? 16.344 -11.484 -12.141 1 95.88 74 GLU B N 1
ATOM 3022 C CA . GLU B 1 74 ? 17.25 -11.555 -11 1 95.88 74 GLU B CA 1
ATOM 3023 C C . GLU B 1 74 ? 16.562 -12.148 -9.781 1 95.88 74 GLU B C 1
ATOM 3025 O O . GLU B 1 74 ? 17.125 -12.992 -9.078 1 95.88 74 GLU B O 1
ATOM 3030 N N . ILE B 1 75 ? 15.383 -11.719 -9.578 1 94.69 75 ILE B N 1
ATOM 3031 C CA . ILE B 1 75 ? 14.602 -12.195 -8.445 1 94.69 75 ILE B CA 1
ATOM 3032 C C . ILE B 1 75 ? 14.367 -13.695 -8.57 1 94.69 75 ILE B C 1
ATOM 3034 O O . ILE B 1 75 ? 14.516 -14.438 -7.594 1 94.69 75 ILE B O 1
ATOM 3038 N N . LYS B 1 76 ? 14.062 -14.172 -9.727 1 95.88 76 LYS B N 1
ATOM 3039 C CA . LYS B 1 76 ? 13.789 -15.586 -9.961 1 95.88 76 LYS B CA 1
ATOM 3040 C C . LYS B 1 76 ? 15.039 -16.438 -9.75 1 95.88 76 LYS B C 1
ATOM 3042 O O . LYS B 1 76 ? 14.992 -17.469 -9.094 1 95.88 76 LYS B O 1
ATOM 3047 N N . ARG B 1 77 ? 16.094 -15.992 -10.266 1 96.38 77 ARG B N 1
ATOM 3048 C CA . ARG B 1 77 ? 17.328 -16.75 -10.141 1 96.38 77 ARG B CA 1
ATOM 3049 C C . ARG B 1 77 ? 17.781 -16.859 -8.688 1 96.38 77 ARG B C 1
ATOM 3051 O O . ARG B 1 77 ? 18.188 -17.922 -8.234 1 96.38 77 ARG B O 1
ATOM 3058 N N . LYS B 1 78 ? 17.641 -15.734 -8.023 1 95.06 78 LYS B N 1
ATOM 3059 C CA . LYS B 1 78 ? 17.969 -15.758 -6.594 1 95.06 78 LYS B CA 1
ATOM 3060 C C . LYS B 1 78 ? 17.078 -16.734 -5.844 1 95.06 78 LYS B C 1
ATOM 3062 O O . LYS B 1 78 ? 17.547 -17.484 -4.988 1 95.06 78 LYS B O 1
ATOM 3067 N N . ALA B 1 79 ? 15.836 -16.703 -6.156 1 94.69 79 ALA B N 1
ATOM 3068 C CA . ALA B 1 79 ? 14.867 -17.594 -5.504 1 94.69 79 ALA B CA 1
ATOM 3069 C C . ALA B 1 79 ? 15.172 -19.047 -5.805 1 94.69 79 ALA B C 1
ATOM 3071 O O . ALA B 1 79 ? 15.109 -19.906 -4.91 1 94.69 79 ALA B O 1
ATOM 3072 N N . ILE B 1 80 ? 15.516 -19.375 -7.02 1 96.88 80 ILE B N 1
ATOM 3073 C CA . ILE B 1 80 ? 15.852 -20.719 -7.441 1 96.88 80 ILE B CA 1
ATOM 3074 C C . ILE B 1 80 ? 17.078 -21.203 -6.684 1 96.88 80 ILE B C 1
ATOM 3076 O O . ILE B 1 80 ? 17.094 -22.312 -6.125 1 96.88 80 ILE B O 1
ATOM 3080 N N . ASP B 1 81 ? 18.078 -20.359 -6.656 1 96.62 81 ASP B N 1
ATOM 3081 C CA . ASP B 1 81 ? 19.312 -20.719 -5.984 1 96.62 81 ASP B CA 1
ATOM 3082 C C . ASP B 1 81 ? 19.078 -20.984 -4.5 1 96.62 81 ASP B C 1
ATOM 3084 O O . ASP B 1 81 ? 19.578 -21.969 -3.955 1 96.62 81 ASP B O 1
ATOM 3088 N N . LYS B 1 82 ? 18.328 -20.141 -3.924 1 94.5 82 LYS B N 1
ATOM 3089 C CA . LYS B 1 82 ? 18.016 -20.312 -2.506 1 94.5 82 LYS B CA 1
ATOM 3090 C C . LYS B 1 82 ? 17.234 -21.594 -2.258 1 94.5 82 LYS B C 1
ATOM 3092 O O . LYS B 1 82 ? 17.484 -22.297 -1.275 1 94.5 82 LYS B O 1
ATOM 3097 N N . ALA B 1 83 ? 16.312 -21.875 -3.076 1 96.19 83 ALA B N 1
ATOM 3098 C CA . ALA B 1 83 ? 15.516 -23.094 -2.939 1 96.19 83 ALA B CA 1
ATOM 3099 C C . ALA B 1 83 ? 16.391 -24.344 -3.041 1 96.19 83 ALA B C 1
ATOM 3101 O O . ALA B 1 83 ? 16.25 -25.266 -2.242 1 96.19 83 ALA B O 1
ATOM 3102 N N . TRP B 1 84 ? 17.312 -24.391 -3.971 1 97.06 84 TRP B N 1
ATOM 3103 C CA . TRP B 1 84 ? 18.203 -25.531 -4.137 1 97.06 84 TRP B CA 1
ATOM 3104 C C . TRP B 1 84 ? 19.125 -25.688 -2.934 1 97.06 84 TRP B C 1
ATOM 3106 O O . TRP B 1 84 ? 19.453 -26.797 -2.525 1 97.06 84 TRP B O 1
ATOM 3116 N N . GLU B 1 85 ? 19.5 -24.547 -2.432 1 95.75 85 GLU B N 1
ATOM 3117 C CA . GLU B 1 85 ? 20.375 -24.562 -1.264 1 95.75 85 GLU B CA 1
ATOM 3118 C C . GLU B 1 85 ? 19.688 -25.203 -0.066 1 95.75 85 GLU B C 1
ATOM 3120 O O . GLU B 1 85 ? 20.344 -25.844 0.767 1 95.75 85 GLU B O 1
ATOM 3125 N N . ASN B 1 86 ? 18.406 -25.109 -0.041 1 94.94 86 ASN B N 1
ATOM 3126 C CA . ASN B 1 86 ? 17.703 -25.484 1.175 1 94.94 86 ASN B CA 1
ATOM 3127 C C . ASN B 1 86 ? 16.938 -26.797 0.992 1 94.94 86 ASN B C 1
ATOM 3129 O O . ASN B 1 86 ? 16.5 -27.406 1.969 1 94.94 86 ASN B O 1
ATOM 3133 N N . ILE B 1 87 ? 16.781 -27.312 -0.166 1 96.69 87 ILE B N 1
ATOM 3134 C CA . ILE B 1 87 ? 15.867 -28.406 -0.471 1 96.69 87 ILE B CA 1
ATOM 3135 C C . ILE B 1 87 ? 16.328 -29.672 0.247 1 96.69 87 ILE B C 1
ATOM 3137 O O . ILE B 1 87 ? 15.516 -30.531 0.603 1 96.69 87 ILE B O 1
ATOM 3141 N N . GLY B 1 88 ? 17.625 -29.844 0.484 1 97.19 88 GLY B N 1
ATOM 3142 C CA . GLY B 1 88 ? 18.156 -31.016 1.147 1 97.19 88 GLY B CA 1
ATOM 3143 C C . GLY B 1 88 ? 17.562 -31.25 2.521 1 97.19 88 GLY B C 1
ATOM 3144 O O . GLY B 1 88 ? 17.328 -32.406 2.914 1 97.19 88 GLY B O 1
ATOM 3145 N N . GLU B 1 89 ? 17.312 -30.188 3.227 1 96.94 89 GLU B N 1
ATOM 3146 C CA . GLU B 1 89 ? 16.719 -30.297 4.555 1 96.94 89 GLU B CA 1
ATOM 3147 C C . GLU B 1 89 ? 15.305 -30.859 4.48 1 96.94 89 GLU B C 1
ATOM 3149 O O . GLU B 1 89 ? 14.93 -31.719 5.289 1 96.94 89 GLU B O 1
ATOM 3154 N N . TYR B 1 90 ? 14.539 -30.422 3.555 1 97.56 90 TYR B N 1
ATOM 3155 C CA . TYR B 1 90 ? 13.172 -30.906 3.383 1 97.56 90 TYR B CA 1
ATOM 3156 C C . TYR B 1 90 ? 13.148 -32.375 2.947 1 97.56 90 TYR B C 1
ATOM 3158 O O . TYR B 1 90 ? 12.336 -33.156 3.434 1 97.56 90 TYR B O 1
ATOM 3166 N N . LYS B 1 91 ? 14.031 -32.688 2.018 1 97.62 91 LYS B N 1
ATOM 3167 C CA . LYS B 1 91 ? 14.125 -34.062 1.517 1 97.62 91 LYS B CA 1
ATOM 3168 C C . LYS B 1 91 ? 14.461 -35.031 2.641 1 97.62 91 LYS B C 1
ATOM 3170 O O . LYS B 1 91 ? 13.852 -36.094 2.75 1 97.62 91 LYS B O 1
ATOM 3175 N N . SER B 1 92 ? 15.453 -34.625 3.453 1 98 92 SER B N 1
ATOM 3176 C CA . SER B 1 92 ? 15.852 -35.469 4.578 1 98 92 SER B CA 1
ATOM 3177 C C . SER B 1 92 ? 14.688 -35.688 5.539 1 98 92 SER B C 1
ATOM 3179 O O . SER B 1 92 ? 14.469 -36.812 6 1 98 92 SER B O 1
ATOM 3181 N N . PHE B 1 93 ? 13.984 -34.688 5.844 1 97.81 93 PHE B N 1
ATOM 3182 C CA . PHE B 1 93 ? 12.852 -34.781 6.758 1 97.81 93 PHE B CA 1
ATOM 3183 C C . PHE B 1 93 ? 11.742 -35.625 6.137 1 97.81 93 PHE B C 1
ATOM 3185 O O . PHE B 1 93 ? 11.086 -36.406 6.828 1 97.81 93 PHE B O 1
ATOM 3192 N N . LEU B 1 94 ? 11.531 -35.438 4.902 1 97.75 94 LEU B N 1
ATOM 3193 C CA . LEU B 1 94 ? 10.5 -36.125 4.156 1 97.75 94 LEU B CA 1
ATOM 3194 C C . LEU B 1 94 ? 10.695 -37.656 4.246 1 97.75 94 LEU B C 1
ATOM 3196 O O . LEU B 1 94 ? 9.719 -38.406 4.246 1 97.75 94 LEU B O 1
ATOM 3200 N N . GLU B 1 95 ? 11.914 -38.094 4.367 1 97.38 95 GLU B N 1
ATOM 3201 C CA . GLU B 1 95 ? 12.25 -39.531 4.398 1 97.38 95 GLU B CA 1
ATOM 3202 C C . GLU B 1 95 ? 11.758 -40.188 5.684 1 97.38 95 GLU B C 1
ATOM 3204 O O . GLU B 1 95 ? 11.711 -41.406 5.781 1 97.38 95 GLU B O 1
ATOM 3209 N N . LYS B 1 96 ? 11.359 -39.375 6.609 1 97.56 96 LYS B N 1
ATOM 3210 C CA . LYS B 1 96 ? 10.828 -39.875 7.863 1 97.56 96 LYS B CA 1
ATOM 3211 C C . LYS B 1 96 ? 9.414 -40.438 7.676 1 97.56 96 LYS B C 1
ATOM 3213 O O . LYS B 1 96 ? 8.898 -41.125 8.547 1 97.56 96 LYS B O 1
ATOM 3218 N N . PHE B 1 97 ? 8.812 -40.094 6.637 1 97.88 97 PHE B N 1
ATOM 3219 C CA . PHE B 1 97 ? 7.434 -40.5 6.363 1 97.88 97 PHE B CA 1
ATOM 3220 C C . PHE B 1 97 ? 7.379 -41.531 5.254 1 97.88 97 PHE B C 1
ATOM 3222 O O . PHE B 1 97 ? 8.359 -41.75 4.535 1 97.88 97 PHE B O 1
ATOM 3229 N N . MET B 1 98 ? 6.215 -42.25 5.211 1 97.19 98 MET B N 1
ATOM 3230 C CA . MET B 1 98 ? 5.965 -43.219 4.156 1 97.19 98 MET B CA 1
ATOM 3231 C C . MET B 1 98 ? 4.52 -43.125 3.67 1 97.19 98 MET B C 1
ATOM 3233 O O . MET B 1 98 ? 3.654 -42.594 4.371 1 97.19 98 MET B O 1
ATOM 3237 N N . GLY B 1 99 ? 4.293 -43.594 2.426 1 97.31 99 GLY B N 1
ATOM 3238 C CA . GLY B 1 99 ? 2.943 -43.688 1.889 1 97.31 99 GLY B CA 1
ATOM 3239 C C . GLY B 1 99 ? 2.221 -42.344 1.85 1 97.31 99 GLY B C 1
ATOM 3240 O O . GLY B 1 99 ? 2.758 -41.375 1.344 1 97.31 99 GLY B O 1
ATOM 3241 N N . TYR B 1 100 ? 1.04 -42.375 2.377 1 98.31 100 TYR B N 1
ATOM 3242 C CA . TYR B 1 100 ? 0.163 -41.219 2.338 1 98.31 100 TYR B CA 1
ATOM 3243 C C . TYR B 1 100 ? 0.775 -40.062 3.102 1 98.31 100 TYR B C 1
ATOM 3245 O O . TYR B 1 100 ? 0.718 -38.906 2.646 1 98.31 100 TYR B O 1
ATOM 3253 N N . GLU B 1 101 ? 1.409 -40.312 4.207 1 98.31 101 GLU B N 1
ATOM 3254 C CA . GLU B 1 101 ? 1.961 -39.25 5.031 1 98.31 101 GLU B CA 1
ATOM 3255 C C . GLU B 1 101 ? 3.125 -38.562 4.332 1 98.31 101 GLU B C 1
ATOM 3257 O O . GLU B 1 101 ? 3.328 -37.344 4.496 1 98.31 101 GLU B O 1
ATOM 3262 N N . LYS B 1 102 ? 3.9 -39.344 3.592 1 98.38 102 LYS B N 1
ATOM 3263 C CA . LYS B 1 102 ? 4.984 -38.75 2.803 1 98.38 102 LYS B CA 1
ATOM 3264 C C . LYS B 1 102 ? 4.438 -37.844 1.705 1 98.38 102 LYS B C 1
ATOM 3266 O O . LYS B 1 102 ? 4.91 -36.719 1.528 1 98.38 102 LYS B O 1
ATOM 3271 N N . PHE B 1 103 ? 3.389 -38.375 1.055 1 98.62 103 PHE B N 1
ATOM 3272 C CA . PHE B 1 103 ? 2.734 -37.625 0.002 1 98.62 103 PHE B CA 1
ATOM 3273 C C . PHE B 1 103 ? 2.158 -36.312 0.558 1 98.62 103 PHE B C 1
ATOM 3275 O O . PHE B 1 103 ? 2.357 -35.25 -0.02 1 98.62 103 PHE B O 1
ATOM 3282 N N . ARG B 1 104 ? 1.461 -36.438 1.654 1 98.5 104 ARG B N 1
ATOM 3283 C CA . ARG B 1 104 ? 0.792 -35.281 2.262 1 98.5 104 ARG B CA 1
ATOM 3284 C C . ARG B 1 104 ? 1.803 -34.219 2.697 1 98.5 104 ARG B C 1
ATOM 3286 O O . ARG B 1 104 ? 1.583 -33.031 2.496 1 98.5 104 ARG B O 1
ATOM 3293 N N . PHE B 1 105 ? 2.898 -34.594 3.256 1 98.31 105 PHE B N 1
ATOM 3294 C CA . PHE B 1 105 ? 3.926 -33.656 3.686 1 98.31 105 PHE B CA 1
ATOM 3295 C C . PHE B 1 105 ? 4.602 -33 2.482 1 98.31 105 PHE B C 1
ATOM 3297 O O . PHE B 1 105 ? 4.859 -31.812 2.484 1 98.31 105 PHE B O 1
ATOM 3304 N N . ALA B 1 106 ? 4.91 -33.812 1.44 1 98.69 106 ALA B N 1
ATOM 3305 C CA . ALA B 1 106 ? 5.484 -33.25 0.215 1 98.69 106 ALA B CA 1
ATOM 3306 C C . ALA B 1 106 ? 4.555 -32.219 -0.412 1 98.69 106 ALA B C 1
ATOM 3308 O O . ALA B 1 106 ? 5.016 -31.219 -0.971 1 98.69 106 ALA B O 1
ATOM 3309 N N . THR B 1 107 ? 3.26 -32.531 -0.325 1 98.81 107 THR B N 1
ATOM 3310 C CA . THR B 1 107 ? 2.268 -31.562 -0.82 1 98.81 107 THR B CA 1
ATOM 3311 C C . THR B 1 107 ? 2.348 -30.25 -0.051 1 98.81 107 THR B C 1
ATOM 3313 O O . THR B 1 107 ? 2.34 -29.172 -0.651 1 98.81 107 THR B O 1
ATOM 3316 N N . LYS B 1 108 ? 2.5 -30.328 1.22 1 98.44 108 LYS B N 1
ATOM 3317 C CA . LYS B 1 108 ? 2.623 -29.141 2.049 1 98.44 108 LYS B CA 1
ATOM 3318 C C . LYS B 1 108 ? 3.895 -28.359 1.713 1 98.44 108 LYS B C 1
ATOM 3320 O O . LYS B 1 108 ? 3.887 -27.125 1.682 1 98.44 108 LYS B O 1
ATOM 3325 N N . ILE B 1 109 ? 4.996 -29.062 1.473 1 98.06 109 ILE B N 1
ATOM 3326 C CA . ILE B 1 109 ? 6.246 -28.422 1.082 1 98.06 109 ILE B CA 1
ATOM 3327 C C . ILE B 1 109 ? 6.047 -27.656 -0.227 1 98.06 109 ILE B C 1
ATOM 3329 O O . ILE B 1 109 ? 6.469 -26.5 -0.354 1 98.06 109 ILE B O 1
ATOM 3333 N N . SER B 1 110 ? 5.438 -28.328 -1.176 1 98.19 110 SER B N 1
ATOM 3334 C CA . SER B 1 110 ? 5.16 -27.734 -2.482 1 98.19 110 SER B CA 1
ATOM 3335 C C . SER B 1 110 ? 4.344 -26.453 -2.348 1 98.19 110 SER B C 1
ATOM 3337 O O . SER B 1 110 ? 4.652 -25.438 -2.988 1 98.19 110 SER B O 1
ATOM 3339 N N . ILE B 1 111 ? 3.346 -26.438 -1.48 1 98 111 ILE B N 1
ATOM 3340 C CA . ILE B 1 111 ? 2.48 -25.281 -1.272 1 98 111 ILE B CA 1
ATOM 3341 C C . ILE B 1 111 ? 3.252 -24.188 -0.548 1 98 111 ILE B C 1
ATOM 3343 O O . ILE B 1 111 ? 3.178 -23.016 -0.927 1 98 111 ILE B O 1
ATOM 3347 N N . ALA B 1 112 ? 4.066 -24.547 0.44 1 95.69 112 ALA B N 1
ATOM 3348 C CA . ALA B 1 112 ? 4.805 -23.609 1.275 1 95.69 112 ALA B CA 1
ATOM 3349 C C . ALA B 1 112 ? 5.844 -22.844 0.456 1 95.69 112 ALA B C 1
ATOM 3351 O O . ALA B 1 112 ? 6.273 -21.75 0.845 1 95.69 112 ALA B O 1
ATOM 3352 N N . GLY B 1 113 ? 6.238 -23.375 -0.682 1 93.88 113 GLY B N 1
ATOM 3353 C CA . GLY B 1 113 ? 7.211 -22.734 -1.552 1 93.88 113 GLY B CA 1
ATOM 3354 C C . GLY B 1 113 ? 6.77 -21.375 -2.029 1 93.88 113 GLY B C 1
ATOM 3355 O O . GLY B 1 113 ? 7.602 -20.547 -2.41 1 93.88 113 GLY B O 1
ATOM 3356 N N . ASN B 1 114 ? 5.512 -21.094 -2.023 1 87.88 114 ASN B N 1
ATOM 3357 C CA . ASN B 1 114 ? 4.945 -19.812 -2.424 1 87.88 114 ASN B CA 1
ATOM 3358 C C . ASN B 1 114 ? 5.508 -18.672 -1.588 1 87.88 114 ASN B C 1
ATOM 3360 O O . ASN B 1 114 ? 5.574 -17.531 -2.053 1 87.88 114 ASN B O 1
ATOM 3364 N N . ALA B 1 115 ? 5.996 -18.906 -0.421 1 82.06 115 ALA B N 1
ATOM 3365 C CA . ALA B 1 115 ? 6.48 -17.891 0.52 1 82.06 115 ALA B CA 1
ATOM 3366 C C . ALA B 1 115 ? 7.926 -17.5 0.217 1 82.06 115 ALA B C 1
ATOM 3368 O O . ALA B 1 115 ? 8.461 -16.562 0.803 1 82.06 115 ALA B O 1
ATOM 3369 N N . LEU B 1 116 ? 8.609 -18.156 -0.586 1 78.88 116 LEU B N 1
ATOM 3370 C CA . LEU B 1 116 ? 10.039 -17.953 -0.813 1 78.88 116 LEU B CA 1
ATOM 3371 C C . LEU B 1 116 ? 10.297 -16.641 -1.547 1 78.88 116 LEU B C 1
ATOM 3373 O O . LEU B 1 116 ? 11.391 -16.078 -1.445 1 78.88 116 LEU B O 1
ATOM 3377 N N . ASP B 1 117 ? 9.398 -16.156 -2.299 1 71.44 117 ASP B N 1
ATOM 3378 C CA . ASP B 1 117 ? 9.719 -14.984 -3.096 1 71.44 117 ASP B CA 1
ATOM 3379 C C . ASP B 1 117 ? 8.711 -13.859 -2.844 1 71.44 117 ASP B C 1
ATOM 3381 O O . ASP B 1 117 ? 8.633 -12.906 -3.617 1 71.44 117 ASP B O 1
ATOM 3385 N N . THR B 1 118 ? 7.922 -14.086 -1.979 1 63.91 118 THR B N 1
ATOM 3386 C CA . THR B 1 118 ? 6.934 -13.047 -1.692 1 63.91 118 THR B CA 1
ATOM 3387 C C . THR B 1 118 ? 7.391 -12.172 -0.532 1 63.91 118 THR B C 1
ATOM 3389 O O . THR B 1 118 ? 7.516 -12.648 0.6 1 63.91 118 THR B O 1
ATOM 3392 N N . GLY B 1 119 ? 8.07 -11.242 -1.005 1 55.03 119 GLY B N 1
ATOM 3393 C CA . GLY B 1 119 ? 8.406 -10.266 0.019 1 55.03 119 GLY B CA 1
ATOM 3394 C C . GLY B 1 119 ? 7.211 -9.461 0.492 1 55.03 119 GLY B C 1
ATOM 3395 O O . GLY B 1 119 ? 6.273 -9.219 -0.272 1 55.03 119 GLY B O 1
ATOM 3396 N N . VAL B 1 120 ? 6.711 -9.531 1.586 1 50.84 120 VAL B N 1
ATOM 3397 C CA . VAL B 1 120 ? 5.723 -8.586 2.094 1 50.84 120 VAL B CA 1
ATOM 3398 C C . VAL B 1 120 ? 6.309 -7.176 2.094 1 50.84 120 VAL B C 1
ATOM 3400 O O . VAL B 1 120 ? 7.527 -7 2.168 1 50.84 120 VAL B O 1
ATOM 3403 N N . ALA B 1 121 ? 5.461 -6.227 1.737 1 47.53 121 ALA B N 1
ATOM 3404 C CA . ALA B 1 121 ? 5.867 -4.828 1.632 1 47.53 121 ALA B CA 1
ATOM 3405 C C . ALA B 1 121 ? 6.852 -4.457 2.734 1 47.53 121 ALA B C 1
ATOM 3407 O O . ALA B 1 121 ? 6.5 -4.469 3.918 1 47.53 121 ALA B O 1
ATOM 3408 N N . GLY B 1 122 ? 8.227 -4.34 2.406 1 49.19 122 GLY B N 1
ATOM 3409 C CA . GLY B 1 122 ? 9.273 -3.795 3.256 1 49.19 122 GLY B CA 1
ATOM 3410 C C . GLY B 1 122 ? 10.195 -4.859 3.826 1 49.19 122 GLY B C 1
ATOM 3411 O O . GLY B 1 122 ? 11.195 -4.539 4.473 1 49.19 122 GLY B O 1
ATOM 3412 N N . TYR B 1 123 ? 9.672 -6.121 3.631 1 51.72 123 TYR B N 1
ATOM 3413 C CA . TYR B 1 123 ? 10.516 -7.152 4.215 1 51.72 123 TYR B CA 1
ATOM 3414 C C . TYR B 1 123 ? 11.039 -8.102 3.143 1 51.72 123 TYR B C 1
ATOM 3416 O O . TYR B 1 123 ? 10.344 -8.375 2.16 1 51.72 123 TYR B O 1
ATOM 3424 N N . GLU B 1 124 ? 12.172 -8.445 3.402 1 65 124 GLU B N 1
ATOM 3425 C CA . GLU B 1 124 ? 12.781 -9.438 2.521 1 65 124 GLU B CA 1
ATOM 3426 C C . GLU B 1 124 ? 12.172 -10.82 2.744 1 65 124 GLU B C 1
ATOM 3428 O O . GLU B 1 124 ? 11.906 -11.211 3.883 1 65 124 GLU B O 1
ATOM 3433 N N . PRO B 1 125 ? 11.883 -11.43 1.671 1 71.25 125 PRO B N 1
ATOM 3434 C CA . PRO B 1 125 ? 11.43 -12.82 1.822 1 71.25 125 PRO B CA 1
ATOM 3435 C C . PRO B 1 125 ? 12.406 -13.672 2.633 1 71.25 125 PRO B C 1
ATOM 3437 O O . PRO B 1 125 ? 13.609 -13.383 2.662 1 71.25 125 PRO B O 1
ATOM 3440 N N . PRO B 1 126 ? 11.883 -14.586 3.377 1 71.62 126 PRO B N 1
ATOM 3441 C CA . PRO B 1 126 ? 12.773 -15.469 4.141 1 71.62 126 PRO B CA 1
ATOM 3442 C C . PRO B 1 126 ? 13.719 -16.266 3.252 1 71.62 126 PRO B C 1
ATOM 3444 O O . PRO B 1 126 ? 13.375 -16.594 2.115 1 71.62 126 PRO B O 1
ATOM 3447 N N . ASN B 1 127 ? 14.836 -16.5 3.791 1 77.62 127 ASN B N 1
ATOM 3448 C C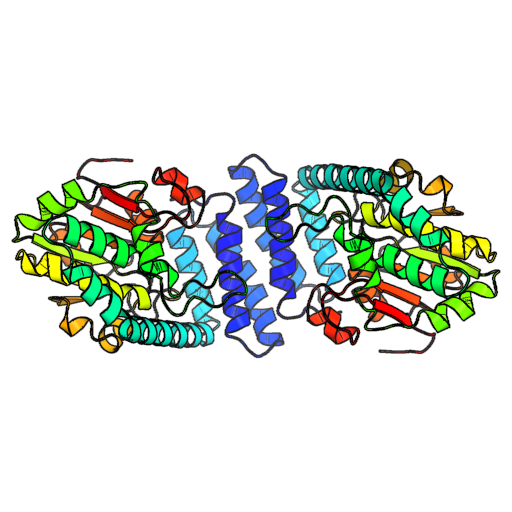A . ASN B 1 127 ? 15.812 -17.344 3.113 1 77.62 127 ASN B CA 1
ATOM 3449 C C . ASN B 1 127 ? 15.32 -18.781 2.967 1 77.62 127 ASN B C 1
ATOM 3451 O O . ASN B 1 127 ? 15.602 -19.438 1.968 1 77.62 127 ASN B O 1
ATOM 3455 N N . LYS B 1 128 ? 14.656 -19.25 3.965 1 86.5 128 LYS B N 1
ATOM 3456 C CA . LYS B 1 128 ? 14.07 -20.594 3.945 1 86.5 128 LYS B CA 1
ATOM 3457 C C . LYS B 1 128 ? 12.781 -20.641 4.762 1 86.5 128 LYS B C 1
ATOM 3459 O O . LYS B 1 128 ? 12.539 -19.766 5.605 1 86.5 128 LYS B O 1
ATOM 3464 N N . ILE B 1 129 ? 12 -21.625 4.441 1 90.38 129 ILE B N 1
ATOM 3465 C CA . ILE B 1 129 ? 10.789 -21.875 5.219 1 90.38 129 ILE B CA 1
ATOM 3466 C C . ILE B 1 129 ? 11.07 -22.922 6.297 1 90.38 129 ILE B C 1
ATOM 3468 O O . ILE B 1 129 ? 11.602 -23.984 6.004 1 90.38 129 ILE B O 1
ATOM 3472 N N . SER B 1 130 ? 10.711 -22.688 7.449 1 92.88 130 SER B N 1
ATOM 3473 C CA . SER B 1 130 ? 10.961 -23.641 8.531 1 92.88 130 SER B CA 1
ATOM 3474 C C . SER B 1 130 ? 10.102 -24.891 8.375 1 92.88 130 SER B C 1
ATOM 3476 O O . SER B 1 130 ? 8.93 -24.797 8.008 1 92.88 130 SER B O 1
ATOM 3478 N N . ILE B 1 131 ? 10.688 -26.047 8.742 1 95.56 131 ILE B N 1
ATOM 3479 C CA . ILE B 1 131 ? 9.969 -27.312 8.695 1 95.56 131 ILE B CA 1
ATOM 3480 C C . ILE B 1 131 ? 8.805 -27.281 9.68 1 95.56 131 ILE B C 1
ATOM 3482 O O . ILE B 1 131 ? 7.707 -27.75 9.367 1 95.56 131 ILE B O 1
ATOM 3486 N N . ASP B 1 132 ? 9.062 -26.75 10.812 1 95.06 132 ASP B N 1
ATOM 3487 C CA . ASP B 1 132 ? 8.031 -26.625 11.836 1 95.06 132 ASP B CA 1
ATOM 3488 C C . ASP B 1 132 ? 6.836 -25.828 11.32 1 95.06 132 ASP B C 1
ATOM 3490 O O . ASP B 1 132 ? 5.684 -26.172 11.602 1 95.06 132 ASP B O 1
ATOM 3494 N N . ARG B 1 133 ? 7.074 -24.797 10.641 1 92.81 133 ARG B N 1
ATOM 3495 C CA . ARG B 1 133 ? 6.004 -23.984 10.078 1 92.81 133 ARG B CA 1
ATOM 3496 C C . ARG B 1 133 ? 5.203 -24.766 9.047 1 92.81 133 ARG B C 1
ATOM 3498 O O . ARG B 1 133 ? 3.975 -24.688 9 1 92.81 133 ARG B O 1
ATOM 3505 N N . ILE B 1 134 ? 5.902 -25.516 8.156 1 95.62 134 ILE B N 1
ATOM 3506 C CA . ILE B 1 134 ? 5.242 -26.328 7.141 1 95.62 134 ILE B CA 1
ATOM 3507 C C . ILE B 1 134 ? 4.336 -27.359 7.805 1 95.62 134 ILE B C 1
ATOM 3509 O O . ILE B 1 134 ? 3.182 -27.531 7.406 1 95.62 134 ILE B O 1
ATOM 3513 N N . LEU B 1 135 ? 4.855 -27.953 8.852 1 94.31 135 LEU B N 1
ATOM 3514 C CA . LEU B 1 135 ? 4.125 -29 9.562 1 94.31 135 LEU B CA 1
ATOM 3515 C C . LEU B 1 135 ? 2.912 -28.422 10.281 1 94.31 135 LEU B C 1
ATOM 3517 O O . LEU B 1 135 ? 1.831 -29.016 10.258 1 94.31 135 LEU B O 1
ATOM 3521 N N . SER B 1 136 ? 3.113 -27.312 10.852 1 95.19 136 SER B N 1
ATOM 3522 C CA . SER B 1 136 ? 2.102 -26.781 11.766 1 95.19 136 SER B CA 1
ATOM 3523 C C . SER B 1 136 ? 1.017 -26.016 11.008 1 95.19 136 SER B C 1
ATOM 3525 O O . SER B 1 136 ? -0.093 -25.844 11.516 1 95.19 136 SER B O 1
ATOM 3527 N N . THR B 1 137 ? 1.29 -25.516 9.836 1 95.81 137 THR B N 1
ATOM 3528 C CA . THR B 1 137 ? 0.271 -24.828 9.062 1 95.81 137 THR B CA 1
ATOM 3529 C C . THR B 1 137 ? -0.776 -25.797 8.531 1 95.81 137 THR B C 1
ATOM 3531 O O . THR B 1 137 ? -0.442 -26.766 7.832 1 95.81 137 THR B O 1
ATOM 3534 N N . PRO B 1 138 ? -1.978 -25.547 8.836 1 96.25 138 PRO B N 1
ATOM 3535 C CA . PRO B 1 138 ? -2.99 -26.531 8.453 1 96.25 138 PRO B CA 1
ATOM 3536 C C . PRO B 1 138 ? -3.416 -26.391 6.992 1 96.25 138 PRO B C 1
ATOM 3538 O O . PRO B 1 138 ? -3.357 -25.297 6.426 1 96.25 138 PRO B O 1
ATOM 3541 N N . LEU B 1 139 ? -3.799 -27.469 6.398 1 97.94 139 LEU B N 1
ATOM 3542 C CA . LEU B 1 139 ? -4.59 -27.484 5.172 1 97.94 139 LEU B CA 1
ATOM 3543 C C . LEU B 1 139 ? -6.062 -27.234 5.469 1 97.94 139 LEU B C 1
ATOM 3545 O O . LEU B 1 139 ? -6.75 -28.109 6.004 1 97.94 139 LEU B O 1
ATOM 3549 N N . ILE B 1 140 ? -6.512 -26.094 5.102 1 98 140 ILE B N 1
ATOM 3550 C CA . ILE B 1 140 ? -7.906 -25.75 5.367 1 98 140 ILE B CA 1
ATOM 3551 C C . ILE B 1 140 ? -8.82 -26.547 4.438 1 98 140 ILE B C 1
ATOM 3553 O O . ILE B 1 140 ? -9.875 -27.031 4.852 1 98 140 ILE B O 1
ATOM 3557 N N . ILE B 1 141 ? -8.5 -26.609 3.211 1 98.06 141 ILE B N 1
ATOM 3558 C CA . ILE B 1 141 ? -9.055 -27.578 2.273 1 98.06 141 ILE B CA 1
ATOM 3559 C C . ILE B 1 141 ? -8.039 -28.703 2.031 1 98.06 141 ILE B C 1
ATOM 3561 O O . ILE B 1 141 ? -6.953 -28.453 1.505 1 98.06 141 ILE B O 1
ATOM 3565 N N . ASP B 1 142 ? -8.445 -29.906 2.463 1 98.38 142 ASP B N 1
ATOM 3566 C CA . ASP B 1 142 ? -7.5 -31.031 2.412 1 98.38 142 ASP B CA 1
ATOM 3567 C C . ASP B 1 142 ? -8.094 -32.219 1.661 1 98.38 142 ASP B C 1
ATOM 3569 O O . ASP B 1 142 ? -8.648 -33.125 2.275 1 98.38 142 ASP B O 1
ATOM 3573 N N . HIS B 1 143 ? -7.879 -32.188 0.438 1 98.5 143 HIS B N 1
ATOM 3574 C CA . HIS B 1 143 ? -8.305 -33.312 -0.376 1 98.5 143 HIS B CA 1
ATOM 3575 C C . HIS B 1 143 ? -7.133 -34.25 -0.679 1 98.5 143 HIS B C 1
ATOM 3577 O O . HIS B 1 143 ? -7.156 -34.969 -1.676 1 98.5 143 HIS B O 1
ATOM 3583 N N . THR B 1 144 ? -6.094 -34.219 0.125 1 98.62 144 THR B N 1
ATOM 3584 C CA . THR B 1 144 ? -4.852 -34.938 -0.158 1 98.62 144 THR B CA 1
ATOM 3585 C C . THR B 1 144 ? -5.082 -36.438 -0.146 1 98.62 144 THR B C 1
ATOM 3587 O O . THR B 1 144 ? -4.43 -37.188 -0.891 1 98.62 144 THR B O 1
ATOM 3590 N N . ARG B 1 145 ? -5.945 -36.906 0.702 1 98.56 145 ARG B N 1
ATOM 3591 C CA . ARG B 1 145 ? -6.203 -38.344 0.719 1 98.56 145 ARG B CA 1
ATOM 3592 C C . ARG B 1 145 ? -6.773 -38.812 -0.614 1 98.56 145 ARG B C 1
ATOM 3594 O O . ARG B 1 145 ? -6.309 -39.812 -1.18 1 98.56 145 ARG B O 1
ATOM 3601 N N . GLU B 1 146 ? -7.773 -38.125 -1.107 1 98.25 146 GLU B N 1
ATOM 3602 C CA . GLU B 1 146 ? -8.375 -38.469 -2.395 1 98.25 146 GLU B CA 1
ATOM 3603 C C . GLU B 1 146 ? -7.359 -38.344 -3.525 1 98.25 146 GLU B C 1
ATOM 3605 O O . GLU B 1 146 ? -7.336 -39.188 -4.43 1 98.25 146 GLU B O 1
ATOM 3610 N N . ILE B 1 147 ? -6.598 -37.344 -3.473 1 98.44 147 ILE B N 1
ATOM 3611 C CA . ILE B 1 147 ? -5.562 -37.125 -4.48 1 98.44 147 ILE B CA 1
ATOM 3612 C C . ILE B 1 147 ? -4.57 -38.281 -4.457 1 98.44 147 ILE B C 1
ATOM 3614 O O . ILE B 1 147 ? -4.234 -38.844 -5.504 1 98.44 147 ILE B O 1
ATOM 3618 N N . TYR B 1 148 ? -4.152 -38.625 -3.254 1 98.56 148 TYR B N 1
ATOM 3619 C CA . TYR B 1 148 ? -3.207 -39.719 -3.072 1 98.56 148 TYR B CA 1
ATOM 3620 C C . TYR B 1 148 ? -3.756 -41 -3.656 1 98.56 148 TYR B C 1
ATOM 3622 O O . TYR B 1 148 ? -3.051 -41.719 -4.379 1 98.56 148 TYR B O 1
ATOM 3630 N N . ASP B 1 149 ? -4.961 -41.281 -3.307 1 98.25 149 ASP B N 1
ATOM 3631 C CA . ASP B 1 149 ? -5.59 -42.531 -3.768 1 98.25 149 ASP B CA 1
ATOM 3632 C C . ASP B 1 149 ? -5.676 -42.562 -5.293 1 98.25 149 ASP B C 1
ATOM 3634 O O . ASP B 1 149 ? -5.574 -43.625 -5.898 1 98.25 149 ASP B O 1
ATOM 3638 N N . TYR B 1 150 ? -5.863 -41.469 -5.895 1 97.38 150 TYR B N 1
ATOM 3639 C CA . TYR B 1 150 ? -5.961 -41.344 -7.348 1 97.38 150 TYR B CA 1
ATOM 3640 C C . TYR B 1 150 ? -4.598 -41.562 -8 1 97.38 150 TYR B C 1
ATOM 3642 O O . TYR B 1 150 ? -4.477 -42.281 -8.984 1 97.38 150 TYR B O 1
ATOM 3650 N N . ILE B 1 151 ? -3.562 -41 -7.484 1 97.38 151 ILE B N 1
ATOM 3651 C CA . ILE B 1 151 ? -2.268 -40.969 -8.156 1 97.38 151 ILE B CA 1
ATOM 3652 C C . ILE B 1 151 ? -1.522 -42.281 -7.922 1 97.38 151 ILE B C 1
ATOM 3654 O O . ILE B 1 151 ? -0.686 -42.688 -8.734 1 97.38 151 ILE B O 1
ATOM 3658 N N . ARG B 1 152 ? -1.77 -42.906 -6.801 1 97.75 152 ARG B N 1
ATOM 3659 C CA . ARG B 1 152 ? -1.027 -44.094 -6.461 1 97.75 152 ARG B CA 1
ATOM 3660 C C . ARG B 1 152 ? -1.364 -45.25 -7.422 1 97.75 152 ARG B C 1
ATOM 3662 O O . ARG B 1 152 ? -0.666 -46.25 -7.461 1 97.75 152 ARG B O 1
ATOM 3669 N N . ILE B 1 153 ? -2.492 -45.125 -8.125 1 97.69 153 ILE B N 1
ATOM 3670 C CA . ILE B 1 153 ? -2.881 -46.125 -9.109 1 97.69 153 ILE B CA 1
ATOM 3671 C C . ILE B 1 153 ? -1.835 -46.188 -10.219 1 97.69 153 ILE B C 1
ATOM 3673 O O . ILE B 1 153 ? -1.58 -47.25 -10.781 1 97.69 153 ILE B O 1
ATOM 3677 N N . GLY B 1 154 ? -1.279 -45.062 -10.578 1 97.88 154 GLY B N 1
ATOM 3678 C CA . GLY B 1 154 ? -0.235 -45 -11.586 1 97.88 154 GLY B CA 1
ATOM 3679 C C . GLY B 1 154 ? -0.776 -44.906 -13 1 97.88 154 GLY B C 1
ATOM 3680 O O . GLY B 1 154 ? -1.991 -44.906 -13.203 1 97.88 154 GLY B O 1
ATOM 3681 N N . GLY B 1 155 ? 0.172 -44.625 -13.953 1 98.25 155 GLY B N 1
ATOM 3682 C CA . GLY B 1 155 ? -0.167 -44.625 -15.367 1 98.25 155 GLY B CA 1
ATOM 3683 C C . GLY B 1 155 ? -0.854 -43.344 -15.828 1 98.25 155 GLY B C 1
ATOM 3684 O O . GLY B 1 155 ? -1.524 -43.344 -16.859 1 98.25 155 GLY B O 1
ATOM 3685 N N . LYS B 1 156 ? -0.83 -42.375 -15.062 1 98.19 156 LYS B N 1
ATOM 3686 C CA . LYS B 1 156 ? -1.49 -41.094 -15.406 1 98.19 156 LYS B CA 1
ATOM 3687 C C . LYS B 1 156 ? -0.522 -40.156 -16.094 1 98.19 156 LYS B C 1
ATOM 3689 O O . LYS B 1 156 ? 0.663 -40.094 -15.758 1 98.19 156 LYS B O 1
ATOM 3694 N N . LYS B 1 157 ? -1.066 -39.438 -17.031 1 98.62 157 LYS B N 1
ATOM 3695 C CA . LYS B 1 157 ? -0.392 -38.281 -17.578 1 98.62 157 LYS B CA 1
ATOM 3696 C C . LYS B 1 157 ? -0.797 -37 -16.828 1 98.62 157 LYS B C 1
ATOM 3698 O O . LYS B 1 157 ? -1.937 -36.531 -16.953 1 98.62 157 LYS B O 1
ATOM 3703 N N . ILE B 1 158 ? 0.167 -36.406 -16.109 1 98.75 158 ILE B N 1
ATOM 3704 C CA . ILE B 1 158 ? -0.125 -35.281 -15.234 1 98.75 158 ILE B CA 1
ATOM 3705 C C . ILE B 1 158 ? 0.529 -34 -15.781 1 98.75 158 ILE B C 1
ATOM 3707 O O . ILE B 1 158 ? 1.735 -34 -16.031 1 98.75 158 ILE B O 1
ATOM 3711 N N . LEU B 1 159 ? -0.247 -32.969 -16.062 1 98.75 159 LEU B N 1
ATOM 3712 C CA . LEU B 1 159 ? 0.292 -31.656 -16.359 1 98.75 159 LEU B CA 1
ATOM 3713 C C . LEU B 1 159 ? 0.484 -30.844 -15.086 1 98.75 159 LEU B C 1
ATOM 3715 O O . LEU B 1 159 ? -0.455 -30.672 -14.305 1 98.75 159 LEU B O 1
ATOM 3719 N N . TRP B 1 160 ? 1.678 -30.375 -14.883 1 98.88 160 TRP B N 1
ATOM 3720 C CA . TRP B 1 160 ? 2.039 -29.594 -13.703 1 98.88 160 TRP B CA 1
ATOM 3721 C C . TRP B 1 160 ? 2.234 -28.125 -14.062 1 98.88 160 TRP B C 1
ATOM 3723 O O . TRP B 1 160 ? 3.287 -27.734 -14.578 1 98.88 160 TRP B O 1
ATOM 3733 N N . LEU B 1 161 ? 1.229 -27.297 -13.828 1 98.81 161 LEU B N 1
ATOM 3734 C CA . LEU B 1 161 ? 1.33 -25.859 -14.094 1 98.81 161 LEU B CA 1
ATOM 3735 C C . LEU B 1 161 ? 2.111 -25.156 -12.984 1 98.81 161 LEU B C 1
ATOM 3737 O O . LEU B 1 161 ? 1.617 -25.016 -11.867 1 98.81 161 LEU B O 1
ATOM 3741 N N . PHE B 1 162 ? 3.252 -24.672 -13.367 1 98.56 162 PHE B N 1
ATOM 3742 C CA . PHE B 1 162 ? 4.121 -24.031 -12.398 1 98.56 162 PHE B CA 1
ATOM 3743 C C . PHE B 1 162 ? 3.584 -22.641 -12.031 1 98.56 162 PHE B C 1
ATOM 3745 O O . PHE B 1 162 ? 2.799 -22.062 -12.781 1 98.56 162 PHE B O 1
ATOM 3752 N N . ASP B 1 163 ? 4.023 -22.156 -10.891 1 97.56 163 ASP B N 1
ATOM 3753 C CA . ASP B 1 163 ? 3.82 -20.781 -10.445 1 97.56 163 ASP B CA 1
ATOM 3754 C C . ASP B 1 163 ? 5.152 -20.047 -10.297 1 97.56 163 ASP B C 1
ATOM 3756 O O . ASP B 1 163 ? 5.914 -19.922 -11.258 1 97.56 163 ASP B O 1
ATOM 3760 N N . ASN B 1 164 ? 5.598 -19.688 -9.102 1 96.44 164 ASN B N 1
ATOM 3761 C CA . ASN B 1 164 ? 6.816 -18.922 -8.867 1 96.44 164 ASN B CA 1
ATOM 3762 C C . ASN B 1 164 ? 8.062 -19.766 -9.141 1 96.44 164 ASN B C 1
ATOM 3764 O O . ASN B 1 164 ? 8.062 -20.969 -8.922 1 96.44 164 ASN B O 1
ATOM 3768 N N . ALA B 1 165 ? 9.047 -19.156 -9.508 1 97.06 165 ALA B N 1
ATOM 3769 C CA . ALA B 1 165 ? 10.281 -19.812 -9.922 1 97.06 165 ALA B CA 1
ATOM 3770 C C . ALA B 1 165 ? 10.906 -20.578 -8.758 1 97.06 165 ALA B C 1
ATOM 3772 O O . ALA B 1 165 ? 11.266 -21.75 -8.898 1 97.06 165 ALA B O 1
ATOM 3773 N N . GLY B 1 166 ? 11.086 -19.969 -7.629 1 95.94 166 GLY B N 1
ATOM 3774 C CA . GLY B 1 166 ? 11.672 -20.656 -6.484 1 95.94 166 GLY B CA 1
ATOM 3775 C C . GLY B 1 166 ? 10.852 -21.828 -5.996 1 95.94 166 GLY B C 1
ATOM 3776 O O . GLY B 1 166 ? 11.398 -22.875 -5.637 1 95.94 166 GLY B O 1
ATOM 3777 N N . GLU B 1 167 ? 9.609 -21.609 -5.996 1 96.56 167 GLU B N 1
ATOM 3778 C CA . GLU B 1 167 ? 8.648 -22.625 -5.582 1 96.56 167 GLU B CA 1
ATOM 3779 C C . GLU B 1 167 ? 8.789 -23.906 -6.414 1 96.56 167 GLU B C 1
ATOM 3781 O O . GLU B 1 167 ? 8.609 -25 -5.898 1 96.56 167 GLU B O 1
ATOM 3786 N N . SER B 1 168 ? 9.094 -23.781 -7.641 1 98.12 168 SER B N 1
ATOM 3787 C CA . SER B 1 168 ? 9.164 -24.891 -8.586 1 98.12 168 SER B CA 1
ATOM 3788 C C . SER B 1 168 ? 10.211 -25.906 -8.156 1 98.12 168 SER B C 1
ATOM 3790 O O . SER B 1 168 ? 10.078 -27.094 -8.438 1 98.12 168 SER B O 1
ATOM 3792 N N . VAL B 1 169 ? 11.242 -25.453 -7.52 1 98.06 169 VAL B N 1
ATOM 3793 C CA . VAL B 1 169 ? 12.297 -26.344 -7.035 1 98.06 169 VAL B CA 1
ATOM 3794 C C . VAL B 1 169 ? 11.742 -27.25 -5.938 1 98.06 169 VAL B C 1
ATOM 3796 O O . VAL B 1 169 ? 11.992 -28.453 -5.938 1 98.06 169 VAL B O 1
ATOM 3799 N N . LEU B 1 170 ? 10.969 -26.719 -5.074 1 97.75 170 LEU B N 1
ATOM 3800 C CA . LEU B 1 170 ? 10.383 -27.5 -3.992 1 97.75 170 LEU B CA 1
ATOM 3801 C C . LEU B 1 170 ? 9.328 -28.469 -4.527 1 97.75 170 LEU B C 1
ATOM 3803 O O . LEU B 1 170 ? 9.102 -29.531 -3.949 1 97.75 170 LEU B O 1
ATOM 3807 N N . ASP B 1 171 ? 8.727 -28.125 -5.609 1 98.56 171 ASP B N 1
ATOM 3808 C CA . ASP B 1 171 ? 7.762 -29.016 -6.262 1 98.56 171 ASP B CA 1
ATOM 3809 C C . ASP B 1 171 ? 8.391 -30.359 -6.605 1 98.56 171 ASP B C 1
ATOM 3811 O O . ASP B 1 171 ? 7.684 -31.359 -6.715 1 98.56 171 ASP B O 1
ATOM 3815 N N . THR B 1 172 ? 9.703 -30.406 -6.844 1 98.69 172 THR B N 1
ATOM 3816 C CA . THR B 1 172 ? 10.367 -31.609 -7.324 1 98.69 172 THR B CA 1
ATOM 3817 C C . THR B 1 172 ? 10.195 -32.75 -6.336 1 98.69 172 THR B C 1
ATOM 3819 O O . THR B 1 172 ? 10.109 -33.938 -6.734 1 98.69 172 THR B O 1
ATOM 3822 N N . LEU B 1 173 ? 10.102 -32.438 -5.086 1 98.69 173 LEU B N 1
ATOM 3823 C CA . LEU B 1 173 ? 9.93 -33.469 -4.074 1 98.69 173 LEU B CA 1
ATOM 3824 C C . LEU B 1 173 ? 8.609 -34.219 -4.262 1 98.69 173 LEU B C 1
ATOM 3826 O O . LEU B 1 173 ? 8.547 -35.438 -4.145 1 98.69 173 LEU B O 1
ATOM 3830 N N . LEU B 1 174 ? 7.578 -33.469 -4.508 1 98.81 174 LEU B N 1
ATOM 3831 C CA . LEU B 1 174 ? 6.262 -34.062 -4.738 1 98.81 174 LEU B CA 1
ATOM 3832 C C . LEU B 1 174 ? 6.211 -34.781 -6.086 1 98.81 174 LEU B C 1
ATOM 3834 O O . LEU B 1 174 ? 5.645 -35.875 -6.195 1 98.81 174 LEU B O 1
ATOM 3838 N N . VAL B 1 175 ? 6.781 -34.25 -7.082 1 98.81 175 VAL B N 1
ATOM 3839 C CA . VAL B 1 175 ? 6.809 -34.781 -8.438 1 98.81 175 VAL B CA 1
ATOM 3840 C C . VAL B 1 175 ? 7.477 -36.156 -8.43 1 98.81 175 VAL B C 1
ATOM 3842 O O . VAL B 1 175 ? 6.992 -37.094 -9.062 1 98.81 175 VAL B O 1
ATOM 3845 N N . GLU B 1 176 ? 8.562 -36.25 -7.711 1 98.5 176 GLU B N 1
ATOM 3846 C CA . GLU B 1 176 ? 9.266 -37.531 -7.605 1 98.5 176 GLU B CA 1
ATOM 3847 C C . GLU B 1 176 ? 8.352 -38.625 -7.031 1 98.5 176 GLU B C 1
ATOM 3849 O O . GLU B 1 176 ? 8.391 -39.75 -7.48 1 98.5 176 GLU B O 1
ATOM 3854 N N . ILE B 1 177 ? 7.625 -38.25 -6.059 1 98.56 177 ILE B N 1
ATOM 3855 C CA . ILE B 1 177 ? 6.688 -39.219 -5.461 1 98.56 177 ILE B CA 1
ATOM 3856 C C . ILE B 1 177 ? 5.664 -39.656 -6.504 1 98.56 177 ILE B C 1
ATOM 3858 O O . ILE B 1 177 ? 5.383 -40.844 -6.645 1 98.56 177 ILE B O 1
ATOM 3862 N N . LEU B 1 178 ? 5.098 -38.719 -7.277 1 98.69 178 LEU B N 1
ATOM 3863 C CA . LEU B 1 178 ? 4.129 -39.031 -8.32 1 98.69 178 LEU B CA 1
ATOM 3864 C C . LEU B 1 178 ? 4.73 -39.969 -9.359 1 98.69 178 LEU B C 1
ATOM 3866 O O . LEU B 1 178 ? 4.07 -40.906 -9.797 1 98.69 178 LEU B O 1
ATOM 3870 N N . GLN B 1 179 ? 5.926 -39.719 -9.719 1 98.75 179 GLN B N 1
ATOM 3871 C CA . GLN B 1 179 ? 6.625 -40.531 -10.719 1 98.75 179 GLN B CA 1
ATOM 3872 C C . GLN B 1 179 ? 6.918 -41.938 -10.188 1 98.75 179 GLN B C 1
ATOM 3874 O O . GLN B 1 179 ? 6.859 -42.906 -10.938 1 98.75 179 GLN B O 1
ATOM 3879 N N . ASN B 1 180 ? 7.27 -42 -8.93 1 98.25 180 ASN B N 1
ATOM 3880 C CA . ASN B 1 180 ? 7.582 -43.281 -8.32 1 98.25 180 ASN B CA 1
ATOM 3881 C C . ASN B 1 180 ? 6.383 -44.219 -8.352 1 98.25 180 ASN B C 1
ATOM 3883 O O . ASN B 1 180 ? 6.543 -45.438 -8.305 1 98.25 180 ASN B O 1
ATOM 3887 N N . TYR B 1 181 ? 5.25 -43.688 -8.422 1 98.19 181 TYR B N 1
ATOM 3888 C CA . TYR B 1 181 ? 4.047 -44.5 -8.531 1 98.19 181 TYR B CA 1
ATOM 3889 C C . TYR B 1 181 ? 3.732 -44.812 -9.984 1 98.19 181 TYR B C 1
ATOM 3891 O O . TYR B 1 181 ? 2.691 -45.406 -10.289 1 98.19 181 TYR B O 1
ATOM 3899 N N . GLY B 1 182 ? 4.543 -44.312 -10.906 1 98.56 182 GLY B N 1
ATOM 3900 C CA . GLY B 1 182 ? 4.434 -44.719 -12.297 1 98.56 182 GLY B CA 1
ATOM 3901 C C . GLY B 1 182 ? 3.719 -43.719 -13.164 1 98.56 182 GLY B C 1
ATOM 3902 O O . GLY B 1 182 ? 3.301 -44 -14.281 1 98.56 182 GLY B O 1
ATOM 3903 N N . ASN B 1 183 ? 3.479 -42.531 -12.656 1 98.75 183 ASN B N 1
ATOM 3904 C CA . ASN B 1 183 ? 2.857 -41.438 -13.43 1 98.75 183 ASN B CA 1
ATOM 3905 C C . ASN B 1 183 ? 3.889 -40.688 -14.25 1 98.75 183 ASN B C 1
ATOM 3907 O O . ASN B 1 183 ? 5.066 -40.625 -13.891 1 98.75 183 ASN B O 1
ATOM 3911 N N . LYS B 1 184 ? 3.422 -40.188 -15.367 1 98.81 184 LYS B N 1
ATOM 3912 C CA . LYS B 1 184 ? 4.219 -39.25 -16.156 1 98.81 184 LYS B CA 1
ATOM 3913 C C . LYS B 1 184 ? 3.881 -37.812 -15.797 1 98.81 184 LYS B C 1
ATOM 3915 O O . LYS B 1 184 ? 2.725 -37.406 -15.898 1 98.81 184 LYS B O 1
ATOM 3920 N N . VAL B 1 185 ? 4.848 -37.062 -15.344 1 98.88 185 VAL B N 1
ATOM 3921 C CA . VAL B 1 185 ? 4.605 -35.688 -14.922 1 98.88 185 VAL B CA 1
ATOM 3922 C C . VAL B 1 185 ? 5.27 -34.719 -15.906 1 98.88 185 VAL B C 1
ATOM 3924 O O . VAL B 1 185 ? 6.496 -34.719 -16.047 1 98.88 185 VAL B O 1
ATOM 3927 N N . ILE B 1 186 ? 4.488 -33.938 -16.594 1 98.88 186 ILE B N 1
ATOM 3928 C CA . ILE B 1 186 ? 4.941 -32.938 -17.562 1 98.88 186 ILE B CA 1
ATOM 3929 C C . ILE B 1 186 ? 4.859 -31.547 -16.938 1 98.88 186 ILE B C 1
ATOM 3931 O O . ILE B 1 186 ? 3.773 -31.078 -16.609 1 98.88 186 ILE B O 1
ATOM 3935 N N . GLY B 1 187 ? 6.039 -30.922 -16.797 1 98.81 187 GLY B N 1
ATOM 3936 C CA . GLY B 1 187 ? 6.07 -29.547 -16.297 1 98.81 187 GLY B CA 1
ATOM 3937 C C . GLY B 1 187 ? 5.688 -28.531 -17.344 1 98.81 187 GLY B C 1
ATOM 3938 O O . GLY B 1 187 ? 6.145 -28.609 -18.484 1 98.81 187 GLY B O 1
ATOM 3939 N N . VAL B 1 188 ? 4.84 -27.594 -16.953 1 98.81 188 VAL B N 1
ATOM 3940 C CA . VAL B 1 188 ? 4.359 -26.562 -17.859 1 98.81 188 VAL B CA 1
ATOM 3941 C C . VAL B 1 188 ? 4.758 -25.188 -17.344 1 98.81 188 VAL B C 1
ATOM 3943 O O . VAL B 1 188 ? 4.254 -24.734 -16.312 1 98.81 188 VAL B O 1
ATOM 3946 N N . ALA B 1 189 ? 5.625 -24.531 -18.062 1 98.69 189 ALA B N 1
ATOM 3947 C CA . ALA B 1 189 ? 6.098 -23.188 -17.703 1 98.69 189 ALA B CA 1
ATOM 3948 C C . ALA B 1 189 ? 5.527 -22.141 -18.625 1 98.69 189 ALA B C 1
ATOM 3950 O O . ALA B 1 189 ? 5.059 -22.453 -19.734 1 98.69 189 ALA B O 1
ATOM 3951 N N . LYS B 1 190 ? 5.52 -20.922 -18.156 1 98.31 190 LYS B N 1
ATOM 3952 C CA . LYS B 1 190 ? 5.117 -19.797 -19 1 98.31 190 LYS B CA 1
ATOM 3953 C C . LYS B 1 190 ? 6.188 -19.484 -20.047 1 98.31 190 LYS B C 1
ATOM 3955 O O . LYS B 1 190 ? 7.359 -19.828 -19.859 1 98.31 190 LYS B O 1
ATOM 3960 N N . GLU B 1 191 ? 5.746 -18.875 -21.109 1 98.56 191 GLU B N 1
ATOM 3961 C CA . GLU B 1 191 ? 6.691 -18.422 -22.109 1 98.56 191 GLU B CA 1
ATOM 3962 C C . GLU B 1 191 ? 7.457 -17.188 -21.641 1 98.56 191 GLU B C 1
ATOM 3964 O O . GLU B 1 191 ? 6.957 -16.422 -20.812 1 98.56 191 GLU B O 1
ATOM 3969 N N . ASP B 1 192 ? 8.648 -17.062 -22.125 1 97.94 192 ASP B N 1
ATOM 3970 C CA . ASP B 1 192 ? 9.398 -15.844 -21.844 1 97.94 192 ASP B CA 1
ATOM 3971 C C . ASP B 1 192 ? 8.719 -14.633 -22.484 1 97.94 192 ASP B C 1
ATOM 3973 O O . ASP B 1 192 ? 8.156 -14.742 -23.578 1 97.94 192 ASP B O 1
ATOM 3977 N N . PRO B 1 193 ? 8.688 -13.453 -21.875 1 97.5 193 PRO B N 1
ATOM 3978 C CA . PRO B 1 193 ? 9.484 -13.094 -20.703 1 97.5 193 PRO B CA 1
ATOM 3979 C C . PRO B 1 193 ? 8.773 -13.406 -19.391 1 97.5 193 PRO B C 1
ATOM 3981 O O . PRO B 1 193 ? 9.328 -13.172 -18.312 1 97.5 193 PRO B O 1
ATOM 3984 N N . GLY B 1 194 ? 7.566 -13.945 -19.484 1 97.56 194 GLY B N 1
ATOM 3985 C CA . GLY B 1 194 ? 6.863 -14.43 -18.312 1 97.56 194 GLY B CA 1
ATOM 3986 C C . GLY B 1 194 ? 6.055 -13.352 -17.625 1 97.56 194 GLY B C 1
ATOM 3987 O O . GLY B 1 194 ? 5.977 -12.219 -18.094 1 97.56 194 GLY B O 1
ATOM 3988 N N . PHE B 1 195 ? 5.461 -13.734 -16.5 1 98.06 195 PHE B N 1
ATOM 3989 C CA . PHE B 1 195 ? 4.648 -12.867 -15.656 1 98.06 195 PHE B CA 1
ATOM 3990 C C . PHE B 1 195 ? 5.254 -12.758 -14.258 1 98.06 195 PHE B C 1
ATOM 3992 O O . PHE B 1 195 ? 5.203 -13.719 -13.477 1 98.06 195 PHE B O 1
ATOM 3999 N N . GLN B 1 196 ? 5.836 -11.609 -13.953 1 97 196 GLN B N 1
ATOM 4000 C CA . GLN B 1 196 ? 6.422 -11.352 -12.648 1 97 196 GLN B CA 1
ATOM 4001 C C . GLN B 1 196 ? 7.438 -12.43 -12.273 1 97 196 GLN B C 1
ATOM 4003 O O . GLN B 1 196 ? 8.391 -12.672 -13.023 1 97 196 GLN B O 1
ATOM 4008 N N . ASN B 1 197 ? 7.293 -13.039 -11.18 1 96.12 197 ASN B N 1
ATOM 4009 C CA . ASN B 1 197 ? 8.281 -14.008 -10.719 1 96.12 197 ASN B CA 1
ATOM 4010 C C . ASN B 1 197 ? 7.871 -15.438 -11.055 1 96.12 197 ASN B C 1
ATOM 4012 O O . ASN B 1 197 ? 8.445 -16.391 -10.531 1 96.12 197 ASN B O 1
ATOM 4016 N N . ASP B 1 198 ? 6.906 -15.594 -11.922 1 97.5 198 ASP B N 1
ATOM 4017 C CA . ASP B 1 198 ? 6.5 -16.922 -12.375 1 97.5 198 ASP B CA 1
ATOM 4018 C C . ASP B 1 198 ? 7.629 -17.609 -13.148 1 97.5 198 ASP B C 1
ATOM 4020 O O . ASP B 1 198 ? 8.414 -16.938 -13.82 1 97.5 198 ASP B O 1
ATOM 4024 N N . LEU B 1 199 ? 7.629 -18.859 -13.062 1 98.06 199 LEU B N 1
ATOM 4025 C CA . LEU B 1 199 ? 8.648 -19.641 -13.758 1 98.06 199 LEU B CA 1
ATOM 4026 C C . LEU B 1 199 ? 8.414 -19.625 -15.266 1 98.06 199 LEU B C 1
ATOM 4028 O O . LEU B 1 199 ? 7.301 -19.859 -15.734 1 98.06 199 LEU B O 1
ATOM 4032 N N . THR B 1 200 ? 9.438 -19.359 -16.031 1 98.5 200 THR B N 1
ATOM 4033 C CA . THR B 1 200 ? 9.383 -19.391 -17.484 1 98.5 200 THR B CA 1
ATOM 4034 C C . THR B 1 200 ? 10.164 -20.594 -18.016 1 98.5 200 THR B C 1
ATOM 4036 O O . THR B 1 200 ? 10.867 -21.281 -17.266 1 98.5 200 THR B O 1
ATOM 4039 N N . ILE B 1 201 ? 9.992 -20.828 -19.281 1 98.5 201 ILE B N 1
ATOM 4040 C CA . ILE B 1 201 ? 10.648 -21.969 -19.906 1 98.5 201 ILE B CA 1
ATOM 4041 C C . ILE B 1 201 ? 12.164 -21.844 -19.75 1 98.5 201 ILE B C 1
ATOM 4043 O O . ILE B 1 201 ? 12.836 -22.828 -19.453 1 98.5 201 ILE B O 1
ATOM 4047 N N . SER B 1 202 ? 12.742 -20.656 -19.844 1 98.31 202 SER B N 1
ATOM 4048 C CA . SER B 1 202 ? 14.18 -20.469 -19.656 1 98.31 202 SER B CA 1
ATOM 4049 C C . SER B 1 202 ? 14.578 -20.734 -18.203 1 98.31 202 SER B C 1
ATOM 4051 O O . SER B 1 202 ? 15.648 -21.297 -17.953 1 98.31 202 SER B O 1
ATOM 4053 N N . ASP B 1 203 ? 13.742 -20.328 -17.344 1 98.38 203 ASP B N 1
ATOM 4054 C CA . ASP B 1 203 ? 14.016 -20.547 -15.922 1 98.38 203 ASP B CA 1
ATOM 4055 C C . ASP B 1 203 ? 14.094 -22.047 -15.609 1 98.38 203 ASP B C 1
ATOM 4057 O O . ASP B 1 203 ? 14.844 -22.453 -14.727 1 98.38 203 ASP B O 1
ATOM 4061 N N . THR B 1 204 ? 13.258 -22.859 -16.266 1 98.56 204 THR B N 1
ATOM 4062 C CA . THR B 1 204 ? 13.219 -24.297 -15.977 1 98.56 204 THR B CA 1
ATOM 4063 C C . THR B 1 204 ? 14.586 -24.922 -16.219 1 98.56 204 THR B C 1
ATOM 4065 O O . THR B 1 204 ? 15 -25.812 -15.477 1 98.56 204 THR B O 1
ATOM 4068 N N . TYR B 1 205 ? 15.219 -24.469 -17.219 1 98.06 205 TYR B N 1
ATOM 4069 C CA . TYR B 1 205 ? 16.531 -25.016 -17.547 1 98.06 205 TYR B CA 1
ATOM 4070 C C . TYR B 1 205 ? 17.594 -24.531 -16.578 1 98.06 205 TYR B C 1
ATOM 4072 O O . TYR B 1 205 ? 18.469 -25.281 -16.172 1 98.06 205 TYR B O 1
ATOM 4080 N N . TYR B 1 206 ? 17.422 -23.266 -16.266 1 98.19 206 TYR B N 1
ATOM 4081 C CA . TYR B 1 206 ? 18.328 -22.75 -15.242 1 98.19 206 TYR B CA 1
ATOM 4082 C C . TYR B 1 206 ? 18.172 -23.547 -13.945 1 98.19 206 TYR B C 1
ATOM 4084 O O . TYR B 1 206 ? 19.156 -23.844 -13.281 1 98.19 206 TYR B O 1
ATOM 4092 N N . ALA B 1 207 ? 16.953 -23.844 -13.648 1 98.5 207 ALA B N 1
ATOM 4093 C CA . ALA B 1 207 ? 16.641 -24.547 -12.406 1 98.5 207 ALA B CA 1
ATOM 4094 C C . ALA B 1 207 ? 16.875 -26.047 -12.555 1 98.5 207 ALA B C 1
ATOM 4096 O O . ALA B 1 207 ? 16.703 -26.797 -11.594 1 98.5 207 ALA B O 1
ATOM 4097 N N . ARG B 1 208 ? 17.188 -26.547 -13.727 1 98.12 208 ARG B N 1
ATOM 4098 C CA . ARG B 1 208 ? 17.484 -27.938 -14.023 1 98.12 208 ARG B CA 1
ATOM 4099 C C . ARG B 1 208 ? 16.266 -28.828 -13.742 1 98.12 208 ARG B C 1
ATOM 4101 O O . ARG B 1 208 ? 16.406 -29.938 -13.242 1 98.12 208 ARG B O 1
ATOM 4108 N N . LEU B 1 209 ? 15.156 -28.266 -13.984 1 98.75 209 LEU B N 1
ATOM 4109 C CA . LEU B 1 209 ? 13.922 -29.016 -13.773 1 98.75 209 LEU B CA 1
ATOM 4110 C C . LEU B 1 209 ? 13.734 -30.078 -14.859 1 98.75 209 LEU B C 1
ATOM 4112 O O . LEU B 1 209 ? 13 -31.047 -14.672 1 98.75 209 LEU B O 1
ATOM 4116 N N . ASP B 1 210 ? 14.336 -29.859 -15.992 1 96.94 210 ASP B N 1
ATOM 4117 C CA . ASP B 1 210 ? 14.305 -30.812 -17.094 1 96.94 210 ASP B CA 1
ATOM 4118 C C . ASP B 1 210 ? 14.953 -32.125 -16.688 1 96.94 210 ASP B C 1
ATOM 4120 O O . ASP B 1 210 ? 14.727 -33.156 -17.328 1 96.94 210 ASP B O 1
ATOM 4124 N N . LYS B 1 211 ? 15.672 -32.125 -15.625 1 97.75 211 LYS B N 1
ATOM 4125 C CA . LYS B 1 211 ? 16.312 -33.344 -15.141 1 97.75 211 LYS B CA 1
ATOM 4126 C C . LYS B 1 211 ? 15.383 -34.094 -14.188 1 97.75 211 LYS B C 1
ATOM 4128 O O . LYS B 1 211 ? 15.641 -35.25 -13.859 1 97.75 211 LYS B O 1
ATOM 4133 N N . VAL B 1 212 ? 14.32 -33.469 -13.766 1 98.25 212 VAL B N 1
ATOM 4134 C CA . VAL B 1 212 ? 13.43 -34.094 -12.781 1 98.25 212 VAL B CA 1
ATOM 4135 C C . VAL B 1 212 ? 12.094 -34.438 -13.438 1 98.25 212 VAL B C 1
ATOM 4137 O O . VAL B 1 212 ? 11.594 -35.562 -13.297 1 98.25 212 VAL B O 1
ATOM 4140 N N . PHE B 1 213 ? 11.523 -33.531 -14.133 1 98.81 213 PHE B N 1
ATOM 4141 C CA . PHE B 1 213 ? 10.25 -33.781 -14.797 1 98.81 213 PHE B CA 1
ATOM 4142 C C . PHE B 1 213 ? 10.438 -34.656 -16.031 1 98.81 213 PHE B C 1
ATOM 4144 O O . PHE B 1 213 ? 11.477 -34.594 -16.688 1 98.81 213 PHE B O 1
ATOM 4151 N N . ASP B 1 214 ? 9.438 -35.406 -16.359 1 98.75 214 ASP B N 1
ATOM 4152 C CA . ASP B 1 214 ? 9.523 -36.312 -17.5 1 98.75 214 ASP B CA 1
ATOM 4153 C C . ASP B 1 214 ? 9.641 -35.5 -18.797 1 98.75 214 ASP B C 1
ATOM 4155 O O . ASP B 1 214 ? 10.258 -35.969 -19.766 1 98.75 214 ASP B O 1
ATOM 4159 N N . GLU B 1 215 ? 9.023 -34.406 -18.828 1 98.62 215 GLU B N 1
ATOM 4160 C CA . GLU B 1 215 ? 9 -33.5 -19.953 1 98.62 215 GLU B CA 1
ATOM 4161 C C . GLU B 1 215 ? 8.727 -32.062 -19.5 1 98.62 215 GLU B C 1
ATOM 4163 O O . GLU B 1 215 ? 8.109 -31.844 -18.438 1 98.62 215 GLU B O 1
ATOM 4168 N N . ILE B 1 216 ? 9.305 -31.062 -20.172 1 98.69 216 ILE B N 1
ATOM 4169 C CA . ILE B 1 216 ? 9.039 -29.656 -19.906 1 98.69 216 ILE B CA 1
ATOM 4170 C C . ILE B 1 216 ? 8.492 -29 -21.172 1 98.69 216 ILE B C 1
ATOM 4172 O O . ILE B 1 216 ? 9.062 -29.141 -22.25 1 98.69 216 ILE B O 1
ATOM 4176 N N . ILE B 1 217 ? 7.391 -28.281 -21.031 1 98.62 217 ILE B N 1
ATOM 4177 C CA . ILE B 1 217 ? 6.832 -27.578 -22.172 1 98.62 217 ILE B CA 1
ATOM 4178 C C . ILE B 1 217 ? 6.453 -26.156 -21.766 1 98.62 217 ILE B C 1
ATOM 4180 O O . ILE B 1 217 ? 6.438 -25.828 -20.578 1 98.62 217 ILE B O 1
ATOM 4184 N N . SER B 1 218 ? 6.227 -25.328 -22.734 1 98.56 218 SER B N 1
ATOM 4185 C CA . SER B 1 218 ? 5.738 -23.969 -22.531 1 98.56 218 SER B CA 1
ATOM 4186 C C . SER B 1 218 ? 4.258 -23.859 -22.891 1 98.56 218 SER B C 1
ATOM 4188 O O . SER B 1 218 ? 3.768 -24.562 -23.766 1 98.56 218 SER B O 1
ATOM 4190 N N . THR B 1 219 ? 3.588 -22.969 -22.141 1 98.44 219 THR B N 1
ATOM 4191 C CA . THR B 1 219 ? 2.213 -22.656 -22.516 1 98.44 219 THR B CA 1
ATOM 4192 C C . THR B 1 219 ? 2.176 -21.922 -23.844 1 98.44 219 THR B C 1
ATOM 4194 O O . THR B 1 219 ? 1.119 -21.812 -24.484 1 98.44 219 THR B O 1
ATOM 4197 N N . GLY B 1 220 ? 3.283 -21.359 -24.266 1 98.56 220 GLY B N 1
ATOM 4198 C CA . GLY B 1 220 ? 3.344 -20.516 -25.453 1 98.56 220 GLY B CA 1
ATOM 4199 C C . GLY B 1 220 ? 2.846 -19.094 -25.188 1 98.56 220 GLY B C 1
ATOM 4200 O O . GLY B 1 220 ? 2.672 -18.312 -26.125 1 98.56 220 GLY B O 1
ATOM 4201 N N . TYR B 1 221 ? 2.562 -18.781 -24 1 98.25 221 TYR B N 1
ATOM 4202 C CA . TYR B 1 221 ? 1.984 -17.516 -23.562 1 98.25 221 TYR B CA 1
ATOM 4203 C C . TYR B 1 221 ? 2.584 -17.078 -22.234 1 98.25 221 TYR B C 1
ATOM 4205 O O . TYR B 1 221 ? 2.875 -17.906 -21.359 1 98.25 221 TYR B O 1
ATOM 4213 N N . ASN B 1 222 ? 2.838 -15.789 -22.062 1 98 222 ASN B N 1
ATOM 4214 C CA . ASN B 1 222 ? 3.51 -15.297 -20.859 1 98 222 ASN B CA 1
ATOM 4215 C C . ASN B 1 222 ? 2.508 -14.828 -19.812 1 98 222 ASN B C 1
ATOM 4217 O O . ASN B 1 222 ? 2.865 -14.094 -18.891 1 98 222 ASN B O 1
ATOM 4221 N N . GLY B 1 223 ? 1.25 -15.188 -19.922 1 97.88 223 GLY B N 1
ATOM 4222 C CA . GLY B 1 223 ? 0.216 -14.695 -19.031 1 97.88 223 GLY B CA 1
ATOM 4223 C C . GLY B 1 223 ? 0.286 -15.305 -17.641 1 97.88 223 GLY B C 1
ATOM 4224 O O . GLY B 1 223 ? 0.994 -16.281 -17.422 1 97.88 223 GLY B O 1
ATOM 4225 N N . SER B 1 224 ? -0.479 -14.695 -16.703 1 97.62 224 SER B N 1
ATOM 4226 C CA . SER B 1 224 ? -0.49 -15.102 -15.305 1 97.62 224 SER B CA 1
ATOM 4227 C C . SER B 1 224 ? -1.137 -16.469 -15.125 1 97.62 224 SER B C 1
ATOM 4229 O O . SER B 1 224 ? -0.993 -17.094 -14.078 1 97.62 224 SER B O 1
ATOM 4231 N N . SER B 1 225 ? -1.849 -16.922 -16.109 1 98 225 SER B N 1
ATOM 4232 C CA . SER B 1 225 ? -2.49 -18.219 -16.125 1 98 225 SER B CA 1
ATOM 4233 C C . SER B 1 225 ? -2.586 -18.781 -17.547 1 98 225 SER B C 1
ATOM 4235 O O . SER B 1 225 ? -1.937 -18.266 -18.469 1 98 225 SER B O 1
ATOM 4237 N N . ILE B 1 226 ? -3.355 -19.906 -17.672 1 97.81 226 ILE B N 1
ATOM 4238 C CA . ILE B 1 226 ? -3.465 -20.562 -18.969 1 97.81 226 ILE B CA 1
ATOM 4239 C C . ILE B 1 226 ? -4.688 -20.031 -19.703 1 97.81 226 ILE B C 1
ATOM 4241 O O . ILE B 1 226 ? -5.578 -20.812 -20.078 1 97.81 226 ILE B O 1
ATOM 4245 N N . HIS B 1 227 ? -4.715 -18.766 -20.016 1 97.81 227 HIS B N 1
ATOM 4246 C CA . HIS B 1 227 ? -5.801 -18.188 -20.797 1 97.81 227 HIS B CA 1
ATOM 4247 C C . HIS B 1 227 ? -5.961 -18.922 -22.125 1 97.81 227 HIS B C 1
ATOM 4249 O O . HIS B 1 227 ? -5.207 -18.672 -23.078 1 97.81 227 HIS B O 1
ATOM 4255 N N . LEU B 1 228 ? -6.98 -19.688 -22.266 1 97.19 228 LEU B N 1
ATOM 4256 C CA . LEU B 1 228 ? -7.125 -20.688 -23.328 1 97.19 228 LEU B CA 1
ATOM 4257 C C . LEU B 1 228 ? -7.109 -20.031 -24.703 1 97.19 228 LEU B C 1
ATOM 4259 O O . LEU B 1 228 ? -6.691 -20.656 -25.688 1 97.19 228 LEU B O 1
ATOM 4263 N N . ASN B 1 229 ? -7.535 -18.797 -24.844 1 96.62 229 ASN B N 1
ATOM 4264 C CA . ASN B 1 229 ? -7.578 -18.125 -26.125 1 96.62 229 ASN B CA 1
ATOM 4265 C C . ASN B 1 229 ? -6.215 -17.547 -26.5 1 96.62 229 ASN B C 1
ATOM 4267 O O . ASN B 1 229 ? -6.039 -17.031 -27.609 1 96.62 229 ASN B O 1
ATOM 4271 N N . LYS B 1 230 ? -5.203 -17.719 -25.656 1 98.19 230 LYS B N 1
ATOM 4272 C CA . LYS B 1 230 ? -3.91 -17.094 -25.906 1 98.19 230 LYS B CA 1
ATOM 4273 C C . LYS B 1 230 ? -2.801 -18.141 -26 1 98.19 230 LYS B C 1
ATOM 4275 O O . LYS B 1 230 ? -1.783 -17.922 -26.656 1 98.19 230 LYS B O 1
ATOM 4280 N N . VAL B 1 231 ? -2.957 -19.266 -25.422 1 98.44 231 VAL B N 1
ATOM 4281 C CA . VAL B 1 231 ? -1.912 -20.281 -25.328 1 98.44 231 VAL B CA 1
ATOM 4282 C C . VAL B 1 231 ? -1.762 -20.984 -26.672 1 98.44 231 VAL B C 1
ATOM 4284 O O . VAL B 1 231 ? -2.625 -20.859 -27.547 1 98.44 231 VAL B O 1
ATOM 4287 N N . SER B 1 232 ? -0.721 -21.703 -26.828 1 98.56 232 SER B N 1
ATOM 4288 C CA . SER B 1 232 ? -0.387 -22.328 -28.109 1 98.56 232 SER B CA 1
ATOM 4289 C C . SER B 1 232 ? -1.259 -23.562 -28.375 1 98.56 232 SER B C 1
ATOM 4291 O O . SER B 1 232 ? -1.778 -24.172 -27.438 1 98.56 232 SER B O 1
ATOM 4293 N N . GLU B 1 233 ? -1.343 -23.938 -29.609 1 98.31 233 GLU B N 1
ATOM 4294 C CA . GLU B 1 233 ? -2.049 -25.156 -29.969 1 98.31 233 GLU B CA 1
ATOM 4295 C C . GLU B 1 233 ? -1.346 -26.391 -29.422 1 98.31 233 GLU B C 1
ATOM 4297 O O . GLU B 1 233 ? -1.997 -27.375 -29.062 1 98.31 233 GLU B O 1
ATOM 4302 N N . GLN B 1 234 ? -0.095 -26.297 -29.375 1 98.19 234 GLN B N 1
ATOM 4303 C CA . GLN B 1 234 ? 0.665 -27.406 -28.797 1 98.19 234 GLN B CA 1
ATOM 4304 C C . GLN B 1 234 ? 0.264 -27.641 -27.344 1 98.19 234 GLN B C 1
ATOM 4306 O O . GLN B 1 234 ? 0.009 -28.781 -26.953 1 98.19 234 GLN B O 1
ATOM 4311 N N . PHE B 1 235 ? 0.221 -26.625 -26.625 1 98.5 235 PHE B N 1
ATOM 4312 C CA . PHE B 1 235 ? -0.158 -26.766 -25.219 1 98.5 235 PHE B CA 1
ATOM 4313 C C . PHE B 1 235 ? -1.585 -27.281 -25.094 1 98.5 235 PHE B C 1
ATOM 4315 O O . PHE B 1 235 ? -1.87 -28.141 -24.25 1 98.5 235 PHE B O 1
ATOM 4322 N N . LYS B 1 236 ? -2.465 -26.797 -25.906 1 98.12 236 LYS B N 1
ATOM 4323 C CA . LYS B 1 236 ? -3.85 -27.266 -25.875 1 98.12 236 LYS B CA 1
ATOM 4324 C C . LYS B 1 236 ? -3.936 -28.766 -26.109 1 98.12 236 LYS B C 1
ATOM 4326 O O . LYS B 1 236 ? -4.793 -29.438 -25.547 1 98.12 236 LYS B O 1
ATOM 4331 N N . LYS B 1 237 ? -3.096 -29.266 -26.922 1 98.06 237 LYS B N 1
ATOM 4332 C CA . LYS B 1 237 ? -3.047 -30.719 -27.172 1 98.06 237 LYS B CA 1
ATOM 4333 C C . LYS B 1 237 ? -2.648 -31.469 -25.906 1 98.06 237 LYS B C 1
ATOM 4335 O O . LYS B 1 237 ? -3.252 -32.5 -25.562 1 98.06 237 LYS B O 1
ATOM 4340 N N . TYR B 1 238 ? -1.658 -30.938 -25.25 1 98.19 238 TYR B N 1
ATOM 4341 C CA . TYR B 1 238 ? -1.236 -31.547 -23.984 1 98.19 238 TYR B CA 1
ATOM 4342 C C . TYR B 1 238 ? -2.359 -31.5 -22.953 1 98.19 238 TYR B C 1
ATOM 4344 O O . TYR B 1 238 ? -2.572 -32.469 -22.219 1 98.19 238 TYR B O 1
ATOM 4352 N N . LEU B 1 239 ? -3.047 -30.406 -22.938 1 97.75 239 LEU B N 1
ATOM 4353 C CA . LEU B 1 239 ? -4.164 -30.234 -22 1 97.75 239 LEU B CA 1
ATOM 4354 C C . LEU B 1 239 ? -5.246 -31.281 -22.266 1 97.75 239 LEU B C 1
ATOM 4356 O O . LEU B 1 239 ? -5.785 -31.875 -21.328 1 97.75 239 LEU B O 1
ATOM 4360 N N . LYS B 1 240 ? -5.523 -31.531 -23.484 1 96.25 240 LYS B N 1
ATOM 4361 C CA . LYS B 1 240 ? -6.555 -32.469 -23.891 1 96.25 240 LYS B CA 1
ATOM 4362 C C . LYS B 1 240 ? -6.152 -33.906 -23.531 1 96.25 240 LYS B C 1
ATOM 4364 O O . LYS B 1 240 ? -7 -34.719 -23.156 1 96.25 240 LYS B O 1
ATOM 4369 N N . GLU B 1 241 ? -4.938 -34.188 -23.578 1 97.31 241 GLU B N 1
ATOM 4370 C CA . GLU B 1 241 ? -4.445 -35.562 -23.422 1 97.31 241 GLU B CA 1
ATOM 4371 C C . GLU B 1 241 ? -4.172 -35.875 -21.953 1 97.31 241 GLU B C 1
ATOM 4373 O O . GLU B 1 241 ? -4.004 -37.062 -21.578 1 97.31 241 GLU B O 1
ATOM 4378 N N . ALA B 1 242 ? -4.117 -34.906 -21.125 1 97.81 242 ALA B N 1
ATOM 4379 C CA . ALA B 1 242 ? -3.768 -35.094 -19.719 1 97.81 242 ALA B CA 1
ATOM 4380 C C . ALA B 1 242 ? -4.887 -35.812 -18.984 1 97.81 242 ALA B C 1
ATOM 4382 O O . ALA B 1 242 ? -6.066 -35.656 -19.281 1 97.81 242 ALA B O 1
ATOM 4383 N N . ASP B 1 243 ? -4.512 -36.625 -17.984 1 97.56 243 ASP B N 1
ATOM 4384 C CA . ASP B 1 243 ? -5.469 -37.281 -17.094 1 97.56 243 ASP B CA 1
ATOM 4385 C C . ASP B 1 243 ? -5.758 -36.438 -15.867 1 97.56 243 ASP B C 1
ATOM 4387 O O . ASP B 1 243 ? -6.824 -36.562 -15.258 1 97.56 243 ASP B O 1
ATOM 4391 N N . LEU B 1 244 ? -4.832 -35.594 -15.523 1 97.81 244 LEU B N 1
ATOM 4392 C CA . LEU B 1 244 ? -4.875 -34.781 -14.32 1 97.81 244 LEU B CA 1
ATOM 4393 C C . LEU B 1 244 ? -4.059 -33.5 -14.5 1 97.81 244 LEU B C 1
ATOM 4395 O O . LEU B 1 244 ? -2.99 -33.531 -15.117 1 97.81 244 LEU B O 1
ATOM 4399 N N . ILE B 1 245 ? -4.582 -32.438 -14.008 1 98.56 245 ILE B N 1
ATOM 4400 C CA . ILE B 1 245 ? -3.859 -31.172 -13.992 1 98.56 245 ILE B CA 1
ATOM 4401 C C . ILE B 1 245 ? -3.582 -30.75 -12.555 1 98.56 245 ILE B C 1
ATOM 4403 O O . ILE B 1 245 ? -4.477 -30.781 -11.703 1 98.56 245 ILE B O 1
ATOM 4407 N N . VAL B 1 246 ? -2.355 -30.453 -12.25 1 98.81 246 VAL B N 1
ATOM 4408 C CA . VAL B 1 246 ? -1.986 -29.797 -11 1 98.81 246 VAL B CA 1
ATOM 4409 C C . VAL B 1 246 ? -1.711 -28.312 -11.25 1 98.81 246 VAL B C 1
ATOM 4411 O O . VAL B 1 246 ? -0.801 -27.969 -12.008 1 98.81 246 VAL B O 1
ATOM 4414 N N . ALA B 1 247 ? -2.484 -27.5 -10.703 1 98.62 247 ALA B N 1
ATOM 4415 C CA . ALA B 1 247 ? -2.367 -26.062 -10.883 1 98.62 247 ALA B CA 1
ATOM 4416 C C . ALA B 1 247 ? -1.842 -25.391 -9.617 1 98.62 247 ALA B C 1
ATOM 4418 O O . ALA B 1 247 ? -2.533 -25.344 -8.594 1 98.62 247 ALA B O 1
ATOM 4419 N N . LYS B 1 248 ? -0.639 -24.844 -9.703 1 98.38 248 LYS B N 1
ATOM 4420 C CA . LYS B 1 248 ? -0.013 -24.172 -8.57 1 98.38 248 LYS B CA 1
ATOM 4421 C C . LYS B 1 248 ? -0.35 -22.688 -8.562 1 98.38 248 LYS B C 1
ATOM 4423 O O . LYS B 1 248 ? -0.342 -22.031 -9.609 1 98.38 248 LYS B O 1
ATOM 4428 N N . GLY B 1 249 ? -0.709 -22.156 -7.348 1 96.62 249 GLY B N 1
ATOM 4429 C CA . GLY B 1 249 ? -0.795 -20.703 -7.195 1 96.62 249 GLY B CA 1
ATOM 4430 C C . GLY B 1 249 ? -2.203 -20.172 -7.371 1 96.62 249 GLY B C 1
ATOM 4431 O O . GLY B 1 249 ? -3.061 -20.844 -7.945 1 96.62 249 GLY B O 1
ATOM 4432 N N . MET B 1 250 ? -2.412 -18.953 -7.047 1 95.25 250 MET B N 1
ATOM 4433 C CA . MET B 1 250 ? -3.719 -18.312 -6.984 1 95.25 250 MET B CA 1
ATOM 4434 C C . MET B 1 250 ? -4.207 -17.938 -8.375 1 95.25 250 MET B C 1
ATOM 4436 O O . MET B 1 250 ? -5.395 -18.062 -8.68 1 95.25 250 MET B O 1
ATOM 4440 N N . ALA B 1 251 ? -3.309 -17.453 -9.18 1 96.88 251 ALA B N 1
ATOM 4441 C CA . ALA B 1 251 ? -3.721 -16.969 -10.492 1 96.88 251 ALA B CA 1
ATOM 444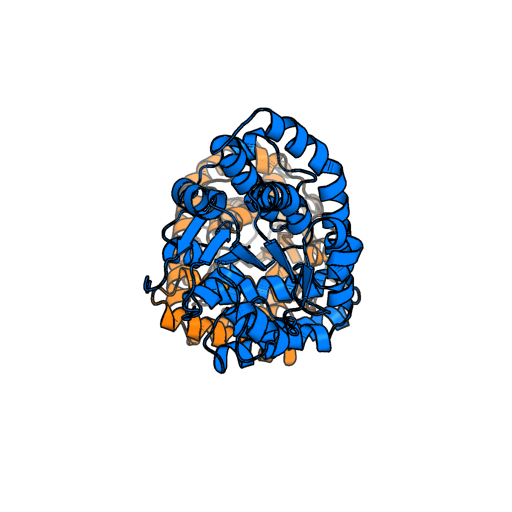2 C C . ALA B 1 251 ? -4.297 -18.094 -11.344 1 96.88 251 ALA B C 1
ATOM 4444 O O . ALA B 1 251 ? -5.27 -17.891 -12.078 1 96.88 251 ALA B O 1
ATOM 4445 N N . HIS B 1 252 ? -3.67 -19.234 -11.273 1 98.06 252 HIS B N 1
ATOM 4446 C CA . HIS B 1 252 ? -4.246 -20.391 -11.969 1 98.06 252 HIS B CA 1
ATOM 4447 C C . HIS B 1 252 ? -5.637 -20.719 -11.438 1 98.06 252 HIS B C 1
ATOM 4449 O O . HIS B 1 252 ? -6.562 -20.953 -12.219 1 98.06 252 HIS B O 1
ATOM 4455 N N . TYR B 1 253 ? -5.812 -20.703 -10.133 1 97.62 253 TYR B N 1
ATOM 4456 C CA . TYR B 1 253 ? -7.129 -20.984 -9.562 1 97.62 253 TYR B CA 1
ATOM 4457 C C . TYR B 1 253 ? -8.164 -19.984 -10.062 1 97.62 253 TYR B C 1
ATOM 4459 O O . TYR B 1 253 ? -9.258 -20.375 -10.484 1 97.62 253 TYR B O 1
ATOM 4467 N N . GLU B 1 254 ? -7.812 -18.719 -10.016 1 97.25 254 GLU B N 1
ATOM 4468 C CA . GLU B 1 254 ? -8.742 -17.656 -10.375 1 97.25 254 GLU B CA 1
ATOM 4469 C C . GLU B 1 254 ? -9.266 -17.844 -11.805 1 97.25 254 GLU B C 1
ATOM 4471 O O . GLU B 1 254 ? -10.445 -17.625 -12.07 1 97.25 254 GLU B O 1
ATOM 4476 N N . TYR B 1 255 ? -8.43 -18.234 -12.672 1 97.31 255 TYR B N 1
ATOM 4477 C CA . TYR B 1 255 ? -8.852 -18.391 -14.062 1 97.31 255 TYR B CA 1
ATOM 4478 C C . TYR B 1 255 ? -9.523 -19.734 -14.281 1 97.31 255 TYR B C 1
ATOM 4480 O O . TYR B 1 255 ? -10.633 -19.797 -14.82 1 97.31 255 TYR B O 1
ATOM 4488 N N . ILE B 1 256 ? -8.906 -20.781 -13.805 1 96.69 256 ILE B N 1
ATOM 4489 C CA . ILE B 1 256 ? -9.344 -22.141 -14.102 1 96.69 256 ILE B CA 1
ATOM 4490 C C . ILE B 1 256 ? -10.695 -22.406 -13.445 1 96.69 256 ILE B C 1
ATOM 4492 O O . ILE B 1 256 ? -11.539 -23.109 -14 1 96.69 256 ILE B O 1
ATOM 4496 N N . SER B 1 257 ? -10.875 -21.797 -12.305 1 93.31 257 SER B N 1
ATOM 4497 C CA . SER B 1 257 ? -12.141 -22 -11.617 1 93.31 257 SER B CA 1
ATOM 4498 C C . SER B 1 257 ? -13.297 -21.391 -12.406 1 93.31 257 SER B C 1
ATOM 4500 O O . SER B 1 257 ? -14.461 -21.703 -12.141 1 93.31 257 SER B O 1
ATOM 4502 N N . SER B 1 258 ? -13 -20.578 -13.32 1 92.06 258 SER B N 1
ATOM 4503 C CA . SER B 1 258 ? -14.047 -19.875 -14.055 1 92.06 258 SER B CA 1
ATOM 4504 C C . SER B 1 258 ? -14.336 -20.547 -15.391 1 92.06 258 SER B C 1
ATOM 4506 O O . SER B 1 258 ? -15.227 -20.125 -16.125 1 92.06 258 SER B O 1
ATOM 4508 N N . ILE B 1 259 ? -13.609 -21.625 -15.695 1 91.81 259 ILE B N 1
ATOM 4509 C CA . ILE B 1 259 ? -13.812 -22.312 -16.969 1 91.81 259 ILE B CA 1
ATOM 4510 C C . ILE B 1 259 ? -14.008 -23.797 -16.734 1 91.81 259 ILE B C 1
ATOM 4512 O O . ILE B 1 259 ? -13.836 -24.297 -15.609 1 91.81 259 ILE B O 1
ATOM 4516 N N . GLU B 1 260 ? -14.328 -24.469 -17.828 1 89.25 260 GLU B N 1
ATOM 4517 C CA . GLU B 1 260 ? -14.5 -25.922 -17.781 1 89.25 260 GLU B CA 1
ATOM 4518 C C . GLU B 1 260 ? -13.383 -26.625 -18.547 1 89.25 260 GLU B C 1
ATOM 4520 O O . GLU B 1 260 ? -13.164 -26.359 -19.734 1 89.25 260 GLU B O 1
ATOM 4525 N N . LEU B 1 261 ? -12.516 -27.469 -17.969 1 89.88 261 LEU B N 1
ATOM 4526 C CA . LEU B 1 261 ? -11.445 -28.219 -18.625 1 89.88 261 LEU B CA 1
ATOM 4527 C C . LEU B 1 261 ? -11.781 -29.719 -18.672 1 89.88 261 LEU B C 1
ATOM 4529 O O . LEU B 1 261 ? -11.125 -30.469 -19.375 1 89.88 261 LEU B O 1
ATOM 4533 N N . ALA B 1 262 ? -12.805 -30.219 -18.375 1 87.69 262 ALA B N 1
ATOM 4534 C CA . ALA B 1 262 ? -13.344 -31.578 -18.438 1 87.69 262 ALA B CA 1
ATOM 4535 C C . ALA B 1 262 ? -12.336 -32.594 -17.906 1 87.69 262 ALA B C 1
ATOM 4537 O O . ALA B 1 262 ? -12.172 -33.656 -18.484 1 87.69 262 ALA B O 1
ATOM 4538 N N . LYS B 1 263 ? -11.5 -32.438 -17.047 1 93.12 263 LYS B N 1
ATOM 4539 C CA . LYS B 1 263 ? -10.57 -33.312 -16.359 1 93.12 263 LYS B CA 1
ATOM 4540 C C . LYS B 1 263 ? -10.391 -32.906 -14.906 1 93.12 263 LYS B C 1
ATOM 4542 O O . LYS B 1 263 ? -10.648 -31.734 -14.555 1 93.12 263 LYS B O 1
ATOM 4547 N N . PRO B 1 264 ? -10.008 -33.844 -14.055 1 96.19 264 PRO B N 1
ATOM 4548 C CA . PRO B 1 264 ? -9.758 -33.438 -12.664 1 96.19 264 PRO B CA 1
ATOM 4549 C C . PRO B 1 264 ? -8.602 -32.469 -12.516 1 96.19 264 PRO B C 1
ATOM 4551 O O . PRO B 1 264 ? -7.602 -32.562 -13.234 1 96.19 264 PRO B O 1
ATOM 4554 N N . ILE B 1 265 ? -8.758 -31.547 -11.648 1 98.06 265 ILE B N 1
ATOM 4555 C CA . ILE B 1 265 ? -7.754 -30.531 -11.406 1 98.06 265 ILE B CA 1
ATOM 4556 C C . ILE B 1 265 ? -7.438 -30.453 -9.914 1 98.06 265 ILE B C 1
ATOM 4558 O O . ILE B 1 265 ? -8.344 -30.438 -9.078 1 98.06 265 ILE B O 1
ATOM 4562 N N . ILE B 1 266 ? -6.215 -30.469 -9.594 1 98.56 266 ILE B N 1
ATOM 4563 C CA . ILE B 1 266 ? -5.758 -30.234 -8.227 1 98.56 266 ILE B CA 1
ATOM 4564 C C . ILE B 1 266 ? -5.219 -28.812 -8.102 1 98.56 266 ILE B C 1
ATOM 4566 O O . ILE B 1 266 ? -4.273 -28.438 -8.797 1 98.56 266 ILE B O 1
ATOM 4570 N N . HIS B 1 267 ? -5.844 -28.047 -7.281 1 98.44 267 HIS B N 1
ATOM 4571 C CA . HIS B 1 267 ? -5.316 -26.734 -6.953 1 98.44 267 HIS B CA 1
ATOM 4572 C C . HIS B 1 267 ? -4.484 -26.781 -5.676 1 98.44 267 HIS B C 1
ATOM 4574 O O . HIS B 1 267 ? -4.98 -27.172 -4.621 1 98.44 267 HIS B O 1
ATOM 4580 N N . LEU B 1 268 ? -3.229 -26.391 -5.754 1 98.69 268 LEU B N 1
ATOM 4581 C CA . LEU B 1 268 ? -2.334 -26.234 -4.613 1 98.69 268 LEU B CA 1
ATOM 4582 C C . LEU B 1 268 ? -1.922 -24.766 -4.449 1 98.69 268 LEU B C 1
ATOM 4584 O O . LEU B 1 268 ? -1.216 -24.219 -5.297 1 98.69 268 LEU B O 1
ATOM 4588 N N . LEU B 1 269 ? -2.365 -24.141 -3.367 1 97.81 269 LEU B N 1
ATOM 4589 C CA . LEU B 1 269 ? -2.102 -22.703 -3.268 1 97.81 269 LEU B CA 1
ATOM 4590 C C . LEU B 1 269 ? -2.24 -22.234 -1.826 1 97.81 269 LEU B C 1
ATOM 4592 O O . LEU B 1 269 ? -2.688 -22.984 -0.958 1 97.81 269 LEU B O 1
ATOM 4596 N N . ILE B 1 270 ? -1.775 -21.078 -1.57 1 96.69 270 ILE B N 1
ATOM 4597 C CA . ILE B 1 270 ? -2.064 -20.266 -0.387 1 96.69 270 ILE B CA 1
ATOM 4598 C C . ILE B 1 270 ? -2.85 -19.016 -0.788 1 96.69 270 ILE B C 1
ATOM 4600 O O . ILE B 1 270 ? -2.328 -18.156 -1.487 1 96.69 270 ILE B O 1
ATOM 4604 N N . PRO B 1 271 ? -4.121 -18.984 -0.379 1 95.94 271 PRO B N 1
ATOM 4605 C CA . PRO B 1 271 ? -4.828 -17.734 -0.665 1 95.94 271 PRO B CA 1
ATOM 4606 C C . PRO B 1 271 ? -4.188 -16.516 0.012 1 95.94 271 PRO B C 1
ATOM 4608 O O . PRO B 1 271 ? -4.023 -16.516 1.235 1 95.94 271 PRO B O 1
ATOM 4611 N N . LYS B 1 272 ? -3.916 -15.555 -0.719 1 92.56 272 LYS B N 1
ATOM 4612 C CA . LYS B 1 272 ? -3.227 -14.383 -0.182 1 92.56 272 LYS B CA 1
ATOM 4613 C C . LYS B 1 272 ? -4.203 -13.234 0.063 1 92.56 272 LYS B C 1
ATOM 4615 O O . LYS B 1 272 ? -3.818 -12.188 0.592 1 92.56 272 LYS B O 1
ATOM 4620 N N . CYS 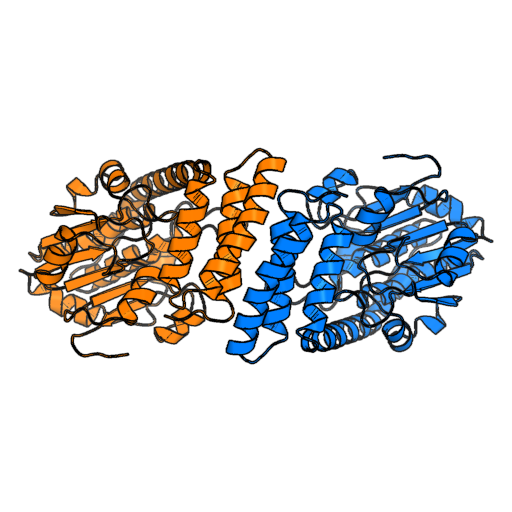B 1 273 ? -5.426 -13.305 -0.385 1 95.19 273 CYS B N 1
ATOM 4621 C CA . CYS B 1 273 ? -6.426 -12.258 -0.21 1 95.19 273 CYS B CA 1
ATOM 4622 C C . CYS B 1 273 ? -7.789 -12.859 0.117 1 95.19 273 CYS B C 1
ATOM 4624 O O . CYS B 1 273 ? -8.039 -14.031 -0.168 1 95.19 273 CYS B O 1
ATOM 4626 N N . GLU B 1 274 ? -8.594 -12.023 0.672 1 95.38 274 GLU B N 1
ATOM 4627 C CA . GLU B 1 274 ? -9.906 -12.477 1.145 1 95.38 274 GLU B CA 1
ATOM 4628 C C . GLU B 1 274 ? -10.789 -12.922 -0.016 1 95.38 274 GLU B C 1
ATOM 4630 O O . GLU B 1 274 ? -11.484 -13.938 0.084 1 95.38 274 GLU B O 1
ATOM 4635 N N . PRO B 1 275 ? -10.812 -12.195 -1.114 1 95.44 275 PRO B N 1
ATOM 4636 C CA . PRO B 1 275 ? -11.656 -12.633 -2.229 1 95.44 275 PRO B CA 1
ATOM 4637 C C . PRO B 1 275 ? -11.359 -14.055 -2.678 1 95.44 275 PRO B C 1
ATOM 4639 O O . PRO B 1 275 ? -12.273 -14.859 -2.854 1 95.44 275 PRO B O 1
ATOM 4642 N N . VAL B 1 276 ? -10.117 -14.453 -2.805 1 96.38 276 VAL B N 1
ATOM 4643 C CA . VAL B 1 276 ? -9.75 -15.789 -3.242 1 96.38 276 VAL B CA 1
ATOM 4644 C C . VAL B 1 276 ? -10.055 -16.797 -2.137 1 96.38 276 VAL B C 1
ATOM 4646 O O . VAL B 1 276 ? -10.586 -17.875 -2.402 1 96.38 276 VAL B O 1
ATOM 4649 N N . ALA B 1 277 ? -9.672 -16.438 -0.863 1 97.19 277 ALA B N 1
ATOM 4650 C CA . ALA B 1 277 ? -9.969 -17.312 0.269 1 97.19 277 ALA B CA 1
ATOM 4651 C C . ALA B 1 277 ? -11.461 -17.641 0.325 1 97.19 277 ALA B C 1
ATOM 4653 O O . ALA B 1 277 ? -11.828 -18.812 0.486 1 97.19 277 ALA B O 1
ATOM 4654 N N . LYS B 1 278 ? -12.266 -16.656 0.142 1 96.38 278 LYS B N 1
ATOM 4655 C CA . LYS B 1 278 ? -13.711 -16.844 0.188 1 96.38 278 LYS B CA 1
ATOM 4656 C C . LYS B 1 278 ? -14.188 -17.719 -0.968 1 96.38 278 LYS B C 1
ATOM 4658 O O . LYS B 1 278 ? -15.023 -18.609 -0.778 1 96.38 278 LYS B O 1
ATOM 4663 N N . THR B 1 279 ? -13.695 -17.484 -2.127 1 95.12 279 THR B N 1
ATOM 4664 C CA . THR B 1 279 ? -14.133 -18.203 -3.316 1 95.12 279 THR B CA 1
ATOM 4665 C C . THR B 1 279 ? -13.766 -19.688 -3.221 1 95.12 279 THR B C 1
ATOM 4667 O O . THR B 1 279 ? -14.547 -20.547 -3.602 1 95.12 279 THR B O 1
ATOM 4670 N N . VAL B 1 280 ? -12.57 -19.984 -2.693 1 95.69 280 VAL B N 1
ATOM 4671 C CA . VAL B 1 280 ? -12.109 -21.359 -2.592 1 95.69 280 VAL B CA 1
ATOM 4672 C C . VAL B 1 280 ? -12.734 -22.031 -1.364 1 95.69 280 VAL B C 1
ATOM 4674 O O . VAL B 1 280 ? -12.82 -23.25 -1.289 1 95.69 280 VAL B O 1
ATOM 4677 N N . GLY B 1 281 ? -13.234 -21.266 -0.421 1 96.12 281 GLY B N 1
ATOM 4678 C CA . GLY B 1 281 ? -13.781 -21.766 0.825 1 96.12 281 GLY B CA 1
ATOM 4679 C C . GLY B 1 281 ? -12.719 -22.078 1.864 1 96.12 281 GLY B C 1
ATOM 4680 O O . GLY B 1 281 ? -12.812 -23.078 2.574 1 96.12 281 GLY B O 1
ATOM 4681 N N . ALA B 1 282 ? -11.742 -21.297 1.863 1 97.38 282 ALA B N 1
ATOM 4682 C CA . ALA B 1 282 ? -10.609 -21.5 2.758 1 97.38 282 ALA B CA 1
ATOM 4683 C C . ALA B 1 282 ? -10.336 -20.266 3.605 1 97.38 282 ALA B C 1
ATOM 4685 O O . ALA B 1 282 ? -11.227 -19.422 3.799 1 97.38 282 ALA B O 1
ATOM 4686 N N . ILE B 1 283 ? -9.227 -20.297 4.301 1 97.12 283 ILE B N 1
ATOM 4687 C CA . ILE B 1 283 ? -8.805 -19.188 5.141 1 97.12 283 ILE B CA 1
ATOM 4688 C C . ILE B 1 283 ? -7.508 -18.594 4.586 1 97.12 283 ILE B C 1
ATOM 4690 O O . ILE B 1 283 ? -6.582 -19.312 4.23 1 97.12 283 ILE B O 1
ATOM 4694 N N . ARG B 1 284 ? -7.543 -17.281 4.473 1 96.06 284 ARG B N 1
ATOM 4695 C CA . ARG B 1 284 ? -6.375 -16.562 3.967 1 96.06 284 ARG B CA 1
ATOM 4696 C C . ARG B 1 284 ? -5.109 -17 4.703 1 96.06 284 ARG B C 1
ATOM 4698 O O . ARG B 1 284 ? -5.113 -17.125 5.93 1 96.06 284 ARG B O 1
ATOM 4705 N N . GLY B 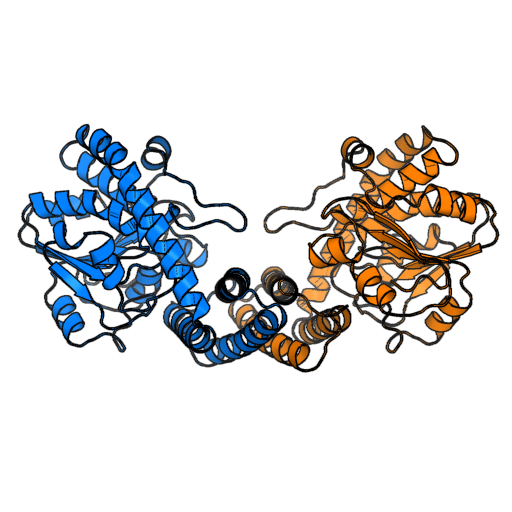1 285 ? -4.055 -17.266 3.969 1 94 285 GLY B N 1
ATOM 4706 C CA . GLY B 1 285 ? -2.75 -17.516 4.559 1 94 285 GLY B CA 1
ATOM 4707 C C . GLY B 1 285 ? -2.525 -18.984 4.891 1 94 285 GLY B C 1
ATOM 4708 O O . GLY B 1 285 ? -1.426 -19.375 5.289 1 94 285 GLY B O 1
ATOM 4709 N N . PHE B 1 286 ? -3.504 -19.797 4.684 1 96.62 286 PHE B N 1
ATOM 4710 C CA . PHE B 1 286 ? -3.373 -21.203 5.02 1 96.62 286 PHE B CA 1
ATOM 4711 C C . PHE B 1 286 ? -3.357 -22.062 3.756 1 96.62 286 PHE B C 1
ATOM 4713 O O . PHE B 1 286 ? -3.725 -21.594 2.678 1 96.62 286 PHE B O 1
ATOM 4720 N N . TYR B 1 287 ? -2.916 -23.266 3.912 1 97.88 287 TYR B N 1
ATOM 4721 C CA . TYR B 1 287 ? -2.674 -24.141 2.764 1 97.88 287 TYR B CA 1
ATOM 4722 C C . TYR B 1 287 ? -3.986 -24.656 2.188 1 97.88 287 TYR B C 1
ATOM 4724 O O . TYR B 1 287 ? -4.945 -24.891 2.926 1 97.88 287 TYR B O 1
ATOM 4732 N N . VAL B 1 288 ? -3.996 -24.812 0.899 1 98.56 288 VAL B N 1
ATOM 4733 C CA . VAL B 1 288 ? -5.145 -25.391 0.197 1 98.56 288 VAL B CA 1
ATOM 4734 C C . VAL B 1 288 ? -4.672 -26.469 -0.77 1 98.56 288 VAL B C 1
ATOM 4736 O O . VAL B 1 288 ? -3.809 -26.219 -1.614 1 98.56 288 VAL B O 1
ATOM 4739 N N . ALA B 1 289 ? -5.164 -27.672 -0.644 1 98.75 289 ALA B N 1
ATOM 4740 C CA . ALA B 1 289 ? -5.109 -28.75 -1.614 1 98.75 289 ALA B CA 1
ATOM 4741 C C . ALA B 1 289 ? -6.512 -29.188 -2.031 1 98.75 289 ALA B C 1
ATOM 4743 O O . ALA B 1 289 ? -7.152 -29.984 -1.345 1 98.75 289 ALA B O 1
ATOM 4744 N N . TYR B 1 290 ? -6.902 -28.672 -3.145 1 98.25 290 TYR B N 1
ATOM 4745 C CA . TYR B 1 290 ? -8.297 -28.781 -3.568 1 98.25 290 TYR B CA 1
ATOM 4746 C C . TYR B 1 290 ? -8.406 -29.594 -4.855 1 98.25 290 TYR B C 1
ATOM 4748 O O . TYR B 1 290 ? -7.836 -29.219 -5.883 1 98.25 290 TYR B O 1
ATOM 4756 N N . LEU B 1 291 ? -9.062 -30.734 -4.785 1 97.94 291 LEU B N 1
ATOM 4757 C CA . LEU B 1 291 ? -9.352 -31.562 -5.957 1 97.94 291 LEU B CA 1
ATOM 4758 C C . LEU B 1 291 ? -10.703 -31.188 -6.559 1 97.94 291 LEU B C 1
ATOM 4760 O O . LEU B 1 291 ? -11.742 -31.344 -5.91 1 97.94 291 LEU B O 1
ATOM 4764 N N . ARG B 1 292 ? -10.68 -30.625 -7.691 1 95 292 ARG B N 1
ATOM 4765 C CA . ARG B 1 292 ? -11.891 -30.344 -8.461 1 95 292 ARG B CA 1
ATOM 4766 C C . ARG B 1 292 ? -12.18 -31.469 -9.453 1 95 292 ARG B C 1
ATOM 4768 O O . ARG B 1 292 ? -11.43 -31.656 -10.414 1 95 292 ARG B O 1
ATOM 4775 N N . LYS B 1 293 ? -13.289 -32.156 -9.281 1 88.56 293 LYS B N 1
ATOM 4776 C CA . LYS B 1 293 ? -13.648 -33.281 -10.141 1 88.56 293 LYS B CA 1
ATOM 4777 C C . LYS B 1 293 ? -14.406 -32.812 -11.375 1 88.56 293 LYS B C 1
ATOM 4779 O O . LYS B 1 293 ? -14.93 -31.688 -11.398 1 88.56 293 LYS B O 1
ATOM 4784 N N . THR B 1 294 ? -14.383 -33.75 -12.289 1 75.38 294 THR B N 1
ATOM 4785 C CA . THR B 1 294 ? -15.117 -33.438 -13.516 1 75.38 294 THR B CA 1
ATOM 4786 C C . THR B 1 294 ? -16.594 -33.219 -13.227 1 75.38 294 THR B C 1
ATOM 4788 O O . THR B 1 294 ? -17.219 -34 -12.477 1 75.38 294 THR B O 1
ATOM 4791 N N . GLY B 1 295 ? -17.109 -32.125 -13.539 1 64.25 295 GLY B N 1
ATOM 4792 C CA . GLY B 1 295 ? -18.531 -31.844 -13.312 1 64.25 295 GLY B CA 1
ATOM 4793 C C . GLY B 1 295 ? -18.766 -30.906 -12.141 1 64.25 295 GLY B C 1
ATOM 4794 O O . GLY B 1 295 ? -19.875 -30.406 -11.953 1 64.25 295 GLY B O 1
ATOM 4795 N N . ASP B 1 296 ? -17.812 -30.781 -11.203 1 58.91 296 ASP B N 1
ATOM 4796 C CA . ASP B 1 296 ? -17.938 -29.859 -10.07 1 58.91 296 ASP B CA 1
ATOM 4797 C C . ASP B 1 296 ? -17.938 -28.406 -10.539 1 58.91 296 ASP B C 1
ATOM 4799 O O . ASP B 1 296 ? -17.094 -28 -11.328 1 58.91 296 ASP B O 1
ATOM 4803 N N . HIS B 1 297 ? -19.172 -27.938 -10.812 1 51.47 297 HIS B N 1
ATOM 4804 C CA . HIS B 1 297 ? -19.219 -26.516 -11.148 1 51.47 297 HIS B CA 1
ATOM 4805 C C . HIS B 1 297 ? -19.297 -25.656 -9.891 1 51.47 297 HIS B C 1
ATOM 4807 O O . HIS B 1 297 ? -20.078 -25.938 -8.992 1 51.47 297 HIS B O 1
ATOM 4813 N N . ASN B 1 298 ? -18.188 -25.094 -9.422 1 44.84 298 ASN B N 1
ATOM 4814 C CA . ASN B 1 298 ? -18.375 -24.141 -8.336 1 44.84 298 ASN B CA 1
ATOM 4815 C C . ASN B 1 298 ? -19.312 -23.016 -8.734 1 44.84 298 ASN B C 1
ATOM 4817 O O . ASN B 1 298 ? -19.328 -22.578 -9.891 1 44.84 298 ASN B O 1
#

InterPro domains:
  IPR002791 Damage-control phosphatase ARMT1-like, metal-binding domain [PF01937] (7-281)
  IPR014444 Damage-control phosphatase PH1575-like [PIRSF006593] (1-290)
  IPR036075 Damage-control phosphatase ARMT1-like, metal-binding domain superfamily [SSF111321] (1-291)

Nearest PDB structures (foldseek):
  2ffj-assembly2_A-2  TM=8.900E-01  e=2.060E-19  Archaeoglobus fulgidus DSM 4304
  2ffj-assembly2_B  TM=8.885E-01  e=5.029E-19  Archaeoglobus fulgidus DSM 4304
  2g8l-assembly1_A  TM=8.461E-01  e=8.783E-19  Pyrococcus horikoshii
  3coy-assembly1_B  TM=5.203E-01  e=9.165E-01  unclassified
  6efv-assembly1_A  TM=4.525E-01  e=5.247E-01  Escherichia coli

Foldseek 3Di:
DFDDPCLLVVLLVVLLVLLVVQPDDPVLSVVLNVVLVVLLVVLNVPDGQSLVSSQSSQVVSCVSPVSSLVVLVVLLLLLLVLLVVCLVVVLVVLVVDDQLVSLQLLLLQLAVQVQSRDADDPGGGDSDDDSVCSVPFDAQADPSVVVSVVLLCADFEEEEEWFANNSVLSNLSNLQVSVVSHYAYEYEFEDPPADRRTGHPVSCVVSPVCVRHPYYDYQCHRTNENPPVRGDPVVVVSLLRGQEYEHEEQSHCSVVLVDASQHKYWYWYAAQDDVSCVVQVHDHGGIHTDIDHGPPND/DFDDPCLLVVLLVVLLVLLVVQPDDPVLSVVLNVVLVVLLVVLNVPDGQSLVSSQSSQVVSCVSPVSSLVVLVVLLLLLLVLLVVCLVVVLVVLVVDDQLVSLQLLLLQLAVQVQSRDADVPGGGDSDDDSVCSVPFDAQADPSVVVSVVLLCADFEEEEEWFANNSVLSNLSNLQVSVVSHYAYEYEFEDPPADRRGGHPVSCVVSPVCVRHNYYDYQCHRTNENPVVRGDPVVVVSLLRGQEYEHEEQSHCSPVLVDASQHKYWYWYAAQDDVSCVVQVHDHRGIHTDIDHGPPND

pLDDT: mean 95.14, std 8.88, range [44.66, 98.88]

Secondary structure (DSSP, 8-state):
----HHHHHHHHHHHHHHHHHH---HHHHHHHHHHHHHHHHHHHHH---HHHHHHHHHHHHHHH-THHHHHHHHHHHHHHHHHHHHHHHHHHHHTT--HHHHHHHHHHHHHHGGGGS---TTSPPPSS--HHHHHHS-EEEE-HHHHHHHHTT---EEEEE--BHHHHHHHHHHHHHHHHTT-EEEEEEBPTT-STTB-BHHHHHHTTGGGTSSEEEE-S--SSS--TTTS-HHHHHHHHH-SEEEEESHHHHHHHTTS--SS-EEEEE---SHHHHHHHTS-TTSEEEEEE-TT---/----HHHHHHHHHHHHHHHHHH---HHHHHHHHHHHHHHHHHHHHH---HHHHHHHHHHHHHHH-THHHHHHHHHHHHHHHHHHHHHHHHHHHHTT--HHHHHHHHHHHHHHGGGGS---TTSPPPSS--HHHHHHS-EEEE-HHHHHHHHTT---EEEEE--BHHHHHHHHHHHHHHHHTT-EEEEEEBPTT-STTB-BHHHHHHTTGGGTSSEEEE-S--SSS--TTTS-HHHHHHHHH-SEEEEESHHHHHHHTTS--SS-EEEEE---SHHHHHHHTS-TTSEEEEEEPTT---

Sequence (596 aa):
MKPHTPCIQCIVSVRLREIINSVRNQERSIKLQIQLLKIAYEEFSKNNELTIIATNIFNRLIRLAPEIIEYYREIKRKAIDKAWENIGEYKSFLEKFMGYEKFRFATKISIAGNALDTGVAGYEPPNKISIDRILSTPLIIDHTREIYDYIRIGGKKILWLFDNAGESVLDTLLVEILQNYGNKVIGVAKEDPGFQNDLTISDTYYARLDKVFDEIISTGYNGSSIHLNKVSEQFKKYLKEADLIVAKGMAHYEYISSIELAKPIIHLLIPKCEPVAKTVGAIRGFYVAYLRKTGDHNMKPHTPCIQCIVSVRLREIINSVRNQERSIKLQIQLLKIAYEEFSKNNELTIIATNIFNRLIRLAPEIIEYYREIKRKAIDKAWENIGEYKSFLEKFMGYEKFRFATKISIAGNALDTGVAGYEPPNKISIDRILSTPLIIDHTREIYDYIRIGGKKILWLFDNAGESVLDTLLVEILQNYGNKVIGVAKEDPGFQNDLTISDTYYARLDKVFDEIISTGYNGSSIHLNKVSEQFKKYLKEADLIVAKGMAHYEYISSIELAKPIIHLLIPKCEPVAKTVGAIRGFYVAYLRKTGDHN

Solvent-accessible surface area (backbone atoms only — not comparable to full-atom values): 30784 Å² total; per-residue (Å²): 68,62,73,54,65,64,44,60,56,50,55,50,51,53,54,44,48,45,42,64,74,37,40,83,52,52,71,61,30,42,54,51,48,44,50,46,28,46,47,47,28,53,37,63,71,73,46,65,42,39,63,59,37,54,31,52,44,49,54,58,48,41,73,77,36,57,49,42,55,54,47,29,52,52,52,27,51,52,26,33,52,40,34,62,72,48,45,61,61,54,54,59,58,44,65,76,42,60,71,67,58,27,52,49,50,29,49,39,46,30,38,55,23,64,51,47,71,46,46,53,98,93,41,78,40,52,80,68,79,56,67,67,56,51,70,66,52,54,56,66,36,70,36,51,66,63,50,48,64,60,49,60,70,31,74,39,39,31,39,36,37,60,31,42,30,23,18,51,57,44,33,49,62,36,49,51,55,46,37,73,35,51,25,45,44,32,36,35,21,24,18,75,91,30,39,72,49,35,31,18,46,68,49,36,58,75,66,48,40,65,79,71,35,78,39,73,46,46,35,60,29,34,48,60,42,83,54,76,93,60,40,32,70,68,35,51,51,52,61,69,68,36,59,32,36,36,36,32,37,58,53,33,48,42,51,51,69,65,53,88,81,84,45,35,33,34,40,35,23,50,29,85,42,64,72,55,8,58,73,74,66,44,50,60,76,32,38,33,35,42,70,43,49,63,84,67,73,127,68,62,72,53,64,64,45,60,58,50,56,51,49,53,52,43,49,43,41,62,75,38,39,84,52,52,70,61,30,42,53,49,49,45,49,45,28,46,47,46,28,54,38,64,72,74,47,64,42,39,60,59,37,54,32,51,44,48,54,57,47,41,74,77,35,56,49,43,54,55,47,28,52,52,52,27,51,52,28,33,52,41,33,63,71,48,44,62,60,55,53,59,57,45,65,75,42,59,72,67,58,27,52,49,51,28,49,41,46,30,37,55,24,64,51,48,72,47,47,52,98,94,41,76,39,51,79,68,79,56,67,67,55,50,69,66,51,55,56,66,34,70,37,52,65,63,50,48,63,59,49,62,72,32,74,40,40,30,38,36,36,58,32,44,30,25,19,51,59,44,34,49,61,37,50,51,55,45,38,73,37,49,24,46,43,32,36,35,20,23,18,77,90,30,39,72,49,36,30,18,47,70,49,36,60,74,65,48,40,65,78,70,34,79,39,72,45,46,35,61,30,35,45,60,42,84,54,76,93,61,40,33,70,67,35,52,51,53,60,71,67,35,58,34,36,38,34,32,36,57,52,32,48,42,49,53,69,67,54,85,80,84,45,35,34,35,40,35,23,51,29,86,41,64,72,56,8,58,73,74,67,46,50,59,74,30,37,32,35,43,68,42,50,64,82,66,72,126